Protein AF-A0A1H3L8G3-F1 (afdb_monomer_lite)

Radius of gyration: 38.02 Å; chains: 1; bounding box: 79×58×128 Å

pLDDT: mean 81.46, std 15.23, range [28.89, 95.81]

Secondary structure (DSSP, 8-state):
-B--TT-EEEE-SSEEEEEEEEESS-GGGEEEEEEEEETTSS-SSGGGEEBTTB-B-TTSSEEEEEETTEEEEEEEGGGS-TTEEEEEEEEEESSTT--GGG--EEEEEEESSSEEEEEEEE-TT---SEEEEEEEEEETTEEEEEEEEEEETTHHHHHHHHTT-----------------------------TTHHHHHHHHHHHHHHHHHHHHHHHHHHHHHHHHHHHHHHTS---HHHHHHHHHHHHHTT--HHHHHHHTHHHHHHHHHHHHHHHTTTSS--HHHHHHHHHHHHHH---HHHHHHHHHHHHHHHHHHHHHHT----B--SSS---TT--EEEEEEEEEEEEE-TT-S-EEEEEEEEEEESSEEEEESSS-EEEEGGGEEEEEE-SSEEEEEESSGGG-EEEE--S-HHHHHHHHHHHHHHHHHHHHHTT-S---S---HHHHHHHHHHTTTS-TTT---SSEEEEESS-GGGT----TTTEEEEEHHHHHHHTT--

Organism: NCBI:txid595670

InterPro domains:
  IPR002711 HNH endonuclease [PF01844] (466-508)
  IPR003325 TerD domain [PF02342] (27-163)
  IPR003325 TerD domain [cd06974] (29-164)
  IPR003615 HNH nuclease [SM00507] (453-503)
  IPR003615 HNH nuclease [cd00085] (452-506)
  IPR051324 Stress and Tellurium Resistance Protein [PTHR32097] (28-243)

Structure (mmCIF, N/CA/C/O backbone):
data_AF-A0A1H3L8G3-F1
#
_entry.id   AF-A0A1H3L8G3-F1
#
loop_
_atom_site.group_PDB
_atom_site.id
_atom_site.type_symbol
_atom_site.label_atom_id
_atom_site.label_alt_id
_atom_site.label_comp_id
_atom_site.label_asym_id
_atom_site.label_entity_id
_atom_site.label_seq_id
_atom_site.pdbx_PDB_ins_code
_atom_site.Cartn_x
_atom_site.Cartn_y
_atom_site.Cartn_z
_atom_site.occupancy
_atom_site.B_iso_or_equiv
_atom_site.auth_seq_id
_atom_site.auth_comp_id
_atom_site.auth_asym_id
_atom_site.auth_atom_id
_atom_site.pdbx_PDB_model_num
ATOM 1 N N . MET A 1 1 ? 0.850 -31.166 24.804 1.00 84.94 1 MET A N 1
ATOM 2 C CA . MET A 1 1 ? -0.234 -32.155 24.599 1.00 84.94 1 MET A CA 1
ATOM 3 C C . MET A 1 1 ? -1.468 -31.420 24.104 1.00 84.94 1 MET A C 1
ATOM 5 O O . MET A 1 1 ? -1.714 -30.334 24.605 1.00 84.94 1 MET A O 1
ATOM 9 N N . GLU A 1 2 ? -2.216 -31.958 23.144 1.00 90.06 2 GLU A N 1
ATOM 10 C CA . GLU A 1 2 ? -3.477 -31.347 22.703 1.00 90.06 2 GLU A CA 1
ATOM 11 C C . GLU A 1 2 ? -4.659 -31.941 23.488 1.00 90.06 2 GLU A C 1
ATOM 13 O O . GLU A 1 2 ? -4.736 -33.161 23.630 1.00 90.06 2 GLU A O 1
ATOM 18 N N . LEU A 1 3 ? -5.543 -31.106 24.046 1.00 89.75 3 LEU A N 1
ATOM 19 C CA . LEU A 1 3 ? -6.716 -31.556 24.808 1.00 89.75 3 LEU A CA 1
ATOM 20 C C . LEU A 1 3 ? -8.004 -31.316 24.019 1.00 89.75 3 LEU A C 1
ATOM 22 O O . LEU A 1 3 ? -8.266 -30.196 23.576 1.00 89.75 3 LEU A O 1
ATOM 26 N N . VAL A 1 4 ? -8.830 -32.359 23.934 1.00 90.06 4 VAL A N 1
ATOM 27 C CA . VAL A 1 4 ? -10.205 -32.319 23.409 1.00 90.06 4 VAL A CA 1
ATOM 28 C C . VAL A 1 4 ? -11.210 -32.026 24.522 1.00 90.06 4 VAL A C 1
ATOM 30 O O . VAL A 1 4 ? -10.901 -32.212 25.701 1.00 90.06 4 VAL A O 1
ATOM 33 N N . ALA A 1 5 ? -12.400 -31.529 24.176 1.00 88.88 5 ALA A N 1
ATOM 34 C CA . ALA A 1 5 ? -13.421 -31.175 25.163 1.00 88.88 5 ALA A CA 1
ATOM 35 C C . ALA A 1 5 ? -13.730 -32.367 26.092 1.00 88.88 5 ALA A C 1
ATOM 37 O O . ALA A 1 5 ? -13.918 -33.496 25.644 1.00 88.88 5 ALA A O 1
ATOM 38 N N . GLY A 1 6 ? -13.726 -32.119 27.399 1.00 85.94 6 GLY A N 1
ATOM 39 C CA . GLY A 1 6 ? -13.853 -33.117 28.459 1.00 85.94 6 GLY A CA 1
ATOM 40 C C . GLY A 1 6 ? -12.532 -33.724 28.953 1.00 85.94 6 GLY A C 1
ATOM 41 O O . GLY A 1 6 ? -12.528 -34.309 30.040 1.00 85.94 6 GLY A O 1
ATOM 42 N N . ALA A 1 7 ? -11.421 -33.575 28.222 1.00 88.88 7 ALA A N 1
ATOM 43 C CA . ALA A 1 7 ? -10.123 -34.132 28.603 1.00 88.88 7 ALA A CA 1
ATOM 44 C C . ALA A 1 7 ? -9.483 -33.384 29.784 1.00 88.88 7 ALA A C 1
ATOM 46 O O . ALA A 1 7 ? -9.713 -32.192 30.001 1.00 88.88 7 ALA A O 1
ATOM 47 N N . ASN A 1 8 ? -8.646 -34.101 30.540 1.00 92.44 8 ASN A N 1
ATOM 48 C CA . ASN A 1 8 ? -7.977 -33.595 31.735 1.00 92.44 8 ASN A CA 1
ATOM 49 C C . ASN A 1 8 ? -6.455 -33.726 31.609 1.00 92.44 8 ASN A C 1
ATOM 51 O O . ASN A 1 8 ? -5.966 -34.723 31.084 1.00 92.44 8 ASN A O 1
ATOM 55 N N . THR A 1 9 ? -5.710 -32.780 32.178 1.00 92.94 9 THR A N 1
ATOM 56 C CA . THR A 1 9 ? -4.254 -32.878 32.358 1.00 92.94 9 THR A CA 1
ATOM 57 C C . THR A 1 9 ? -3.860 -32.518 33.785 1.00 92.94 9 THR A C 1
ATOM 59 O O . THR A 1 9 ? -4.546 -31.744 34.454 1.00 92.94 9 THR A O 1
ATOM 62 N N . ILE A 1 10 ? -2.744 -33.068 34.258 1.00 91.38 10 ILE A N 1
ATOM 63 C CA . ILE A 1 10 ? -2.150 -32.690 35.544 1.00 91.38 10 ILE A CA 1
ATOM 64 C C . ILE A 1 10 ? -1.430 -31.350 35.375 1.00 91.38 10 ILE A C 1
ATOM 66 O O . ILE A 1 10 ? -0.776 -31.114 34.357 1.00 91.38 10 ILE A O 1
ATOM 70 N N . ILE A 1 11 ? -1.564 -30.482 36.375 1.00 92.94 11 ILE A N 1
ATOM 71 C CA . ILE A 1 11 ? -0.940 -29.164 36.439 1.00 92.94 11 ILE A CA 1
ATOM 72 C C . ILE A 1 11 ? 0.016 -29.143 37.638 1.00 92.94 11 ILE A C 1
ATOM 74 O O . ILE A 1 11 ? -0.396 -29.497 38.746 1.00 92.94 11 ILE A O 1
ATOM 78 N N . PRO A 1 12 ? 1.292 -28.761 37.449 1.00 87.69 12 PRO A N 1
ATOM 79 C CA . PRO A 1 12 ? 2.219 -28.647 38.561 1.00 87.69 12 PRO A CA 1
ATOM 80 C C . PRO A 1 12 ? 1.791 -27.504 39.484 1.00 87.69 12 PRO A C 1
ATOM 82 O O . PRO A 1 12 ? 1.303 -26.468 39.032 1.00 87.69 12 PRO A O 1
ATOM 85 N N . THR A 1 13 ? 2.003 -27.684 40.786 1.00 84.12 13 THR A N 1
ATOM 86 C CA . THR A 1 13 ? 1.729 -26.663 41.804 1.00 84.12 13 THR A CA 1
ATOM 87 C C . THR A 1 13 ? 2.814 -25.580 41.760 1.00 84.12 13 THR A C 1
ATOM 89 O O . THR A 1 13 ? 3.695 -25.520 42.611 1.00 84.12 13 THR A O 1
ATOM 92 N N . SER A 1 14 ? 2.783 -24.753 40.718 1.00 88.94 14 SER A N 1
ATOM 93 C CA . SER A 1 14 ? 3.681 -23.622 40.477 1.00 88.94 14 SER A CA 1
ATOM 94 C C . SER A 1 14 ? 2.881 -22.420 39.972 1.00 88.94 14 SER A C 1
ATOM 96 O O . SER A 1 14 ? 1.656 -22.480 39.868 1.00 88.94 14 SER A O 1
ATOM 98 N N . LEU A 1 15 ? 3.566 -21.337 39.603 1.00 90.50 15 LEU A N 1
ATOM 99 C CA . LEU A 1 15 ? 2.955 -20.298 38.781 1.00 90.50 15 LEU A CA 1
ATOM 100 C C . LEU A 1 15 ? 2.581 -20.890 37.413 1.00 90.50 15 LEU A C 1
ATOM 102 O O . LEU A 1 15 ? 3.421 -21.502 36.746 1.00 90.50 15 LEU A O 1
ATOM 106 N N . ILE A 1 16 ? 1.323 -20.723 37.016 1.00 93.88 16 ILE A N 1
ATOM 107 C CA . ILE A 1 16 ? 0.776 -21.201 35.745 1.00 93.88 16 ILE A CA 1
ATOM 108 C C . ILE A 1 16 ? 0.172 -20.028 34.991 1.00 93.88 16 ILE A C 1
ATOM 110 O O . ILE A 1 16 ? -0.481 -19.173 35.578 1.00 93.88 16 ILE A O 1
ATOM 114 N N . SER A 1 17 ? 0.382 -19.999 33.679 1.00 93.19 17 SER A N 1
ATOM 115 C CA . SER A 1 17 ? -0.244 -19.047 32.773 1.00 93.19 17 SER A CA 1
ATOM 116 C C . SER A 1 17 ? -1.141 -19.781 31.784 1.00 93.19 17 SER A C 1
ATOM 118 O O . SER A 1 17 ? -0.698 -20.715 31.116 1.00 93.19 17 SER A O 1
ATOM 120 N N . ILE A 1 18 ? -2.398 -19.362 31.682 1.00 94.88 18 ILE A N 1
ATOM 121 C CA . ILE A 1 18 ? -3.288 -19.748 30.587 1.00 94.88 18 ILE A CA 1
ATOM 122 C C . ILE A 1 18 ? -3.364 -18.583 29.604 1.00 94.88 18 ILE A C 1
ATOM 124 O O . ILE A 1 18 ? -3.807 -17.495 29.953 1.00 94.88 18 ILE A O 1
ATOM 128 N N . GLU A 1 19 ? -2.880 -18.819 28.392 1.00 94.44 19 GLU A N 1
ATOM 129 C CA . GLU A 1 19 ? -2.920 -17.897 27.262 1.00 94.44 19 GLU A CA 1
ATOM 130 C C . GLU A 1 19 ? -4.091 -18.272 26.358 1.00 94.44 19 GLU A C 1
ATOM 132 O O . GLU A 1 19 ? -4.217 -19.426 25.947 1.00 94.44 19 GLU A O 1
ATOM 137 N N . ILE A 1 20 ? -4.922 -17.295 26.019 1.00 94.00 20 ILE A N 1
ATOM 138 C CA . ILE A 1 20 ? -6.059 -17.439 25.117 1.00 94.00 20 ILE A CA 1
ATOM 139 C C . ILE A 1 20 ? -5.844 -16.473 23.957 1.00 94.00 20 ILE A C 1
ATOM 141 O O . ILE A 1 20 ? -5.886 -15.261 24.142 1.00 94.00 20 ILE A O 1
ATOM 145 N N . GLN A 1 21 ? -5.589 -17.009 22.768 1.00 92.31 21 GLN A N 1
ATOM 146 C CA . GLN A 1 21 ? -5.402 -16.231 21.542 1.00 92.31 21 GLN A CA 1
ATOM 147 C C . GLN A 1 21 ? -6.716 -16.202 20.762 1.00 92.31 21 GLN A C 1
ATOM 149 O O . GLN A 1 21 ? -7.332 -17.253 20.553 1.00 92.31 21 GLN A O 1
ATOM 154 N N . ILE A 1 22 ? -7.130 -15.012 20.340 1.00 90.81 22 ILE A N 1
ATOM 155 C CA . ILE A 1 22 ? -8.445 -14.754 19.744 1.00 90.81 22 ILE A CA 1
ATOM 156 C C . ILE A 1 22 ? -8.271 -14.548 18.240 1.00 90.81 22 ILE A C 1
ATOM 158 O O . ILE A 1 22 ? -7.363 -13.837 17.813 1.00 90.81 22 ILE A O 1
ATOM 162 N N . PHE A 1 23 ? -9.131 -15.170 17.433 1.00 87.38 23 PHE A N 1
ATOM 163 C CA . PHE A 1 23 ? -9.120 -15.021 15.979 1.00 87.38 23 PHE A CA 1
ATOM 164 C C . PHE A 1 23 ? -10.532 -14.761 15.450 1.00 87.38 23 PHE A C 1
ATOM 166 O O . PHE A 1 23 ? -11.463 -15.500 15.774 1.00 87.38 23 PHE A O 1
ATOM 173 N N . GLY A 1 24 ? -10.661 -13.769 14.566 1.00 82.75 24 GLY A N 1
ATOM 174 C CA . GLY A 1 24 ? -11.897 -13.442 13.842 1.00 82.75 24 GLY A CA 1
ATOM 175 C C . GLY A 1 24 ? -12.710 -12.281 14.418 1.00 82.75 24 GLY A C 1
ATOM 176 O O . GLY A 1 24 ? -13.481 -11.696 13.673 1.00 82.75 24 GLY A O 1
ATOM 177 N N . ILE A 1 25 ? -12.489 -11.919 15.682 1.00 81.38 25 ILE A N 1
ATOM 178 C CA . ILE A 1 25 ? -13.155 -10.808 16.373 1.00 81.38 25 ILE A CA 1
ATOM 179 C C . ILE A 1 25 ? -12.120 -10.010 17.173 1.00 81.38 25 ILE A C 1
ATOM 181 O O . ILE A 1 25 ? -11.078 -10.565 17.550 1.00 81.38 25 ILE A O 1
ATOM 185 N N . ASP A 1 26 ? -12.402 -8.740 17.449 1.00 77.50 26 ASP A N 1
ATOM 186 C CA . ASP A 1 26 ? -11.553 -7.928 18.312 1.00 77.50 26 ASP A CA 1
ATOM 187 C C . ASP A 1 26 ? -11.636 -8.396 19.770 1.00 77.50 26 ASP A C 1
ATOM 189 O O . ASP A 1 26 ? -12.687 -8.777 20.287 1.00 77.50 26 ASP A O 1
ATOM 193 N N . SER A 1 27 ? -10.499 -8.358 20.468 1.00 71.56 27 SER A N 1
ATOM 194 C CA . SER A 1 27 ? -10.408 -8.807 21.865 1.00 71.56 27 SER A CA 1
ATOM 195 C C . SER A 1 27 ? -11.254 -7.976 22.833 1.00 71.56 27 SER A C 1
ATOM 197 O O . SER A 1 27 ? -11.578 -8.466 23.909 1.00 71.56 27 SER A O 1
ATOM 199 N N . SER A 1 28 ? -11.638 -6.754 22.452 1.00 71.12 28 SER A N 1
ATOM 200 C CA . SER A 1 28 ? -12.523 -5.873 23.222 1.00 71.12 28 SER A CA 1
ATOM 201 C C . SER A 1 28 ? -13.993 -6.280 23.187 1.00 71.12 28 SER A C 1
ATOM 203 O O . SER A 1 28 ? -14.774 -5.781 23.991 1.00 71.12 28 SER A O 1
ATOM 205 N N . GLU A 1 29 ? -14.385 -7.143 22.250 1.00 79.38 29 GLU A N 1
ATOM 206 C CA . GLU A 1 29 ? -15.752 -7.666 22.170 1.00 79.38 29 GLU A CA 1
ATOM 207 C C . GLU A 1 29 ? -15.935 -8.917 23.041 1.00 79.38 29 GLU A C 1
ATOM 209 O O . GLU A 1 29 ? -17.062 -9.348 23.274 1.00 79.38 29 GLU A O 1
ATOM 214 N N . LEU A 1 30 ? -14.836 -9.481 23.558 1.00 84.19 30 LEU A N 1
ATOM 215 C CA . LEU A 1 30 ? -14.822 -10.653 24.427 1.00 84.19 30 LEU A CA 1
ATOM 216 C C . LEU A 1 30 ? -14.302 -10.302 25.822 1.00 84.19 30 LEU A C 1
ATOM 218 O O . LEU A 1 30 ? -13.115 -10.048 26.034 1.00 84.19 30 LEU A O 1
ATOM 222 N N . ASP A 1 31 ? -15.183 -10.416 26.801 1.00 86.50 31 ASP A N 1
ATOM 223 C CA . ASP A 1 31 ? -14.841 -10.332 28.208 1.00 86.50 31 ASP A CA 1
ATOM 224 C C . ASP A 1 31 ? -14.406 -11.697 28.736 1.00 86.50 31 ASP A C 1
ATOM 226 O O . ASP A 1 31 ? -15.117 -12.698 28.627 1.00 86.50 31 ASP A O 1
ATOM 230 N N . PHE A 1 32 ? -13.230 -11.741 29.361 1.00 89.88 32 PHE A N 1
ATOM 231 C CA . PHE A 1 32 ? -12.720 -12.942 30.012 1.00 89.88 32 PHE A CA 1
ATOM 232 C C . PHE A 1 32 ? -12.818 -12.805 31.522 1.00 89.88 32 PHE A C 1
ATOM 234 O O . PHE A 1 32 ? -12.385 -11.803 32.098 1.00 89.88 32 PHE A O 1
ATOM 241 N N . SER A 1 33 ? -13.335 -13.846 32.165 1.00 89.56 33 SER A N 1
ATOM 242 C CA . SER A 1 33 ? -13.485 -13.898 33.613 1.00 89.56 33 SER A CA 1
ATOM 243 C C . SER A 1 33 ? -12.907 -15.179 34.203 1.00 89.56 33 SER A C 1
ATOM 245 O O . SER A 1 33 ? -12.898 -16.240 33.572 1.00 89.56 33 SER A O 1
ATOM 247 N N . ALA A 1 34 ? -12.404 -15.072 35.431 1.00 90.88 34 ALA A N 1
ATOM 248 C CA . ALA A 1 34 ? -12.008 -16.213 36.242 1.00 90.88 34 ALA A CA 1
ATOM 249 C C . ALA A 1 34 ? -12.751 -16.186 37.577 1.00 90.88 34 ALA A C 1
ATOM 251 O O . ALA A 1 34 ? -12.755 -15.168 38.265 1.00 90.88 34 ALA A O 1
ATOM 252 N N . TYR A 1 35 ? -13.344 -17.315 37.953 1.00 89.12 35 TYR A N 1
ATOM 253 C CA . TYR A 1 35 ? -14.079 -17.465 39.207 1.00 89.12 35 TYR A CA 1
ATOM 254 C C . TYR A 1 35 ? -13.324 -18.416 40.122 1.00 89.12 35 TYR A C 1
ATOM 256 O O . TYR A 1 35 ? -13.131 -19.579 39.761 1.00 89.12 35 TYR A O 1
ATOM 264 N N . SER A 1 36 ? -12.910 -17.940 41.296 1.00 89.12 36 SER A N 1
ATOM 265 C CA . SER A 1 36 ? -12.311 -18.784 42.334 1.00 89.12 36 SER A CA 1
ATOM 266 C C . SER A 1 36 ? -13.413 -19.361 43.211 1.00 89.12 36 SER A C 1
ATOM 268 O O . SER A 1 36 ? -14.124 -18.637 43.899 1.00 89.12 36 SER A O 1
ATOM 270 N N . LEU A 1 37 ? -13.575 -20.677 43.164 1.00 87.75 37 LEU A N 1
ATOM 271 C CA . LEU A 1 37 ? -14.711 -21.380 43.737 1.00 87.75 37 LEU A CA 1
ATOM 272 C C . LEU A 1 37 ? -14.277 -22.228 44.929 1.00 87.75 37 LEU A C 1
ATOM 274 O O . LEU A 1 37 ? -13.314 -23.005 44.858 1.00 87.75 37 LEU A O 1
ATOM 278 N N . ALA A 1 38 ? -15.040 -22.120 46.010 1.00 86.00 38 ALA A N 1
ATOM 279 C CA . ALA A 1 38 ? -14.903 -22.977 47.173 1.00 86.00 38 ALA A CA 1
ATOM 280 C C . ALA A 1 38 ? -15.513 -24.367 46.934 1.00 86.00 38 ALA A C 1
ATOM 282 O O . ALA A 1 38 ? -15.997 -24.697 45.849 1.00 86.00 38 ALA A O 1
ATOM 283 N N . THR A 1 39 ? -15.501 -25.217 47.961 1.00 80.62 39 THR A N 1
ATOM 284 C CA . THR A 1 39 ? -16.011 -26.601 47.900 1.00 80.62 39 THR A CA 1
ATOM 285 C C . THR A 1 39 ? -17.477 -26.701 47.458 1.00 80.62 39 THR A C 1
ATOM 287 O O . THR A 1 39 ? 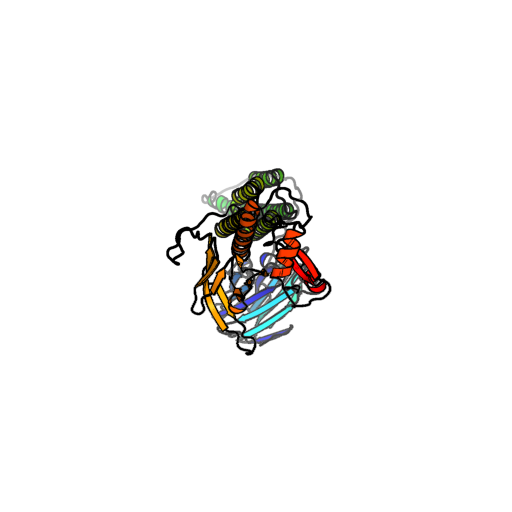-17.874 -27.707 46.878 1.00 80.62 39 THR A O 1
ATOM 290 N N . ASN A 1 40 ? -18.282 -25.660 47.684 1.00 79.88 40 ASN A N 1
ATOM 291 C CA . ASN A 1 40 ? -19.679 -25.572 47.242 1.00 79.88 40 ASN A CA 1
ATOM 292 C C . ASN A 1 40 ? -19.841 -25.146 45.766 1.00 79.88 40 ASN A C 1
ATOM 294 O O . ASN A 1 40 ? -20.965 -24.896 45.339 1.00 79.88 40 ASN A O 1
ATOM 298 N N . ALA A 1 41 ? -18.742 -25.041 45.009 1.00 79.44 41 ALA A N 1
ATOM 299 C CA . ALA A 1 41 ? -18.695 -24.536 43.637 1.00 79.44 41 ALA A CA 1
ATOM 300 C C . ALA A 1 41 ? -19.206 -23.091 43.467 1.00 79.44 41 ALA A C 1
ATOM 302 O O . ALA A 1 41 ? -19.590 -22.705 42.365 1.00 79.44 41 ALA A O 1
ATOM 303 N N . LYS A 1 42 ? -19.177 -22.290 44.540 1.00 83.44 42 LYS A N 1
ATOM 304 C CA . LYS A 1 42 ? -19.506 -20.861 44.524 1.00 83.44 42 LYS A CA 1
ATOM 305 C C . LYS A 1 42 ? -18.317 -20.015 44.965 1.00 83.44 42 LYS A C 1
ATOM 307 O O . LYS A 1 42 ? -17.420 -20.513 45.649 1.00 83.44 42 LYS A O 1
ATOM 312 N N . VAL A 1 43 ? -18.319 -18.745 44.576 1.00 82.44 43 VAL A N 1
ATOM 313 C CA . VAL A 1 43 ? -17.368 -17.751 45.090 1.00 82.44 43 VAL A CA 1
ATOM 314 C C . VAL A 1 43 ? -17.604 -17.503 46.586 1.00 82.44 43 VAL A C 1
ATOM 316 O O . VAL A 1 43 ? -18.742 -17.566 47.056 1.00 82.44 43 VAL A O 1
ATOM 319 N N . CYS A 1 44 ? -16.540 -17.248 47.354 1.00 75.38 44 CYS A N 1
ATOM 320 C CA . CYS A 1 44 ? -16.670 -16.870 48.768 1.00 75.38 44 CYS A CA 1
ATOM 321 C C . CYS A 1 44 ? -17.024 -15.387 48.928 1.00 75.38 44 CYS A C 1
ATOM 323 O O . CYS A 1 44 ? -17.667 -15.006 49.906 1.00 75.38 44 CYS A O 1
ATOM 325 N N . SER A 1 45 ? -16.582 -14.559 47.984 1.00 74.25 45 SER A N 1
ATOM 326 C CA . SER A 1 45 ? -16.792 -13.115 47.950 1.00 74.25 45 SER A CA 1
ATOM 327 C C . SER A 1 45 ? -16.749 -12.595 46.513 1.00 74.25 45 SER A C 1
ATOM 329 O O . SER A 1 45 ? -16.210 -13.260 45.629 1.00 74.25 45 SER A O 1
ATOM 331 N N . ASP A 1 46 ? -17.253 -11.383 46.276 1.00 72.69 46 ASP A N 1
ATOM 332 C CA . ASP A 1 46 ? -17.143 -10.731 44.961 1.00 72.69 46 ASP A CA 1
ATOM 333 C C . ASP A 1 46 ? -15.667 -10.490 44.557 1.00 72.69 46 ASP A C 1
ATOM 335 O O . ASP A 1 46 ? -15.338 -10.449 43.371 1.00 72.69 46 ASP A O 1
ATOM 339 N N . ASP A 1 47 ? -14.750 -10.429 45.535 1.00 74.25 47 ASP A N 1
ATOM 340 C CA . ASP A 1 47 ? -13.296 -10.313 45.329 1.00 74.25 47 ASP A CA 1
ATOM 341 C C . ASP A 1 47 ? -12.672 -11.557 44.653 1.00 74.25 47 ASP A C 1
ATOM 343 O O . ASP A 1 47 ? -11.545 -11.507 44.149 1.00 74.25 47 ASP A O 1
ATOM 347 N N . ASP A 1 48 ? -13.392 -12.684 44.640 1.00 78.50 48 ASP A N 1
ATOM 348 C CA . ASP A 1 48 ? -12.951 -13.956 44.055 1.00 78.50 48 ASP A CA 1
ATOM 349 C C . ASP A 1 48 ? -13.312 -14.095 42.565 1.00 78.50 48 ASP A C 1
ATOM 351 O O . ASP A 1 48 ? -12.957 -15.096 41.926 1.00 78.50 48 ASP A O 1
ATOM 355 N N . MET A 1 49 ? -13.979 -13.081 42.004 1.00 82.88 49 MET A N 1
ATOM 356 C CA . MET A 1 49 ? -14.226 -12.924 40.575 1.00 82.88 49 MET A CA 1
ATOM 357 C C . MET A 1 49 ? -13.196 -11.967 39.961 1.00 82.88 49 MET A C 1
ATOM 359 O O . MET A 1 49 ? -13.095 -10.798 40.328 1.00 82.88 49 MET A O 1
ATOM 363 N N . ILE A 1 50 ? -12.440 -12.457 38.983 1.00 85.81 50 ILE A N 1
ATOM 364 C CA . ILE A 1 50 ? -11.489 -11.667 38.193 1.00 85.81 50 ILE A CA 1
ATOM 365 C C . ILE A 1 50 ? -12.115 -11.377 36.841 1.00 85.81 50 ILE A C 1
ATOM 367 O O . ILE A 1 50 ? -12.591 -12.295 36.178 1.00 85.81 50 ILE A O 1
ATOM 371 N N . PHE A 1 51 ? -12.093 -10.119 36.423 1.00 83.38 51 PHE A N 1
ATOM 372 C CA . PHE A 1 51 ? -12.619 -9.660 35.137 1.00 83.38 51 PHE A CA 1
ATOM 373 C C . PHE A 1 51 ? -11.964 -8.323 34.765 1.00 83.38 51 PHE A C 1
ATOM 375 O O . PHE A 1 51 ? -11.132 -7.814 35.515 1.00 83.38 51 PHE A O 1
ATOM 382 N N . TYR A 1 52 ? -12.326 -7.722 33.631 1.00 74.94 52 TYR A N 1
ATOM 383 C CA . TYR A 1 52 ? -11.709 -6.473 33.155 1.00 74.94 52 TYR A CA 1
ATOM 384 C C . TYR A 1 52 ? -11.767 -5.313 34.176 1.00 74.94 52 TYR A C 1
ATOM 386 O O . TYR A 1 52 ? -10.879 -4.464 34.197 1.00 74.94 52 TYR A O 1
ATOM 394 N N . GLY A 1 53 ? -12.785 -5.277 35.049 1.00 72.19 53 GLY A N 1
ATOM 395 C CA . GLY A 1 53 ? -12.932 -4.275 36.114 1.00 72.19 53 GLY A CA 1
ATOM 396 C C . GLY A 1 53 ? -12.191 -4.605 37.416 1.00 72.19 53 GLY A C 1
ATOM 397 O O . GLY A 1 53 ? -12.037 -3.730 38.266 1.00 72.19 53 GLY A O 1
ATOM 398 N N . GLN A 1 54 ? -11.710 -5.841 37.567 1.00 78.81 54 GLN A N 1
ATOM 399 C CA . GLN A 1 54 ? -10.964 -6.329 38.724 1.00 78.81 54 GLN A CA 1
ATOM 400 C C . GLN A 1 54 ? -9.887 -7.311 38.254 1.00 78.81 54 GLN A C 1
ATOM 402 O O . GLN A 1 54 ? -10.093 -8.523 38.207 1.00 78.81 54 GLN A O 1
ATOM 407 N N . LEU A 1 55 ? -8.727 -6.768 37.875 1.00 83.94 55 LEU A N 1
ATOM 408 C CA . LEU A 1 55 ? -7.653 -7.520 37.212 1.00 83.94 55 LEU A CA 1
ATOM 409 C C . LEU A 1 55 ? -6.884 -8.469 38.141 1.00 83.94 55 LEU A C 1
ATOM 411 O O . LEU A 1 55 ? -6.074 -9.262 37.667 1.00 83.94 55 LEU A O 1
ATOM 415 N N . HIS A 1 56 ? -7.096 -8.393 39.453 1.00 84.56 56 HIS A N 1
ATOM 416 C CA . HIS A 1 56 ? -6.485 -9.293 40.422 1.00 84.56 56 HIS A CA 1
ATOM 417 C C . HIS A 1 56 ? -7.394 -9.492 41.634 1.00 84.56 56 HIS A C 1
ATOM 419 O O . HIS A 1 56 ? -8.168 -8.603 41.984 1.00 84.56 56 HIS A O 1
ATOM 425 N N . ASN A 1 57 ? -7.261 -10.629 42.317 1.00 82.38 57 ASN A N 1
ATOM 426 C CA . ASN A 1 57 ? -7.924 -10.823 43.608 1.00 82.38 57 ASN A CA 1
ATOM 427 C C . ASN A 1 57 ? -7.160 -10.078 44.710 1.00 82.38 57 ASN A C 1
ATOM 429 O O . ASN A 1 57 ? -6.030 -9.614 44.521 1.00 82.38 57 ASN A O 1
ATOM 433 N N . LYS A 1 58 ? -7.759 -10.006 45.900 1.00 75.44 58 LYS A N 1
ATOM 434 C CA . LYS A 1 58 ? -7.165 -9.372 47.088 1.00 75.44 58 LYS A CA 1
ATOM 435 C C . LYS A 1 58 ? -5.766 -9.902 47.429 1.00 75.44 58 LYS A C 1
ATOM 437 O O . LYS A 1 58 ? -4.896 -9.134 47.825 1.00 75.44 58 LYS A O 1
ATOM 442 N N . SER A 1 59 ? -5.543 -11.201 47.239 1.00 75.69 59 SER A N 1
ATOM 443 C CA . SER A 1 59 ? -4.259 -11.865 47.502 1.00 75.69 59 SER A CA 1
ATOM 444 C C . SER A 1 59 ? -3.278 -11.815 46.324 1.00 75.69 59 SER A C 1
ATOM 446 O O . SER A 1 59 ? -2.178 -12.338 46.444 1.00 75.69 59 SER A O 1
ATOM 448 N N . GLN A 1 60 ? -3.659 -11.217 45.187 1.00 83.06 60 GLN A N 1
ATOM 449 C CA . GLN A 1 60 ? -2.884 -11.178 43.938 1.00 83.06 60 GLN A CA 1
ATOM 450 C C . GLN A 1 60 ? -2.417 -12.546 43.403 1.00 83.06 60 GLN A C 1
ATOM 452 O O . GLN A 1 60 ? -1.482 -12.618 42.601 1.00 83.06 60 GLN A O 1
ATOM 457 N N . THR A 1 61 ? -3.071 -13.631 43.812 1.00 85.44 61 THR A N 1
ATOM 458 C CA . THR A 1 61 ? -2.742 -14.993 43.382 1.00 85.44 61 THR A CA 1
ATOM 459 C C . THR A 1 61 ? -3.284 -15.303 41.995 1.00 85.44 61 THR A C 1
ATOM 461 O O . THR A 1 61 ? -2.748 -16.182 41.327 1.00 85.44 61 THR A O 1
ATOM 464 N N . ILE A 1 62 ? -4.312 -14.579 41.542 1.00 88.81 62 ILE A N 1
ATOM 465 C CA . ILE A 1 62 ? -4.825 -14.643 40.173 1.00 88.81 62 ILE A CA 1
ATOM 466 C C . ILE A 1 62 ? -4.744 -13.248 39.567 1.00 88.81 62 ILE A C 1
ATOM 468 O O . ILE A 1 62 ? -5.210 -12.287 40.178 1.00 88.81 62 ILE A O 1
ATOM 472 N N . LYS A 1 63 ? -4.153 -13.144 38.374 1.00 90.12 63 LYS A N 1
ATOM 473 C CA . LYS A 1 63 ? -4.010 -11.891 37.624 1.00 90.12 63 LYS A CA 1
ATOM 474 C C . LYS A 1 63 ? -4.483 -12.066 36.189 1.00 90.12 63 LYS A C 1
ATOM 476 O O . LYS A 1 63 ? -4.069 -13.016 35.528 1.00 90.12 63 LYS A O 1
ATOM 481 N N . LEU A 1 64 ? -5.300 -11.135 35.715 1.00 88.75 64 LEU A N 1
ATOM 482 C CA . LEU A 1 64 ? -5.728 -11.007 34.328 1.00 88.75 64 LEU A CA 1
ATOM 483 C C . LEU A 1 64 ? -4.865 -9.955 33.625 1.00 88.75 64 LEU A C 1
ATOM 485 O O . LEU A 1 64 ? -4.746 -8.823 34.088 1.00 88.75 64 LEU A O 1
ATOM 489 N N . ILE A 1 65 ? -4.272 -10.333 32.495 1.00 88.62 65 ILE A N 1
ATOM 490 C CA . ILE A 1 65 ? -3.483 -9.456 31.631 1.00 88.62 65 ILE A CA 1
ATOM 491 C C . ILE A 1 65 ? -4.074 -9.546 30.224 1.00 88.62 65 ILE A C 1
ATOM 493 O O . ILE A 1 65 ? -4.051 -10.610 29.604 1.00 88.62 65 ILE A O 1
ATOM 497 N N . GLN A 1 66 ? -4.599 -8.435 29.717 1.00 79.69 66 GLN A N 1
ATOM 498 C CA . GLN A 1 66 ? -5.159 -8.346 28.369 1.00 79.69 66 GLN A CA 1
ATOM 499 C C . GLN A 1 66 ? -4.160 -7.658 27.430 1.00 79.69 66 GLN A C 1
ATOM 501 O O . GLN A 1 66 ? -3.623 -6.597 27.746 1.00 79.69 66 GLN A O 1
ATOM 506 N N . ALA A 1 67 ? -3.906 -8.276 26.278 1.00 78.81 67 ALA A N 1
ATOM 507 C CA . ALA A 1 67 ? -3.166 -7.714 25.151 1.00 78.81 67 ALA A CA 1
ATOM 508 C C . ALA A 1 67 ? -4.079 -7.667 23.912 1.00 78.81 67 ALA A C 1
ATOM 510 O O . ALA A 1 67 ? -5.134 -8.295 23.891 1.00 78.81 67 ALA A O 1
ATOM 511 N N . SER A 1 68 ? -3.666 -6.960 22.857 1.00 71.62 68 SER A N 1
ATOM 512 C CA . SER A 1 68 ? -4.515 -6.648 21.689 1.00 71.62 68 SER A CA 1
ATOM 513 C C . SER A 1 68 ? -5.196 -7.850 21.014 1.00 71.62 68 SER A C 1
ATOM 515 O O . SER A 1 68 ? -6.292 -7.703 20.483 1.00 71.62 68 SER A O 1
ATOM 517 N N . SER A 1 69 ? -4.588 -9.040 21.044 1.00 79.25 69 SER A N 1
ATOM 518 C CA . SER A 1 69 ? -5.121 -10.275 20.430 1.00 79.25 69 SER A CA 1
ATOM 519 C C . SER A 1 69 ? -4.959 -11.520 21.313 1.00 79.25 69 SER A C 1
ATOM 521 O O . SER A 1 69 ? -5.132 -12.656 20.860 1.00 79.25 69 SER A O 1
ATOM 523 N N . SER A 1 70 ? -4.559 -11.345 22.574 1.00 86.56 70 SER A N 1
ATOM 524 C CA . SER A 1 70 ? -4.315 -12.457 23.497 1.00 86.56 70 SER A CA 1
ATOM 525 C C . SER A 1 70 ? -4.594 -12.058 24.937 1.00 86.56 70 SER A C 1
ATOM 527 O O . SER A 1 70 ? -4.271 -10.951 25.360 1.00 86.56 70 SER A O 1
ATOM 529 N N . VAL A 1 71 ? -5.161 -12.983 25.701 1.00 90.06 71 VAL A N 1
ATOM 530 C CA . VAL A 1 71 ? -5.488 -12.799 27.115 1.00 90.06 71 VAL A CA 1
ATOM 531 C C . VAL A 1 71 ? -4.744 -13.829 27.944 1.00 90.06 71 VAL A C 1
ATOM 533 O O . VAL A 1 71 ? -4.704 -15.007 27.592 1.00 90.06 71 VAL A O 1
ATOM 536 N N . TYR A 1 72 ? -4.156 -13.387 29.050 1.00 92.00 72 TYR A N 1
ATOM 537 C CA . TYR A 1 72 ? -3.399 -14.230 29.962 1.00 92.00 72 TYR A CA 1
ATOM 538 C C . TYR A 1 72 ? -4.038 -14.198 31.346 1.00 92.00 72 TYR A C 1
ATOM 540 O O . TYR A 1 72 ? -4.213 -13.122 31.916 1.00 92.00 72 TYR A O 1
ATOM 548 N N . PHE A 1 73 ? -4.302 -15.369 31.927 1.00 93.12 73 PHE A N 1
ATOM 549 C CA . PHE A 1 73 ? -4.470 -15.477 33.377 1.00 93.12 73 PHE A CA 1
ATOM 550 C C . PHE A 1 73 ? -3.224 -16.102 33.986 1.00 93.12 73 PHE A C 1
ATOM 552 O O . PHE A 1 73 ? -2.815 -17.192 33.584 1.00 93.12 73 PHE A O 1
ATOM 559 N N . GLN A 1 74 ? -2.618 -15.416 34.951 1.00 92.62 74 GLN A N 1
ATOM 560 C CA . GLN A 1 74 ? -1.538 -15.946 35.778 1.00 92.62 74 GLN A CA 1
ATOM 561 C C . GLN A 1 74 ? -2.110 -16.397 37.118 1.00 92.62 74 GLN A C 1
ATOM 563 O O . GLN A 1 74 ? -2.759 -15.608 37.797 1.00 92.62 74 GLN A O 1
ATOM 568 N N . ILE A 1 75 ? -1.871 -17.653 37.487 1.00 93.06 75 ILE A N 1
ATOM 569 C CA . ILE A 1 75 ? -2.390 -18.287 38.701 1.00 93.06 75 ILE A CA 1
ATOM 570 C C . ILE A 1 75 ? -1.210 -18.820 39.515 1.00 93.06 75 ILE A C 1
ATOM 572 O O . ILE A 1 75 ? -0.472 -19.694 39.053 1.00 93.06 75 ILE A O 1
ATOM 576 N N . ASN A 1 76 ? -1.031 -18.305 40.730 1.00 91.75 76 ASN A N 1
ATOM 577 C CA . ASN A 1 76 ? -0.036 -18.765 41.693 1.00 91.75 76 ASN A CA 1
ATOM 578 C C . ASN A 1 76 ? -0.659 -19.806 42.635 1.00 91.75 76 ASN A C 1
ATOM 580 O O . ASN A 1 76 ? -1.193 -19.467 43.690 1.00 91.75 76 ASN A O 1
ATOM 584 N N . PHE A 1 77 ? -0.612 -21.084 42.243 1.00 88.94 77 PHE A N 1
ATOM 585 C CA . PHE A 1 77 ? -1.190 -22.176 43.036 1.00 88.94 77 PHE A CA 1
ATOM 586 C C . PHE A 1 77 ? -0.591 -22.340 44.449 1.00 88.94 77 PHE A C 1
ATOM 588 O O . PHE A 1 77 ? -1.366 -22.622 45.362 1.00 88.94 77 PHE A O 1
ATOM 595 N N . PRO A 1 78 ? 0.731 -22.178 44.673 1.00 86.31 78 PRO A N 1
ATOM 596 C CA . PRO A 1 78 ? 1.330 -22.227 46.012 1.00 86.31 78 PRO A CA 1
ATOM 597 C C . PRO A 1 78 ? 0.762 -21.239 47.040 1.00 86.31 78 PRO A C 1
ATOM 599 O O . PRO A 1 78 ? 0.668 -21.580 48.214 1.00 86.31 78 PRO A O 1
ATOM 602 N N . GLU A 1 79 ? 0.388 -20.031 46.614 1.00 85.50 79 GLU A N 1
ATOM 603 C CA . GLU A 1 79 ? -0.104 -18.962 47.502 1.00 85.50 79 GLU A CA 1
ATOM 604 C C . GLU A 1 79 ? -1.636 -18.900 47.571 1.00 85.50 79 GLU A C 1
ATOM 606 O O . GLU A 1 79 ? -2.212 -18.052 48.254 1.00 85.50 79 GLU A O 1
ATOM 611 N N . LEU A 1 80 ? -2.315 -19.789 46.848 1.00 85.81 80 LEU A N 1
ATOM 612 C CA . LEU A 1 80 ? -3.763 -19.793 46.733 1.00 85.81 80 LEU A CA 1
ATOM 613 C C . LEU A 1 80 ? -4.414 -20.228 48.057 1.00 85.81 80 LEU A C 1
ATOM 615 O O . LEU A 1 80 ? -3.966 -21.182 48.697 1.00 85.81 80 LEU A O 1
ATOM 619 N N . SER A 1 81 ? -5.489 -19.542 48.465 1.00 82.94 81 SER A N 1
ATOM 620 C CA . SER A 1 81 ? -6.189 -19.852 49.719 1.00 82.94 81 SER A CA 1
ATOM 621 C C . SER A 1 81 ? -6.620 -21.327 49.758 1.00 82.94 81 SER A C 1
ATOM 623 O O . SER A 1 81 ? -7.216 -21.801 48.786 1.00 82.94 81 SER A O 1
ATOM 625 N N . PRO A 1 82 ? -6.408 -22.056 50.874 1.00 82.50 82 PRO A N 1
ATOM 626 C CA . PRO A 1 82 ? -6.815 -23.457 51.002 1.00 82.50 82 PRO A CA 1
ATOM 627 C C . PRO A 1 82 ? -8.318 -23.703 50.823 1.00 82.50 82 PRO A C 1
ATOM 629 O O . PRO A 1 82 ? -8.719 -24.846 50.624 1.00 82.50 82 PRO A O 1
ATOM 632 N N . GLN A 1 83 ? -9.138 -22.653 50.924 1.00 84.06 83 GLN A N 1
ATOM 633 C CA . GLN A 1 83 ? -10.590 -22.714 50.748 1.00 84.06 83 GLN A CA 1
ATOM 634 C C . GLN A 1 83 ? -11.019 -22.809 49.277 1.00 84.06 83 GLN A C 1
ATOM 636 O O . GLN A 1 83 ? -12.161 -23.177 49.012 1.00 84.06 83 GLN A O 1
ATOM 641 N N . ILE A 1 84 ? -10.137 -22.467 48.330 1.00 86.81 84 ILE A N 1
ATOM 642 C CA . ILE A 1 84 ? -10.432 -22.507 46.896 1.00 86.81 84 ILE A CA 1
ATOM 643 C C . ILE A 1 84 ? -10.080 -23.895 46.357 1.00 86.81 84 ILE A C 1
ATOM 645 O O . ILE A 1 84 ? -8.926 -24.332 46.384 1.00 86.81 84 ILE A O 1
ATOM 649 N N . ASN A 1 85 ? -11.080 -24.570 45.799 1.00 88.06 85 ASN A N 1
ATOM 650 C CA . ASN A 1 85 ? -10.946 -25.931 45.282 1.00 88.06 85 ASN A CA 1
ATOM 651 C C . ASN A 1 85 ? -11.017 -25.983 43.756 1.00 88.06 85 ASN A C 1
ATOM 653 O O . ASN A 1 85 ? -10.611 -26.984 43.157 1.00 88.06 85 ASN A O 1
ATOM 657 N N . LYS A 1 86 ? -11.545 -24.931 43.126 1.00 90.94 86 LYS A N 1
ATOM 658 C CA . LYS A 1 86 ? -11.746 -24.865 41.683 1.00 90.94 86 LYS A CA 1
ATOM 659 C C . LYS A 1 86 ? -11.597 -23.429 41.177 1.00 90.94 86 LYS A C 1
ATOM 661 O O . LYS A 1 86 ? -11.952 -22.495 41.879 1.00 90.94 86 LYS A O 1
ATOM 666 N N . ILE A 1 87 ? -11.073 -23.257 39.969 1.00 92.69 87 ILE A N 1
ATOM 667 C CA . ILE A 1 87 ? -10.988 -21.978 39.262 1.00 92.69 87 ILE A CA 1
ATOM 668 C C . ILE A 1 87 ? -11.563 -22.181 37.862 1.00 92.69 87 ILE A C 1
ATOM 670 O O . ILE A 1 87 ? -10.984 -22.926 37.070 1.00 92.69 87 ILE A O 1
ATOM 674 N N . SER A 1 88 ? -12.683 -21.534 37.553 1.00 92.12 88 SER A N 1
ATOM 675 C CA . SER A 1 88 ? -13.337 -21.630 36.241 1.00 92.12 88 SER A CA 1
ATOM 676 C C . SER A 1 88 ? -12.956 -20.444 35.367 1.00 92.12 88 SER A C 1
ATOM 678 O O . SER A 1 88 ? -13.111 -19.304 35.798 1.00 92.12 88 SER A O 1
ATOM 680 N N . ILE A 1 89 ? -12.489 -20.705 34.144 1.00 94.12 89 ILE A N 1
ATOM 681 C CA . ILE A 1 89 ? -12.145 -19.678 33.153 1.00 94.12 89 ILE A CA 1
ATOM 682 C C . ILE A 1 89 ? -13.251 -19.601 32.107 1.00 94.12 89 ILE A C 1
ATOM 684 O O . ILE A 1 89 ? -13.577 -20.601 31.457 1.00 94.12 89 ILE A O 1
ATOM 688 N N . CYS A 1 90 ? -13.803 -18.407 31.935 1.00 91.69 90 CYS A N 1
ATOM 689 C CA . CYS A 1 90 ? -14.936 -18.151 31.062 1.00 91.69 90 CYS A CA 1
ATOM 690 C C . CYS A 1 90 ? -14.634 -17.019 30.076 1.00 91.69 90 CYS A C 1
ATOM 692 O O . CYS A 1 90 ? -13.780 -16.167 30.324 1.00 91.69 90 CYS A O 1
ATOM 694 N N . ALA A 1 91 ? -15.353 -17.025 28.959 1.00 90.50 91 ALA A N 1
ATOM 695 C CA . ALA A 1 91 ? -15.383 -15.960 27.970 1.00 90.50 91 ALA A CA 1
ATOM 696 C C . ALA A 1 91 ? -16.839 -15.588 27.691 1.00 90.50 91 ALA A C 1
ATOM 698 O O . ALA A 1 91 ? -17.680 -16.473 27.563 1.00 90.50 91 ALA A O 1
ATOM 699 N N . THR A 1 92 ? -17.139 -14.302 27.592 1.00 87.50 92 THR A N 1
ATOM 700 C CA . THR A 1 92 ? -18.483 -13.788 27.322 1.00 87.50 92 THR A CA 1
ATOM 701 C C . THR A 1 92 ? -18.398 -12.667 26.306 1.00 87.50 92 THR A C 1
ATOM 703 O O . THR A 1 92 ? -17.453 -11.890 26.345 1.00 87.50 92 THR A O 1
ATOM 706 N N . LEU A 1 93 ? -19.354 -12.583 25.390 1.00 81.00 93 LEU A N 1
ATOM 707 C CA . LEU A 1 93 ? -19.439 -11.449 24.476 1.00 81.00 93 LEU A CA 1
ATOM 708 C C . LEU A 1 93 ? -19.980 -10.220 25.209 1.00 81.00 93 LEU A C 1
ATOM 710 O O . LEU A 1 93 ? -20.922 -10.324 25.993 1.00 81.00 93 LEU A O 1
ATOM 714 N N . ALA A 1 94 ? -19.368 -9.065 24.954 1.00 74.38 94 ALA A N 1
ATOM 715 C CA . ALA A 1 94 ? -19.756 -7.795 25.563 1.00 74.38 94 ALA A CA 1
ATOM 716 C C . ALA A 1 94 ? -21.115 -7.284 25.047 1.00 74.38 94 ALA A C 1
ATOM 718 O O . ALA A 1 94 ? -21.794 -6.527 25.740 1.00 74.38 94 ALA A O 1
ATOM 719 N N . ASP A 1 95 ? -21.501 -7.685 23.832 1.00 74.88 95 ASP A N 1
ATOM 720 C CA . ASP A 1 95 ? -22.814 -7.421 23.247 1.00 74.88 95 ASP A CA 1
ATOM 721 C C . ASP A 1 95 ? -23.702 -8.667 23.362 1.00 74.88 95 ASP A C 1
ATOM 723 O O . ASP A 1 95 ? -23.434 -9.698 22.743 1.00 74.88 95 ASP A O 1
ATOM 727 N N . GLU A 1 96 ? -24.782 -8.559 24.138 1.00 66.88 96 GLU A N 1
ATOM 728 C CA . GLU A 1 96 ? -25.753 -9.639 24.348 1.00 66.88 96 GLU A CA 1
ATOM 729 C C . GLU A 1 96 ? -26.553 -9.992 23.080 1.00 66.88 96 GLU A C 1
ATOM 731 O O . GLU A 1 96 ? -27.203 -11.038 23.038 1.00 66.88 96 GLU A O 1
ATOM 736 N N . GLN A 1 97 ? -26.505 -9.154 22.035 1.00 70.19 97 GLN A N 1
ATOM 737 C CA . GLN A 1 97 ? -27.117 -9.439 20.732 1.00 70.19 97 GLN A CA 1
ATOM 738 C C . GLN A 1 97 ? -26.222 -10.291 19.821 1.00 70.19 97 GLN A C 1
ATOM 740 O O . GLN A 1 97 ? -26.699 -10.832 18.819 1.00 70.19 97 GLN A O 1
ATOM 745 N N . GLN A 1 98 ? -24.937 -10.431 20.157 1.00 76.56 98 GLN A N 1
ATOM 746 C CA . GLN A 1 98 ? -23.997 -11.281 19.437 1.00 76.56 98 GLN A CA 1
ATOM 747 C C . GLN A 1 98 ? -23.857 -12.655 20.100 1.00 76.56 98 GLN A C 1
ATOM 749 O O . GLN A 1 98 ? -24.170 -12.860 21.269 1.00 76.56 98 GLN A O 1
ATOM 754 N N . ASN A 1 99 ? -23.362 -13.628 19.339 1.00 84.12 99 ASN A N 1
ATOM 755 C CA . ASN A 1 99 ? -23.079 -14.974 19.829 1.00 84.12 99 ASN A CA 1
ATOM 756 C C . ASN A 1 99 ? -21.722 -15.458 19.314 1.00 84.12 99 ASN A C 1
ATOM 758 O O . ASN A 1 99 ? -21.129 -14.862 18.416 1.00 84.12 99 ASN A O 1
ATOM 762 N N . PHE A 1 100 ? -21.226 -16.563 19.871 1.00 85.56 100 PHE A N 1
ATOM 763 C CA . PHE A 1 100 ? -19.891 -17.071 19.562 1.00 85.56 100 PHE A CA 1
ATOM 764 C C . PHE A 1 100 ? -19.685 -17.499 18.095 1.00 85.56 100 PHE A C 1
ATOM 766 O O . PHE A 1 100 ? -18.546 -17.798 17.737 1.00 85.56 100 PHE A O 1
ATOM 773 N N . SER A 1 101 ? -20.710 -17.484 17.228 1.00 84.62 101 SER A N 1
ATOM 774 C CA . SER A 1 101 ? -20.539 -17.703 15.781 1.00 84.62 101 SER A CA 1
ATOM 775 C C . SER A 1 101 ? -19.709 -16.630 15.076 1.00 84.62 101 SER A C 1
ATOM 777 O O . SER A 1 101 ? -19.100 -16.938 14.051 1.00 84.62 101 SER A O 1
ATOM 779 N N . SER A 1 102 ? -19.620 -15.416 15.635 1.00 82.19 102 SER A N 1
ATOM 780 C CA . SER A 1 102 ? -18.747 -14.348 15.125 1.00 82.19 102 SER A CA 1
ATOM 781 C C . SER A 1 102 ? -17.257 -14.627 15.366 1.00 82.19 102 SER A C 1
ATOM 783 O O . SER A 1 102 ? -16.394 -14.067 14.691 1.00 82.19 102 SER A O 1
ATOM 785 N N . VAL A 1 103 ? -16.928 -15.535 16.291 1.00 85.12 103 VAL A N 1
ATOM 786 C CA . VAL A 1 103 ? -15.549 -15.914 16.612 1.00 85.12 103 VAL A CA 1
ATOM 787 C C . VAL A 1 103 ? -15.101 -17.053 15.692 1.00 85.12 103 VAL A C 1
ATOM 789 O O . VAL A 1 103 ? -15.699 -18.127 15.679 1.00 85.12 103 VAL A O 1
ATOM 792 N N . ASN A 1 104 ? -13.988 -16.899 14.968 1.00 86.75 104 ASN A N 1
ATOM 793 C CA . ASN A 1 104 ? -13.472 -17.997 14.139 1.00 86.75 104 ASN A CA 1
ATOM 794 C C . ASN A 1 104 ? -13.009 -19.162 15.023 1.00 86.75 104 ASN A C 1
ATOM 796 O O . ASN A 1 104 ? -13.537 -20.279 14.955 1.00 86.75 104 ASN A O 1
ATOM 800 N N . TYR A 1 105 ? -12.009 -18.908 15.869 1.00 89.75 105 TYR A N 1
ATOM 801 C CA . TYR A 1 105 ? -11.577 -19.852 16.894 1.00 89.75 105 TYR A CA 1
ATOM 802 C C . TYR A 1 105 ? -10.776 -19.173 18.011 1.00 89.75 105 TYR A C 1
ATOM 804 O O . TYR A 1 105 ? -10.112 -18.161 17.799 1.00 89.75 105 TYR A O 1
ATOM 812 N N . LEU A 1 106 ? -10.788 -19.788 19.193 1.00 90.81 106 LEU A N 1
ATOM 813 C CA . LEU A 1 106 ? -9.906 -19.477 20.313 1.00 90.81 106 LEU A CA 1
ATOM 814 C C . LEU A 1 106 ? -8.841 -20.567 20.431 1.00 90.81 106 LEU A C 1
ATOM 816 O O . LEU A 1 106 ? -9.158 -21.759 20.378 1.00 90.81 106 LEU A O 1
ATOM 820 N N . ASN A 1 107 ? -7.584 -20.165 20.602 1.00 93.31 107 ASN A N 1
ATOM 821 C CA . ASN A 1 107 ? -6.475 -21.078 20.863 1.00 93.31 107 ASN A CA 1
ATOM 822 C C . ASN A 1 107 ? -6.007 -20.917 22.310 1.00 93.31 107 ASN A C 1
ATOM 824 O O . ASN A 1 107 ? -5.531 -19.851 22.692 1.00 93.31 107 ASN A O 1
ATOM 828 N N . ILE A 1 108 ? -6.138 -21.974 23.102 1.00 95.25 108 ILE A N 1
ATOM 829 C CA . ILE A 1 108 ? -5.841 -21.986 24.529 1.00 95.25 108 ILE A CA 1
ATOM 830 C C . ILE A 1 108 ? -4.527 -22.719 24.743 1.00 95.25 108 ILE A C 1
ATOM 832 O O . ILE A 1 108 ? -4.366 -23.852 24.295 1.00 95.25 108 ILE A O 1
ATOM 836 N N . LYS A 1 109 ? -3.587 -22.097 25.448 1.00 94.81 109 LYS A N 1
ATOM 837 C CA . LYS A 1 109 ? -2.293 -22.686 25.797 1.00 94.81 109 LYS A CA 1
ATOM 838 C C . LYS A 1 109 ? -2.057 -22.547 27.290 1.00 94.81 109 LYS A C 1
ATOM 840 O O . LYS A 1 109 ? -2.055 -21.444 27.819 1.00 94.81 109 LYS A O 1
ATOM 845 N N . ILE A 1 110 ? -1.801 -23.661 27.960 1.00 94.81 110 ILE A N 1
ATOM 846 C CA . ILE A 1 110 ? -1.434 -23.682 29.376 1.00 94.81 110 ILE A CA 1
ATOM 847 C C . ILE A 1 110 ? 0.072 -23.842 29.468 1.00 94.81 110 ILE A C 1
ATOM 849 O O . ILE A 1 110 ? 0.642 -24.779 28.901 1.00 94.81 110 ILE A O 1
ATOM 853 N N . LYS A 1 111 ? 0.712 -22.920 30.176 1.00 92.94 111 LYS A N 1
ATOM 854 C CA . LYS A 1 111 ? 2.160 -22.794 30.260 1.00 92.94 111 LYS A CA 1
ATOM 855 C C . LYS A 1 111 ? 2.616 -22.658 31.708 1.00 92.94 111 LYS A C 1
ATOM 857 O O . LYS A 1 111 ? 1.964 -22.019 32.527 1.00 92.94 111 LYS A O 1
ATOM 862 N N . ASN A 1 112 ? 3.776 -23.227 31.990 1.00 87.50 112 ASN A N 1
ATOM 863 C CA . ASN A 1 112 ? 4.678 -22.757 33.038 1.00 87.50 112 ASN A CA 1
ATOM 864 C C . ASN A 1 112 ? 5.921 -22.180 32.332 1.00 87.50 112 ASN A C 1
ATOM 866 O O . ASN A 1 112 ? 5.772 -21.309 31.478 1.00 87.50 112 ASN A O 1
ATOM 870 N N . SER A 1 113 ? 7.120 -22.707 32.594 1.00 83.31 113 SER A N 1
ATOM 871 C CA . SER A 1 113 ? 8.308 -22.513 31.751 1.00 83.31 113 SER A CA 1
ATOM 872 C C . SER A 1 113 ? 8.165 -23.127 30.347 1.00 83.31 113 SER A C 1
ATOM 874 O O . SER A 1 113 ? 8.765 -22.635 29.399 1.00 83.31 113 SER A O 1
ATOM 876 N N . ASN A 1 114 ? 7.358 -24.186 30.207 1.00 86.88 114 ASN A N 1
ATOM 877 C CA . ASN A 1 114 ? 7.075 -24.901 28.962 1.00 86.88 114 ASN A CA 1
ATOM 878 C C . ASN A 1 114 ? 5.561 -24.972 28.704 1.00 86.88 114 ASN A C 1
ATOM 880 O O . ASN A 1 114 ? 4.741 -24.772 29.602 1.00 86.88 114 ASN A O 1
ATOM 884 N N . VAL A 1 115 ? 5.170 -25.296 27.468 1.00 92.12 115 VAL A N 1
ATOM 885 C CA . VAL A 1 115 ? 3.762 -25.549 27.121 1.00 92.12 115 VAL A CA 1
ATOM 886 C C . VAL A 1 115 ? 3.345 -26.927 27.638 1.00 92.12 115 VAL A C 1
ATOM 888 O O . VAL A 1 115 ? 3.863 -27.945 27.184 1.00 92.12 115 VAL A O 1
ATOM 891 N N . ILE A 1 116 ? 2.385 -26.962 28.561 1.00 92.81 116 ILE A N 1
ATOM 892 C CA . ILE A 1 116 ? 1.835 -28.191 29.149 1.00 92.81 116 ILE A CA 1
ATOM 893 C C . ILE A 1 116 ? 0.752 -28.756 28.222 1.00 92.81 116 ILE A C 1
ATOM 895 O O . ILE A 1 116 ? 0.823 -29.904 27.768 1.00 92.81 116 ILE A O 1
ATOM 899 N N . ALA A 1 117 ? -0.231 -27.920 27.885 1.00 92.56 117 ALA A N 1
ATOM 900 C CA . ALA A 1 117 ? -1.381 -28.310 27.084 1.00 92.56 117 ALA A CA 1
ATOM 901 C C . ALA A 1 117 ? -1.819 -27.212 26.112 1.00 92.56 117 ALA A C 1
ATOM 903 O O . ALA A 1 117 ? -1.632 -26.025 26.381 1.00 92.56 117 ALA A O 1
ATOM 904 N N . THR A 1 118 ? -2.411 -27.622 24.994 1.00 94.38 118 THR A N 1
ATOM 905 C CA . THR A 1 118 ? -3.000 -26.748 23.977 1.00 94.38 118 THR A CA 1
ATOM 906 C C . THR A 1 118 ? -4.398 -27.234 23.608 1.00 94.38 118 THR A C 1
ATOM 908 O O . THR A 1 118 ? -4.626 -28.439 23.541 1.00 94.38 118 THR A O 1
ATOM 911 N N . SER A 1 119 ? -5.327 -26.324 23.342 1.00 93.25 119 SER A N 1
ATOM 912 C CA . SER A 1 119 ? -6.702 -26.649 22.948 1.00 93.25 119 SER A CA 1
ATOM 913 C C . SER A 1 119 ? -7.243 -25.620 21.973 1.00 93.25 119 SER A C 1
ATOM 915 O O . SER A 1 119 ? -6.849 -24.456 22.009 1.00 93.25 119 SER A O 1
ATOM 917 N N . LYS A 1 120 ? -8.193 -26.034 21.136 1.00 93.06 120 LYS A N 1
ATOM 918 C CA . LYS A 1 120 ? -8.860 -25.157 20.175 1.00 93.06 120 LYS A CA 1
ATOM 919 C C . LYS A 1 120 ? -10.370 -25.199 20.377 1.00 93.06 120 LYS A C 1
ATOM 921 O O . LYS A 1 120 ? -10.955 -26.272 20.485 1.00 93.06 120 LYS A O 1
ATOM 926 N N . ILE A 1 121 ? -10.991 -24.027 20.391 1.00 90.62 121 ILE A N 1
ATOM 927 C CA . ILE A 1 121 ? -12.444 -23.843 20.429 1.00 90.62 121 ILE A CA 1
ATOM 928 C C . ILE A 1 121 ? -12.842 -23.144 19.132 1.00 90.62 121 ILE A C 1
ATOM 930 O O . ILE A 1 121 ? -12.379 -22.040 18.888 1.00 90.62 121 ILE A O 1
ATOM 934 N N . THR A 1 122 ? -13.690 -23.743 18.302 1.00 89.88 122 THR A N 1
ATOM 935 C CA . THR A 1 122 ? -14.247 -23.090 17.101 1.00 89.88 122 THR A CA 1
ATOM 936 C C . THR A 1 122 ? -15.569 -22.407 17.429 1.00 89.88 122 THR A C 1
ATOM 938 O O . THR A 1 122 ? -16.397 -23.006 18.112 1.00 89.88 122 THR A O 1
ATOM 941 N N . GLY A 1 123 ? -15.784 -21.175 16.968 1.00 81.62 123 GLY A N 1
ATOM 942 C CA . GLY A 1 123 ? -17.048 -20.471 17.216 1.00 81.62 123 GLY A CA 1
ATOM 943 C C . GLY A 1 123 ? -18.157 -20.800 16.213 1.00 81.62 123 GLY A C 1
ATOM 944 O O . GLY A 1 123 ? -19.330 -20.664 16.538 1.00 81.62 123 GLY A O 1
ATOM 945 N N . GLN A 1 124 ? -17.822 -21.328 15.029 1.00 74.94 124 GLN A N 1
ATOM 946 C CA . GLN A 1 124 ? -18.806 -21.727 14.010 1.00 74.94 124 GLN A CA 1
ATOM 947 C C . GLN A 1 124 ? -19.926 -22.617 14.588 1.00 74.94 124 GLN A C 1
ATOM 949 O O . GLN A 1 124 ? -19.650 -23.592 15.288 1.00 74.94 124 GLN A O 1
ATOM 954 N N . ASN A 1 125 ? -21.180 -22.291 14.249 1.00 74.81 125 ASN A N 1
ATOM 955 C CA . ASN A 1 125 ? -22.417 -22.949 14.706 1.00 74.81 125 ASN A CA 1
ATOM 956 C C . ASN A 1 125 ? -22.722 -22.846 16.211 1.00 74.81 125 ASN A C 1
ATOM 958 O O . ASN A 1 125 ? -23.508 -23.642 16.725 1.00 74.81 125 ASN A O 1
ATOM 962 N N . ARG A 1 126 ? -22.137 -21.873 16.916 1.00 83.38 126 ARG A N 1
ATOM 963 C CA . ARG A 1 126 ? -22.497 -21.562 18.304 1.00 83.38 126 ARG A CA 1
ATOM 964 C C . ARG A 1 126 ? -23.498 -20.423 18.393 1.00 83.38 126 ARG A C 1
ATOM 966 O O . ARG A 1 126 ? -23.264 -19.350 17.849 1.00 83.38 126 ARG A O 1
ATOM 973 N N . SER A 1 127 ? -24.599 -20.662 19.096 1.00 83.44 127 SER A N 1
ATOM 974 C CA . SER A 1 127 ? -25.633 -19.659 19.380 1.00 83.44 127 SER A CA 1
ATOM 975 C C . SER A 1 127 ? -25.493 -19.048 20.774 1.00 83.44 127 SER A C 1
ATOM 977 O O . SER A 1 127 ? -26.290 -18.197 21.153 1.00 83.44 127 SER A O 1
ATOM 979 N N . GLU A 1 128 ? -24.522 -19.511 21.556 1.00 84.00 128 GLU A N 1
ATOM 980 C CA . GLU A 1 128 ? -24.327 -19.096 22.938 1.00 84.00 128 GLU A CA 1
ATOM 981 C C . GLU A 1 128 ? -23.609 -17.739 23.031 1.00 84.00 128 GLU A C 1
ATOM 983 O O . GLU A 1 128 ? -22.787 -17.407 22.176 1.00 84.00 128 GLU A O 1
ATOM 988 N N . VAL A 1 129 ? -23.909 -16.962 24.080 1.00 83.94 129 VAL A N 1
ATOM 989 C CA . VAL A 1 129 ? -23.345 -15.615 24.341 1.00 83.94 129 VAL A CA 1
ATOM 990 C C . VAL A 1 129 ? -22.156 -15.682 25.310 1.00 83.94 129 VAL A C 1
ATOM 992 O O . VAL A 1 129 ? -21.269 -14.831 25.295 1.00 83.94 129 VAL A O 1
ATOM 995 N N . ALA A 1 130 ? -22.102 -16.730 26.135 1.00 85.81 130 ALA A N 1
ATOM 996 C CA . ALA A 1 130 ? -21.016 -17.026 27.061 1.00 85.81 130 ALA A CA 1
ATOM 997 C C . ALA A 1 130 ? -20.497 -18.461 26.872 1.00 85.81 130 ALA A C 1
ATOM 999 O O . ALA A 1 130 ? -21.192 -19.341 26.362 1.00 85.81 130 ALA A O 1
ATOM 1000 N N . LEU A 1 131 ? -19.257 -18.706 27.287 1.00 89.94 131 LEU A N 1
ATOM 1001 C CA . LEU A 1 131 ? -18.555 -19.972 27.122 1.00 89.94 131 LEU A CA 1
ATOM 1002 C C . LEU A 1 131 ? -17.646 -20.251 28.324 1.00 89.94 131 LEU A C 1
ATOM 1004 O O . LEU A 1 131 ? -16.773 -19.454 28.664 1.00 89.94 131 LEU A O 1
ATOM 1008 N N . ILE A 1 132 ? -17.779 -21.435 28.915 1.00 91.31 132 ILE A N 1
ATOM 1009 C CA . ILE A 1 132 ? -16.822 -21.966 29.887 1.00 91.31 132 ILE A CA 1
ATOM 1010 C C . ILE A 1 132 ? -15.707 -22.669 29.111 1.00 91.31 132 ILE A C 1
ATOM 1012 O O . ILE A 1 132 ? -15.909 -23.727 28.507 1.00 91.31 132 ILE A O 1
ATOM 1016 N N . ILE A 1 133 ? -14.509 -22.086 29.132 1.00 93.50 133 ILE A N 1
ATOM 1017 C CA . ILE A 1 133 ? -13.338 -22.605 28.416 1.00 93.50 133 ILE A CA 1
ATOM 1018 C C . ILE A 1 133 ? -12.833 -23.870 29.108 1.00 93.50 133 ILE A C 1
ATOM 1020 O O . ILE A 1 133 ? -12.653 -24.918 28.481 1.00 93.50 133 ILE A O 1
ATOM 1024 N N . GLY A 1 134 ? -12.622 -23.782 30.416 1.00 93.25 134 GLY A N 1
ATOM 1025 C CA . GLY A 1 134 ? -12.104 -24.879 31.214 1.00 93.25 134 GLY A CA 1
ATOM 1026 C C . GLY A 1 134 ? -12.000 -24.517 32.684 1.00 93.25 134 GLY A C 1
ATOM 1027 O O . GLY A 1 134 ? -12.185 -23.366 33.076 1.00 93.25 134 GLY A O 1
ATOM 1028 N N . GLU A 1 135 ? -11.693 -25.520 33.493 1.00 94.12 135 GLU A N 1
ATOM 1029 C CA . GLU A 1 135 ? -11.598 -25.386 34.943 1.00 94.12 135 GLU A CA 1
ATOM 1030 C C . GLU A 1 135 ? -10.294 -25.996 35.459 1.00 94.12 135 GLU A C 1
ATOM 1032 O O . GLU A 1 135 ? -9.899 -27.098 35.070 1.00 94.12 135 GLU A O 1
ATOM 1037 N N . PHE A 1 136 ? -9.627 -25.290 36.367 1.00 94.06 136 PHE A N 1
ATOM 1038 C CA . PHE A 1 136 ? -8.616 -25.874 37.236 1.00 94.06 136 PHE A CA 1
ATOM 1039 C C . PHE A 1 136 ? -9.316 -26.393 38.481 1.00 94.06 136 PHE A C 1
ATOM 1041 O O . PHE A 1 136 ? -10.093 -25.669 39.088 1.00 94.06 136 PHE A O 1
ATOM 1048 N N . TYR A 1 137 ? -9.057 -27.624 38.892 1.00 93.12 137 TYR A N 1
ATOM 1049 C CA . TYR A 1 137 ? -9.652 -28.182 40.100 1.00 93.12 137 TYR A CA 1
ATOM 1050 C C . TYR A 1 137 ? -8.637 -29.009 40.869 1.00 93.12 137 TYR A C 1
ATOM 1052 O O . TYR A 1 137 ? -7.720 -29.614 40.302 1.00 93.12 137 TYR A O 1
ATOM 1060 N N . ARG A 1 138 ? -8.812 -29.035 42.185 1.00 89.19 138 ARG A N 1
ATOM 1061 C CA . ARG A 1 138 ? -7.991 -29.839 43.073 1.00 89.19 138 ARG A CA 1
ATOM 1062 C C . ARG A 1 138 ? -8.515 -31.270 43.078 1.00 89.19 138 ARG A C 1
ATOM 1064 O O . ARG A 1 138 ? -9.676 -31.523 43.390 1.00 89.19 138 ARG A O 1
ATOM 1071 N N . TYR A 1 139 ? -7.652 -32.213 42.725 1.00 85.44 139 TYR A N 1
ATOM 1072 C CA . TYR A 1 139 ? -7.933 -33.639 42.807 1.00 85.44 139 TYR A CA 1
ATOM 1073 C C . TYR A 1 139 ? -6.877 -34.279 43.697 1.00 85.44 139 TYR A C 1
ATOM 1075 O O . TYR A 1 139 ? -5.697 -34.313 43.344 1.00 85.44 139 TYR A O 1
ATOM 1083 N N . GLN A 1 140 ? -7.304 -34.770 44.861 1.00 82.81 140 GLN A N 1
ATOM 1084 C CA . GLN A 1 140 ? -6.404 -35.205 45.932 1.00 82.81 140 GLN A CA 1
ATOM 1085 C C . GLN A 1 140 ? -5.474 -34.050 46.363 1.00 82.81 140 GLN A C 1
ATOM 1087 O O . GLN A 1 140 ? -5.955 -33.022 46.835 1.00 82.81 140 GLN A O 1
ATOM 1092 N N . GLN A 1 141 ? -4.157 -34.194 46.189 1.00 80.56 141 GLN A N 1
ATOM 1093 C CA . GLN A 1 141 ? -3.145 -33.191 46.551 1.00 80.56 141 GLN A CA 1
ATOM 1094 C C . GLN A 1 141 ? -2.570 -32.439 45.336 1.00 80.56 141 GLN A C 1
ATOM 1096 O O . GLN A 1 141 ? -1.606 -31.689 45.479 1.00 80.56 141 GLN A O 1
ATOM 1101 N N . SER A 1 142 ? -3.136 -32.620 44.139 1.00 85.81 142 SER A N 1
ATOM 1102 C CA . SER A 1 142 ? -2.620 -32.016 42.903 1.00 85.81 142 SER A CA 1
ATOM 1103 C C . SER A 1 142 ? -3.692 -31.226 42.159 1.00 85.81 142 SER A C 1
ATOM 1105 O O . SER A 1 142 ? -4.886 -31.519 42.250 1.00 85.81 142 SER A O 1
ATOM 1107 N N . TRP A 1 143 ? -3.256 -30.231 41.391 1.00 93.06 143 TRP A N 1
ATOM 1108 C CA . TRP A 1 143 ? -4.126 -29.490 40.488 1.00 93.06 143 TRP A CA 1
ATOM 1109 C C . TRP A 1 143 ? -4.259 -30.220 39.155 1.00 93.06 143 TRP A C 1
ATOM 1111 O O . TRP A 1 143 ? -3.300 -30.785 38.623 1.00 93.06 143 TRP A O 1
ATOM 1121 N N . LYS A 1 144 ? -5.469 -30.214 38.605 1.00 93.25 144 LYS A N 1
ATOM 1122 C CA . LYS A 1 144 ? -5.763 -30.691 37.256 1.00 93.25 144 LYS A CA 1
ATOM 1123 C C . LYS A 1 144 ? -6.477 -29.597 36.486 1.00 93.25 144 LYS A C 1
ATOM 1125 O O . LYS A 1 144 ? -7.237 -28.833 37.069 1.00 93.25 144 LYS A O 1
ATOM 1130 N N . PHE A 1 145 ? -6.244 -29.544 35.183 1.00 95.12 145 PHE A N 1
ATOM 1131 C CA . PHE A 1 145 ? -7.028 -28.725 34.269 1.00 95.12 145 PHE A CA 1
ATOM 1132 C C . PHE A 1 145 ? -7.944 -29.622 33.450 1.00 95.12 145 PHE A C 1
ATOM 1134 O O . PHE A 1 145 ? -7.476 -30.611 32.880 1.00 95.12 145 PHE A O 1
ATOM 1141 N N . ARG A 1 146 ? -9.223 -29.259 33.370 1.00 93.25 146 ARG A N 1
ATOM 1142 C CA . ARG A 1 146 ? -10.204 -29.859 32.471 1.00 93.25 146 ARG A CA 1
ATOM 1143 C C . ARG A 1 146 ? -10.576 -28.859 31.394 1.00 93.25 146 ARG A C 1
ATOM 1145 O O . ARG A 1 146 ? -11.057 -27.769 31.698 1.00 93.25 146 ARG A O 1
ATOM 1152 N N . PHE A 1 147 ? -10.410 -29.254 30.141 1.00 93.94 147 PHE A N 1
ATOM 1153 C CA . PHE A 1 147 ? -10.930 -28.481 29.022 1.00 93.94 147 PHE A CA 1
ATOM 1154 C C . PHE A 1 147 ? -12.424 -28.786 28.868 1.00 93.94 147 PHE A C 1
ATOM 1156 O O . PHE A 1 147 ? -12.791 -29.954 28.774 1.00 93.94 147 PHE A O 1
ATOM 1163 N N . ILE A 1 148 ? -13.293 -27.773 28.895 1.00 90.62 148 ILE A N 1
ATOM 1164 C CA . ILE A 1 148 ? -14.755 -27.962 28.907 1.00 90.62 148 ILE A CA 1
ATOM 1165 C C . ILE A 1 148 ? -15.357 -27.554 27.562 1.00 90.62 148 ILE A C 1
ATOM 1167 O O . ILE A 1 148 ? -16.009 -28.372 26.920 1.00 90.62 148 ILE A O 1
ATOM 1171 N N . SER A 1 149 ? -15.114 -26.314 27.121 1.00 90.31 149 SER A N 1
ATOM 1172 C CA . SER A 1 149 ? -15.707 -25.738 25.907 1.00 90.31 149 SER A CA 1
ATOM 1173 C C . SER A 1 149 ? -17.252 -25.808 25.873 1.00 90.31 149 SER A C 1
ATOM 1175 O O . SER A 1 149 ? -17.838 -26.154 24.843 1.00 90.31 149 SER A O 1
ATOM 1177 N N . GLN A 1 150 ? -17.916 -25.469 26.981 1.00 86.88 150 GLN A N 1
ATOM 1178 C CA . GLN A 1 150 ? -19.379 -25.521 27.123 1.00 86.88 150 GLN A CA 1
ATOM 1179 C C . GLN A 1 150 ? -19.993 -24.129 26.983 1.00 86.88 150 GLN A C 1
ATOM 1181 O O . GLN A 1 150 ? -19.562 -23.200 27.661 1.00 86.88 150 GLN A O 1
ATOM 1186 N N . GLY A 1 151 ? -20.996 -23.994 26.117 1.00 85.56 151 GLY A N 1
ATOM 1187 C CA . GLY A 1 151 ? -21.718 -22.742 25.906 1.00 85.56 151 GLY A CA 1
ATOM 1188 C C . GLY A 1 151 ? -22.780 -22.463 26.966 1.00 85.56 151 GLY A C 1
ATOM 1189 O O . GLY A 1 151 ? -23.272 -23.368 27.645 1.00 85.56 151 GLY A O 1
ATOM 1190 N N . PHE A 1 152 ? -23.118 -21.186 27.104 1.00 79.69 152 PHE A N 1
ATOM 1191 C CA . PHE A 1 152 ? -24.077 -20.668 28.062 1.00 79.69 152 PHE A CA 1
ATOM 1192 C C . PHE A 1 152 ? -24.867 -19.502 27.441 1.00 79.69 152 PHE A C 1
ATOM 1194 O O . PHE A 1 152 ? -24.296 -18.500 27.011 1.00 79.69 152 PHE A O 1
ATOM 1201 N N . ASN A 1 153 ? -26.195 -19.633 27.374 1.00 77.81 153 ASN A N 1
ATOM 1202 C CA . ASN A 1 153 ? -27.055 -18.673 26.665 1.00 77.81 153 ASN A CA 1
ATOM 1203 C C . ASN A 1 153 ? -27.401 -17.419 27.484 1.00 77.81 153 ASN A C 1
ATOM 1205 O O . ASN A 1 153 ? -27.731 -16.400 26.899 1.00 77.81 153 ASN A O 1
ATOM 1209 N N . GLY A 1 154 ? -27.324 -17.471 28.817 1.00 68.06 154 GLY A N 1
ATOM 1210 C CA . GLY A 1 154 ? -27.748 -16.368 29.697 1.00 68.06 154 GLY A CA 1
ATOM 1211 C C . GLY A 1 154 ? -26.732 -15.227 29.876 1.00 68.06 154 GLY A C 1
ATOM 1212 O O . GLY A 1 154 ? -26.859 -14.447 30.816 1.00 68.06 154 GLY A O 1
ATOM 1213 N N . GLY A 1 155 ? -25.697 -15.157 29.031 1.00 75.62 155 GLY A N 1
ATOM 1214 C CA . GLY A 1 155 ? -24.671 -14.110 29.090 1.00 75.62 155 GLY A CA 1
ATOM 1215 C C . GLY A 1 155 ? -23.879 -14.077 30.405 1.00 75.62 155 GLY A C 1
ATOM 1216 O O . GLY A 1 155 ? -23.808 -15.066 31.141 1.00 75.62 155 GLY A O 1
ATOM 1217 N N . LEU A 1 156 ? -23.263 -12.926 30.698 1.00 75.44 156 LEU A N 1
ATOM 1218 C CA . LEU A 1 156 ? -22.368 -12.761 31.851 1.00 75.44 156 LEU A CA 1
ATOM 1219 C C . LEU A 1 156 ? -23.137 -12.806 33.171 1.00 75.44 156 LEU A C 1
ATOM 1221 O O . LEU A 1 156 ? -22.660 -13.398 34.137 1.00 75.44 156 LEU A O 1
ATOM 1225 N N . LYS A 1 157 ? -24.328 -12.195 33.208 1.00 72.00 157 LYS A N 1
ATOM 1226 C CA . LYS A 1 157 ? -25.141 -12.087 34.422 1.00 72.00 157 LYS A CA 1
ATOM 1227 C C . LYS A 1 157 ? -25.541 -13.462 34.946 1.00 72.00 157 LYS A C 1
ATOM 1229 O O . LYS A 1 157 ? -25.186 -13.817 36.067 1.00 72.00 157 LYS A O 1
ATOM 1234 N N . SER A 1 158 ? -26.192 -14.274 34.115 1.00 77.00 158 SER A N 1
ATOM 1235 C CA . SER A 1 158 ? -26.609 -15.615 34.527 1.00 77.00 158 SER A CA 1
ATOM 1236 C C . SER A 1 158 ? -25.417 -16.553 34.765 1.00 77.00 158 SER A C 1
ATOM 1238 O O . SER A 1 158 ? -25.522 -17.474 35.573 1.00 77.00 158 SER A O 1
ATOM 1240 N N . LEU A 1 159 ? -24.267 -16.319 34.117 1.00 79.31 159 LEU A N 1
ATOM 1241 C CA . LEU A 1 159 ? -23.032 -17.055 34.403 1.00 79.31 159 LEU A CA 1
ATOM 1242 C C . LEU A 1 159 ? -22.433 -16.676 35.770 1.00 79.31 159 LEU A C 1
ATOM 1244 O O . LEU A 1 159 ? -21.975 -17.546 36.508 1.00 79.31 159 LEU A O 1
ATOM 1248 N N . ALA A 1 160 ? -22.453 -15.396 36.138 1.00 79.19 160 ALA A N 1
ATOM 1249 C CA . ALA A 1 160 ? -21.981 -14.927 37.437 1.00 79.19 160 ALA A CA 1
ATOM 1250 C C . ALA A 1 160 ? -22.889 -15.421 38.580 1.00 79.19 160 ALA A C 1
ATOM 1252 O O . ALA A 1 160 ? -22.393 -15.932 39.586 1.00 79.19 160 ALA A O 1
ATOM 1253 N N . GLU A 1 161 ? -24.211 -15.373 38.390 1.00 79.62 161 GLU A N 1
ATOM 1254 C CA . GLU A 1 161 ? -25.198 -15.940 39.320 1.00 79.62 161 GLU A CA 1
ATOM 1255 C C . GLU A 1 161 ? -25.037 -17.461 39.471 1.00 79.62 161 GLU A C 1
ATOM 1257 O O . GLU A 1 161 ? -25.128 -17.987 40.584 1.00 79.62 161 GLU A O 1
ATOM 1262 N N . HIS A 1 162 ? -24.721 -18.174 38.379 1.00 80.88 162 HIS A N 1
ATOM 1263 C CA . HIS A 1 162 ? -24.421 -19.610 38.411 1.00 80.88 162 HIS A CA 1
ATOM 1264 C C . HIS A 1 162 ? -23.266 -19.936 39.372 1.00 80.88 162 HIS A C 1
ATOM 1266 O O . HIS A 1 162 ? -23.329 -20.929 40.099 1.00 80.88 162 HIS A O 1
ATOM 1272 N N . PHE A 1 163 ? -22.251 -19.070 39.436 1.00 78.12 163 PHE A N 1
ATOM 1273 C CA . PHE A 1 163 ? -21.124 -19.186 40.366 1.00 78.12 163 PHE A CA 1
ATOM 1274 C C . PHE A 1 163 ? -21.351 -18.492 41.721 1.00 78.12 163 PHE A C 1
ATOM 1276 O O . PHE A 1 163 ? -20.453 -18.487 42.565 1.00 78.12 163 PHE A O 1
ATOM 1283 N N . GLY A 1 164 ? -22.556 -17.978 41.983 1.00 63.50 164 GLY A N 1
ATOM 1284 C CA . GLY A 1 164 ? -22.959 -17.437 43.282 1.00 63.50 164 GLY A CA 1
ATOM 1285 C C . GLY A 1 164 ? -22.605 -15.971 43.532 1.00 63.50 164 GLY A C 1
ATOM 1286 O O . GLY A 1 164 ? -22.606 -15.565 44.690 1.00 63.50 164 GLY A O 1
ATOM 1287 N N . VAL A 1 165 ? -22.312 -15.192 42.486 1.00 69.44 165 VAL A N 1
ATOM 1288 C CA . VAL A 1 165 ? -22.131 -13.734 42.581 1.00 69.44 165 VAL A CA 1
ATOM 1289 C C . VAL A 1 165 ? -23.507 -13.062 42.628 1.00 69.44 165 VAL A C 1
ATOM 1291 O O . VAL A 1 165 ? -24.342 -13.310 41.758 1.00 69.44 165 VAL A O 1
ATOM 1294 N N . ASN A 1 166 ? -23.747 -12.199 43.618 1.00 55.81 166 ASN A N 1
ATOM 1295 C CA . ASN A 1 166 ? -24.984 -11.420 43.702 1.00 55.81 166 ASN A CA 1
ATOM 1296 C C . ASN A 1 166 ? -24.848 -10.140 42.871 1.00 55.81 166 ASN A C 1
ATOM 1298 O O . ASN A 1 166 ? -24.289 -9.145 43.330 1.00 55.81 166 ASN A O 1
ATOM 1302 N N . ILE A 1 167 ? -25.391 -10.143 41.656 1.00 53.62 167 ILE A N 1
ATOM 1303 C CA . ILE A 1 167 ? -25.528 -8.922 40.860 1.00 53.62 167 ILE A CA 1
ATOM 1304 C C . ILE A 1 167 ? -26.830 -8.248 41.295 1.00 53.62 167 ILE A C 1
ATOM 1306 O O . ILE A 1 167 ? -27.911 -8.778 41.065 1.00 53.62 167 ILE A O 1
ATOM 1310 N N . ALA A 1 168 ? -26.736 -7.101 41.971 1.00 41.31 168 ALA A N 1
ATOM 1311 C CA . ALA A 1 168 ? -27.919 -6.333 42.351 1.00 41.31 168 ALA A CA 1
ATOM 1312 C C . ALA A 1 168 ? -28.680 -5.884 41.091 1.00 41.31 168 ALA A C 1
ATOM 1314 O O . ALA A 1 168 ? -28.119 -5.189 40.242 1.00 41.31 168 ALA A O 1
ATOM 1315 N N . ASP A 1 169 ? -29.947 -6.282 40.979 1.00 38.66 169 ASP A N 1
ATOM 1316 C CA . ASP A 1 169 ? -30.838 -5.865 39.900 1.00 38.66 169 ASP A CA 1
ATOM 1317 C C . ASP A 1 169 ? -31.093 -4.348 39.941 1.00 38.66 169 ASP A C 1
ATOM 1319 O O . ASP A 1 169 ? -31.487 -3.796 40.971 1.00 38.66 169 ASP A O 1
ATOM 1323 N N . GLU A 1 170 ? -30.938 -3.671 38.798 1.00 34.00 170 GLU A N 1
ATOM 1324 C CA . GLU A 1 170 ? -31.618 -2.398 38.541 1.00 34.00 170 GLU A CA 1
ATOM 1325 C C . GLU A 1 170 ? -33.129 -2.676 38.490 1.00 34.00 170 GLU A C 1
ATOM 1327 O O . GLU A 1 170 ? -33.666 -3.106 37.471 1.00 34.00 170 GLU A O 1
ATOM 1332 N N . GLN A 1 171 ? -33.834 -2.457 39.603 1.00 28.89 171 GLN A N 1
ATOM 1333 C CA . GLN A 1 171 ? -35.294 -2.397 39.579 1.00 28.89 171 GLN A CA 1
ATOM 1334 C C . GLN A 1 171 ? -35.749 -1.120 38.844 1.00 28.89 171 GLN A C 1
ATOM 1336 O O . GLN A 1 171 ? -35.230 -0.038 39.138 1.00 28.89 171 GLN A O 1
ATOM 1341 N N . PRO A 1 172 ? -36.740 -1.199 37.934 1.00 35.03 172 PRO A N 1
ATOM 1342 C CA . PRO A 1 172 ? -37.390 -0.018 37.379 1.00 35.03 172 PRO A CA 1
ATOM 1343 C C . PRO A 1 172 ? -38.033 0.788 38.513 1.00 35.03 172 PRO A C 1
ATOM 1345 O O . PRO A 1 172 ? -38.809 0.249 39.305 1.00 35.03 172 PRO A O 1
ATOM 1348 N N . LEU A 1 173 ? -37.696 2.076 38.591 1.00 34.03 173 LEU A N 1
ATOM 1349 C CA . LEU A 1 173 ? -38.245 3.033 39.552 1.00 34.03 173 LEU A CA 1
ATOM 1350 C C . LEU A 1 173 ? -39.780 3.031 39.487 1.00 34.03 173 LEU A C 1
ATOM 1352 O O . LEU A 1 173 ? -40.368 3.574 38.557 1.00 34.03 173 LEU A O 1
ATOM 1356 N N . SER A 1 174 ? -40.423 2.430 40.488 1.00 33.06 174 SER A N 1
ATOM 1357 C CA . SER A 1 174 ? -41.836 2.661 40.784 1.00 33.06 174 SER A CA 1
ATOM 1358 C C . SER A 1 174 ? -41.912 3.773 41.824 1.00 33.06 174 SER A C 1
ATOM 1360 O O . SER A 1 174 ? -41.383 3.633 42.928 1.00 33.06 174 SER A O 1
ATOM 1362 N N . GLU A 1 175 ? -42.523 4.892 41.448 1.00 46.09 175 GLU A N 1
ATOM 1363 C CA . GLU A 1 175 ? -42.809 6.017 42.336 1.00 46.09 175 GLU A CA 1
ATOM 1364 C C . GLU A 1 175 ? -43.651 5.549 43.530 1.00 46.09 175 GLU A C 1
ATOM 1366 O O . GLU A 1 175 ? -44.757 5.036 43.359 1.00 46.09 175 GLU A O 1
ATOM 1371 N N . VAL A 1 176 ? -43.148 5.751 44.753 1.00 33.97 176 VAL A N 1
ATOM 1372 C CA . VAL A 1 176 ? -43.964 5.660 45.968 1.00 33.97 176 VAL A CA 1
ATOM 1373 C C . VAL A 1 176 ? -43.750 6.914 46.809 1.00 33.97 176 VAL A C 1
ATOM 1375 O O . VAL A 1 176 ? -42.661 7.204 47.301 1.00 33.97 176 VAL A O 1
ATOM 1378 N N . SER A 1 177 ? -44.845 7.655 46.932 1.00 34.47 177 SER A N 1
ATOM 1379 C CA . SER A 1 177 ? -45.106 8.802 47.802 1.00 34.47 177 SER A CA 1
ATOM 1380 C C . SER A 1 177 ? -44.767 8.555 49.285 1.00 34.47 177 SER A C 1
ATOM 1382 O O . SER A 1 177 ? -44.876 7.422 49.754 1.00 34.47 177 SER A O 1
ATOM 1384 N N . PRO A 1 178 ? -44.424 9.601 50.063 1.00 43.88 178 PRO A N 1
ATOM 1385 C CA . PRO A 1 178 ? -44.001 9.451 51.456 1.00 43.88 178 PRO A CA 1
ATOM 1386 C C . PRO A 1 178 ? -45.195 9.307 52.419 1.00 43.88 178 PRO A C 1
ATOM 1388 O O . PRO A 1 178 ? -46.169 10.051 52.289 1.00 43.88 178 PRO A O 1
ATOM 1391 N N . PRO A 1 179 ? -45.112 8.436 53.444 1.00 41.06 179 PRO A N 1
ATOM 1392 C CA . PRO A 1 179 ? -45.961 8.551 54.628 1.00 41.06 179 PRO A CA 1
ATOM 1393 C C . PRO A 1 179 ? -45.097 8.577 55.925 1.00 41.06 179 PRO A C 1
ATOM 1395 O O . PRO A 1 179 ? -43.869 8.557 55.848 1.00 41.06 179 PRO A O 1
ATOM 1398 N N . PRO A 1 180 ? -45.679 8.743 57.127 1.00 38.09 180 PRO A N 1
ATOM 1399 C CA . PRO A 1 180 ? -45.673 9.990 57.889 1.00 38.09 180 PRO A CA 1
ATOM 1400 C C . PRO A 1 180 ? -44.786 9.915 59.149 1.00 38.09 180 PRO A C 1
ATOM 1402 O O . PRO A 1 180 ? -44.391 8.843 59.600 1.00 38.09 180 PRO A O 1
ATOM 1405 N N . ILE A 1 181 ? -44.532 11.070 59.769 1.00 43.12 181 ILE A N 1
ATOM 1406 C CA . ILE A 1 181 ? -43.963 11.179 61.124 1.00 43.12 181 ILE A CA 1
ATOM 1407 C C . ILE A 1 181 ? -45.031 10.791 62.163 1.00 43.12 181 ILE A C 1
ATOM 1409 O O . ILE A 1 181 ? -46.156 11.290 62.081 1.00 43.12 181 ILE A O 1
ATOM 1413 N N . PRO A 1 182 ? -44.673 9.992 63.188 1.00 41.50 182 PRO A N 1
ATOM 1414 C CA . PRO A 1 182 ? -45.148 10.277 64.546 1.00 41.50 182 PRO A CA 1
ATOM 1415 C C . PRO A 1 182 ? -44.037 10.466 65.594 1.00 41.50 182 PRO A C 1
ATOM 1417 O O . PRO A 1 182 ? -42.920 9.969 65.490 1.00 41.50 182 PRO A O 1
ATOM 1420 N N . SER A 1 183 ? -44.437 11.224 66.613 1.00 32.75 183 SER A N 1
ATOM 1421 C CA . SER A 1 183 ? -43.694 11.903 67.676 1.00 32.75 183 SER A CA 1
ATOM 1422 C C . SER A 1 183 ? -43.216 11.051 68.868 1.00 32.75 183 SER A C 1
ATOM 1424 O O . SER A 1 183 ? -43.925 10.165 69.325 1.00 32.75 183 SER A O 1
ATOM 1426 N N . GLN A 1 184 ? -42.113 11.550 69.452 1.00 33.28 184 GLN A N 1
ATOM 1427 C CA . GLN A 1 184 ? -41.802 11.790 70.883 1.00 33.28 184 GLN A CA 1
ATOM 1428 C C . GLN A 1 184 ? -41.250 10.705 71.844 1.00 33.28 184 GLN A C 1
ATOM 1430 O O . GLN A 1 184 ? -41.954 9.793 72.247 1.00 33.28 184 GLN A O 1
ATOM 1435 N N . ALA A 1 185 ? -40.038 11.048 72.340 1.00 31.59 185 ALA A N 1
ATOM 1436 C CA . ALA A 1 185 ? -39.524 11.085 73.733 1.00 31.59 185 ALA A CA 1
ATOM 1437 C C . ALA A 1 185 ? -39.287 9.735 74.465 1.00 31.59 185 ALA A C 1
ATOM 1439 O O . ALA A 1 185 ? -40.079 8.821 74.333 1.00 31.59 185 ALA A O 1
ATOM 1440 N N . THR A 1 186 ? -38.220 9.486 75.242 1.00 29.48 186 THR A N 1
ATOM 1441 C CA . THR A 1 186 ? -37.390 10.323 76.139 1.00 29.48 186 THR A CA 1
ATOM 1442 C C . THR A 1 186 ? -35.979 9.734 76.385 1.00 29.48 186 THR A C 1
ATOM 1444 O O . THR A 1 186 ? -35.792 8.524 76.344 1.00 29.48 186 THR A O 1
ATOM 1447 N N . SER A 1 187 ? -35.056 10.637 76.754 1.00 29.55 187 SER A N 1
ATOM 1448 C CA . SER A 1 187 ? -33.937 10.518 77.721 1.00 29.55 187 SER A CA 1
ATOM 1449 C C . SER A 1 187 ? -32.784 9.511 77.526 1.00 29.55 187 SER A C 1
ATOM 1451 O O . SER A 1 187 ? -32.902 8.323 77.804 1.00 29.55 187 SER A O 1
ATOM 1453 N N . ASP A 1 188 ? -31.628 10.126 77.256 1.00 30.72 188 ASP A N 1
ATOM 1454 C CA . ASP A 1 188 ? -30.385 10.078 78.045 1.00 30.72 188 ASP A CA 1
ATOM 1455 C C . ASP A 1 188 ? -29.137 9.313 77.560 1.00 30.72 188 ASP A C 1
ATOM 1457 O O . ASP A 1 188 ? -29.034 8.092 77.549 1.00 30.72 188 ASP A O 1
ATOM 1461 N N . THR A 1 189 ? -28.107 10.156 77.387 1.00 32.75 189 THR A N 1
ATOM 1462 C CA . THR A 1 189 ? -26.651 9.974 77.487 1.00 32.75 189 THR A CA 1
ATOM 1463 C C . THR A 1 189 ? -25.851 9.352 76.336 1.00 32.75 189 THR A C 1
ATOM 1465 O O . THR A 1 189 ? -26.126 8.263 75.853 1.00 32.75 189 THR A O 1
ATOM 1468 N N . THR A 1 190 ? -24.738 10.050 76.048 1.00 30.81 190 THR A N 1
ATOM 1469 C CA . THR A 1 190 ? -23.481 9.679 75.350 1.00 30.81 190 THR A CA 1
ATOM 1470 C C . THR A 1 190 ? -23.251 10.212 73.917 1.00 30.81 190 THR A C 1
ATOM 1472 O O . THR A 1 190 ? -24.194 10.536 73.199 1.00 30.81 190 THR A O 1
ATOM 1475 N N . PRO A 1 191 ? -21.978 10.499 73.558 1.00 36.84 191 PRO A N 1
ATOM 1476 C CA . PRO A 1 191 ? -21.604 11.692 72.803 1.00 36.84 191 PRO A CA 1
ATOM 1477 C C . PRO A 1 191 ? -21.555 11.497 71.280 1.00 36.84 191 PRO A C 1
ATOM 1479 O O . PRO A 1 191 ? -21.032 10.518 70.767 1.00 36.84 191 PRO A O 1
ATOM 1482 N N . ASN A 1 192 ? -22.050 12.515 70.576 1.00 44.81 192 ASN A N 1
ATOM 1483 C CA . ASN A 1 192 ? -21.598 13.049 69.285 1.00 44.81 192 ASN A CA 1
ATOM 1484 C C . ASN A 1 192 ? -20.988 12.068 68.243 1.00 44.81 192 ASN A C 1
ATOM 1486 O O . ASN A 1 192 ? -19.785 12.078 67.995 1.00 44.81 192 ASN A O 1
ATOM 1490 N N . ILE A 1 193 ? -21.842 11.297 67.551 1.00 42.41 193 ILE A N 1
ATOM 1491 C CA . ILE A 1 193 ? -21.497 10.460 66.367 1.00 42.41 193 ILE A CA 1
ATOM 1492 C C . ILE A 1 193 ? -21.999 11.111 65.043 1.00 42.41 193 ILE A C 1
ATOM 1494 O O . ILE A 1 193 ? -21.958 10.533 63.960 1.00 42.41 193 ILE A O 1
ATOM 1498 N N . SER A 1 194 ? -22.479 12.360 65.080 1.00 47.41 194 SER A N 1
ATOM 1499 C CA . SER A 1 194 ? -23.294 12.944 63.991 1.00 47.41 194 SER A CA 1
ATOM 1500 C C . SER A 1 194 ? -22.523 13.365 62.722 1.00 47.41 194 SER A C 1
ATOM 1502 O O . SER A 1 194 ? -23.138 13.543 61.667 1.00 47.41 194 SER A O 1
ATOM 1504 N N . ASN A 1 195 ? -21.190 13.484 62.780 1.00 47.12 195 ASN A N 1
ATOM 1505 C CA . ASN A 1 195 ? -20.388 13.922 61.625 1.00 47.12 195 ASN A CA 1
ATOM 1506 C C . ASN A 1 195 ? -19.687 12.769 60.887 1.00 47.12 195 ASN A C 1
ATOM 1508 O O . ASN A 1 195 ? -19.576 12.815 59.668 1.00 47.12 195 ASN A O 1
ATOM 1512 N N . THR A 1 196 ? -19.311 11.688 61.571 1.00 46.31 196 THR A N 1
ATOM 1513 C CA . THR A 1 196 ? -18.637 10.530 60.953 1.00 46.31 196 THR A CA 1
ATOM 1514 C C . THR A 1 196 ? -19.594 9.620 60.182 1.00 46.31 196 THR A C 1
ATOM 1516 O O . THR A 1 196 ? -19.232 9.107 59.128 1.00 46.31 196 THR A O 1
ATOM 1519 N N . LEU A 1 197 ? -20.839 9.450 60.642 1.00 43.88 197 LEU A N 1
ATOM 1520 C CA . LEU A 1 197 ? -21.829 8.623 59.935 1.00 43.88 197 LEU A CA 1
ATOM 1521 C C . LEU A 1 197 ? -22.330 9.266 58.634 1.00 43.88 197 LEU A C 1
ATOM 1523 O O . LEU A 1 197 ? -22.621 8.546 57.681 1.00 43.88 197 LEU A O 1
ATOM 1527 N N . ARG A 1 198 ? -22.383 10.605 58.550 1.00 43.59 198 ARG A N 1
ATOM 1528 C CA . ARG A 1 198 ? -22.733 11.297 57.298 1.00 43.59 198 ARG A CA 1
ATOM 1529 C C . ARG A 1 198 ? -21.675 11.062 56.219 1.00 43.59 198 ARG A C 1
ATOM 1531 O O . ARG A 1 198 ? -22.043 10.697 55.109 1.00 43.59 198 ARG A O 1
ATOM 1538 N N . ASP A 1 199 ? -20.388 11.163 56.545 1.00 46.81 199 ASP A N 1
ATOM 1539 C CA . ASP A 1 199 ? -19.302 10.929 55.577 1.00 46.81 199 ASP A CA 1
ATOM 1540 C C . ASP A 1 199 ? -19.173 9.454 55.140 1.00 46.81 199 ASP A C 1
ATOM 1542 O O . ASP A 1 199 ? -18.827 9.169 53.988 1.00 46.81 199 ASP A O 1
ATOM 1546 N N . ILE A 1 200 ? -19.532 8.503 56.011 1.00 48.84 200 ILE A N 1
ATOM 1547 C CA . ILE A 1 200 ? -19.558 7.061 55.695 1.00 48.84 200 ILE A CA 1
ATOM 1548 C C . ILE A 1 200 ? -20.766 6.684 54.812 1.00 48.84 200 ILE A C 1
ATOM 1550 O O . ILE A 1 200 ? -20.652 5.796 53.975 1.00 48.84 200 ILE A O 1
ATOM 1554 N N . LEU A 1 201 ? -21.907 7.373 54.938 1.00 43.97 201 LEU A N 1
ATOM 1555 C CA . LEU A 1 201 ? -23.097 7.151 54.097 1.00 43.97 201 LEU A CA 1
ATOM 1556 C C . LEU A 1 201 ? -23.068 7.937 52.771 1.00 43.97 201 LEU A C 1
ATOM 1558 O O . LEU A 1 201 ? -23.633 7.485 51.776 1.00 43.97 201 LEU A O 1
ATOM 1562 N N . LEU A 1 202 ? -22.380 9.083 52.718 1.00 44.53 202 LEU A N 1
ATOM 1563 C CA . LEU A 1 202 ? -22.219 9.898 51.502 1.00 44.53 202 LEU A CA 1
ATOM 1564 C C . LEU A 1 202 ? -21.162 9.341 50.533 1.00 44.53 202 LEU A C 1
ATOM 1566 O O . LEU A 1 202 ? -21.208 9.640 49.339 1.00 44.53 202 LEU A O 1
ATOM 1570 N N . SER A 1 203 ? -20.205 8.542 51.011 1.00 56.22 203 SER A N 1
ATOM 1571 C CA . SER A 1 203 ? -19.114 8.003 50.185 1.00 56.22 203 SER A CA 1
ATOM 1572 C C . SER A 1 203 ? -19.550 6.911 49.189 1.00 56.22 203 SER A C 1
ATOM 1574 O O . SER A 1 203 ? -19.147 7.016 48.028 1.00 56.22 203 SER A O 1
ATOM 1576 N N . PRO A 1 204 ? -20.411 5.929 49.537 1.00 56.12 204 PRO A N 1
ATOM 1577 C CA . PRO A 1 204 ? -20.939 4.953 48.581 1.00 56.12 204 PRO A CA 1
ATOM 1578 C C . PRO A 1 204 ? -21.832 5.587 47.509 1.00 56.12 204 PRO A C 1
ATOM 1580 O O . PRO A 1 204 ? -21.712 5.240 46.337 1.00 56.12 204 PRO A O 1
ATOM 1583 N N . LEU A 1 205 ? -22.680 6.554 47.880 1.00 54.69 205 LEU A N 1
ATOM 1584 C CA . LEU A 1 205 ? -23.577 7.252 46.948 1.00 54.69 205 LEU A CA 1
ATOM 1585 C C . LEU A 1 205 ? -22.796 8.071 45.910 1.00 54.69 205 LEU A C 1
ATOM 1587 O O . LEU A 1 205 ? -23.032 7.923 44.713 1.00 54.69 205 LEU A O 1
ATOM 1591 N N . LYS A 1 206 ? -21.777 8.827 46.344 1.00 55.81 206 LYS A N 1
ATOM 1592 C CA . LYS A 1 206 ? -20.861 9.543 45.436 1.00 55.81 206 LYS A CA 1
ATOM 1593 C C . LYS A 1 206 ? -20.081 8.593 44.518 1.00 55.81 206 LYS A C 1
ATOM 1595 O O . LYS A 1 206 ? -19.801 8.932 43.371 1.00 55.81 206 LYS A O 1
ATOM 1600 N N . LEU A 1 207 ? -19.723 7.400 45.001 1.00 57.75 207 LEU A N 1
ATOM 1601 C CA . LEU A 1 207 ? -19.072 6.352 44.203 1.00 57.75 207 LEU A CA 1
ATOM 1602 C C . LEU A 1 207 ? -20.011 5.761 43.143 1.00 57.75 207 LEU A C 1
ATOM 1604 O O . LEU A 1 207 ? -19.575 5.525 42.017 1.00 57.75 207 LEU A O 1
ATOM 1608 N N . ILE A 1 208 ? -21.286 5.552 43.476 1.00 68.56 208 ILE A N 1
ATOM 1609 C CA . ILE A 1 208 ? -22.313 5.071 42.543 1.00 68.56 208 ILE A CA 1
ATOM 1610 C C . ILE A 1 208 ? -22.6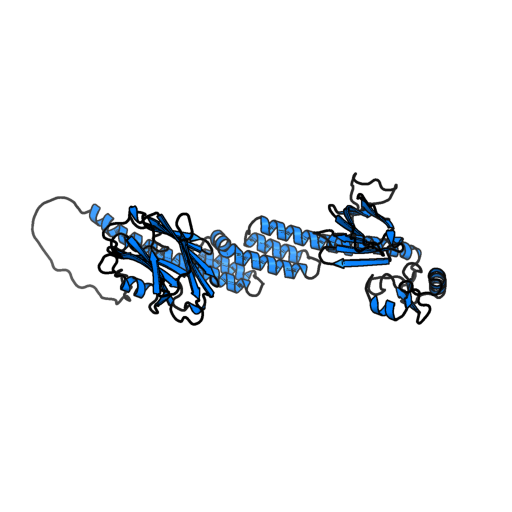08 6.128 41.475 1.00 68.56 208 ILE A C 1
ATOM 1612 O O . ILE A 1 208 ? -22.616 5.801 40.291 1.00 68.56 208 ILE A O 1
ATOM 1616 N N . GLU A 1 209 ? -22.775 7.395 41.858 1.00 70.06 209 GLU A N 1
ATOM 1617 C CA . GLU A 1 209 ? -22.947 8.509 40.914 1.00 70.06 209 GLU A CA 1
ATOM 1618 C C . GLU A 1 209 ? -21.736 8.655 39.986 1.00 70.06 209 GLU A C 1
ATOM 1620 O O . GLU A 1 209 ? -21.891 8.776 38.771 1.00 70.06 209 GLU A O 1
ATOM 1625 N N . LYS A 1 210 ? -20.516 8.542 40.528 1.00 68.94 210 LYS A N 1
ATOM 1626 C CA . LYS A 1 210 ? -19.282 8.548 39.732 1.00 68.94 210 LYS A CA 1
ATOM 1627 C C . LYS A 1 210 ? -19.226 7.378 38.745 1.00 68.94 210 LYS A C 1
ATOM 1629 O O . LYS A 1 210 ? -18.830 7.580 37.600 1.00 68.94 210 LYS A O 1
ATOM 1634 N N . ARG A 1 211 ? -19.641 6.174 39.157 1.00 74.38 211 ARG A N 1
ATOM 1635 C CA . ARG A 1 211 ? -19.721 4.990 38.280 1.00 74.38 211 ARG A CA 1
ATOM 1636 C C . ARG A 1 211 ? -20.777 5.157 37.186 1.00 74.38 211 ARG A C 1
ATOM 1638 O O . ARG A 1 211 ? -20.494 4.826 36.039 1.00 74.38 211 ARG A O 1
ATOM 1645 N N . LYS A 1 212 ? -21.953 5.707 37.509 1.00 78.31 212 LYS A N 1
ATOM 1646 C CA . LYS A 1 212 ? -22.999 6.022 36.521 1.00 78.31 212 LYS A CA 1
ATOM 1647 C C . LYS A 1 212 ? -22.492 7.023 35.486 1.00 78.31 212 LYS A C 1
ATOM 1649 O O . LYS A 1 212 ? -22.554 6.728 34.297 1.00 78.31 212 LYS A O 1
ATOM 1654 N N . LYS A 1 213 ? -21.871 8.120 35.936 1.00 79.00 213 LYS A N 1
ATOM 1655 C CA . LYS A 1 213 ? -21.271 9.127 35.049 1.00 79.00 213 LYS A CA 1
ATOM 1656 C C . LYS A 1 213 ? -20.154 8.541 34.174 1.00 79.00 213 LYS A C 1
ATOM 1658 O O . LYS A 1 213 ? -20.052 8.886 33.005 1.00 79.00 213 LYS A O 1
ATOM 1663 N N . GLN A 1 214 ? -19.337 7.624 34.700 1.00 78.62 214 GLN A N 1
ATOM 1664 C CA . GLN A 1 214 ? -18.311 6.928 33.910 1.00 78.62 214 GLN A CA 1
ATOM 1665 C C . GLN A 1 214 ? -18.903 5.993 32.849 1.00 78.62 214 GLN A C 1
ATOM 1667 O O . GLN A 1 214 ? -18.411 5.985 31.724 1.00 78.62 214 GLN A O 1
ATOM 1672 N N . LYS A 1 215 ? -19.947 5.226 33.185 1.00 85.88 215 LYS A N 1
ATOM 1673 C CA . LYS A 1 215 ? -20.629 4.327 32.241 1.00 85.88 215 LYS A CA 1
ATOM 1674 C C . LYS A 1 215 ? -21.325 5.116 31.129 1.00 85.88 215 LYS A C 1
ATOM 1676 O O . LYS A 1 215 ? -21.233 4.740 29.965 1.00 85.88 215 LYS A O 1
ATOM 1681 N N . GLU A 1 216 ? -21.960 6.231 31.483 1.00 85.62 216 GLU A N 1
ATOM 1682 C CA . GLU A 1 216 ? -22.567 7.166 30.532 1.00 85.62 216 GLU A CA 1
ATOM 1683 C C . GLU A 1 216 ? -21.516 7.780 29.601 1.00 85.62 216 GLU A C 1
ATOM 1685 O O . GLU A 1 216 ? -21.675 7.733 28.384 1.00 85.62 216 GLU A O 1
ATOM 1690 N N . LEU A 1 217 ? -20.389 8.249 30.150 1.00 86.31 217 LEU A N 1
ATOM 1691 C CA . LEU A 1 217 ? -19.269 8.753 29.355 1.00 86.31 217 LEU A CA 1
ATOM 1692 C C . LEU A 1 217 ? -18.759 7.686 28.377 1.00 86.31 217 LEU A C 1
ATOM 1694 O O . LEU A 1 217 ? -18.569 7.972 27.202 1.00 86.31 217 LEU A O 1
ATOM 1698 N N . GLN A 1 218 ? -18.592 6.441 28.831 1.00 87.12 218 GLN A N 1
ATOM 1699 C CA . GLN A 1 218 ? -18.174 5.323 27.979 1.00 87.12 218 GLN A CA 1
ATOM 1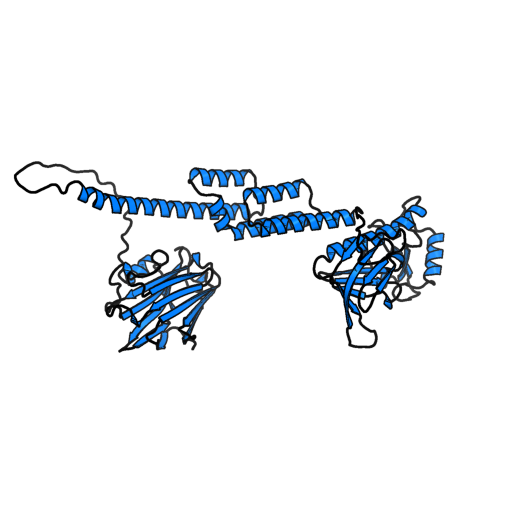700 C C . GLN A 1 218 ? -19.165 5.043 26.842 1.00 87.12 218 GLN A C 1
ATOM 1702 O O . GLN A 1 218 ? -18.746 4.783 25.714 1.00 87.12 218 GLN A O 1
ATOM 1707 N N . LEU A 1 219 ? -20.469 5.112 27.119 1.00 91.00 219 LEU A N 1
ATOM 1708 C CA . LEU A 1 219 ? -21.505 4.950 26.101 1.00 91.00 219 LEU A CA 1
ATOM 1709 C C . LEU A 1 219 ? -21.413 6.063 25.049 1.00 91.00 219 LEU A C 1
ATOM 1711 O O . LEU A 1 219 ? -21.414 5.772 23.855 1.00 91.00 219 LEU A O 1
ATOM 1715 N N . LYS A 1 220 ? -21.225 7.316 25.479 1.00 91.06 220 LYS A N 1
ATOM 1716 C CA . LYS A 1 220 ? -21.033 8.460 24.575 1.00 91.06 220 LYS A CA 1
ATOM 1717 C C . LYS A 1 220 ? -19.761 8.359 23.738 1.00 91.06 220 LYS A C 1
ATOM 1719 O O . LYS A 1 220 ? -19.782 8.701 22.559 1.00 91.06 220 LYS A O 1
ATOM 1724 N N . GLN A 1 221 ? -18.679 7.812 24.292 1.00 91.12 221 GLN A N 1
ATOM 1725 C CA . GLN A 1 221 ? -17.466 7.518 23.522 1.00 91.12 221 GLN A CA 1
ATOM 1726 C C . GLN A 1 221 ? -17.720 6.460 22.434 1.00 91.12 221 GLN A C 1
ATOM 1728 O O . GLN A 1 221 ? -17.267 6.634 21.303 1.00 91.12 221 GLN A O 1
ATOM 1733 N N . LYS A 1 222 ? -18.485 5.400 22.731 1.00 90.38 222 LYS A N 1
ATOM 1734 C CA . LYS A 1 222 ? -18.883 4.394 21.727 1.00 90.38 222 LYS A CA 1
ATOM 1735 C C . LYS A 1 222 ? -19.810 4.976 20.654 1.00 90.38 222 LYS A C 1
ATOM 1737 O O . LYS A 1 222 ? -19.622 4.697 19.472 1.00 90.38 222 LYS A O 1
ATOM 1742 N N . GLU A 1 223 ? -20.774 5.814 21.038 1.00 93.25 223 GLU A N 1
ATOM 1743 C CA . GLU A 1 223 ? -21.647 6.527 20.091 1.00 93.25 223 GLU A CA 1
ATOM 1744 C C . GLU A 1 223 ? -20.836 7.422 19.142 1.00 93.25 223 GLU A C 1
ATOM 1746 O O . GLU A 1 223 ? -21.078 7.412 17.934 1.00 93.25 223 GLU A O 1
ATOM 1751 N N . PHE A 1 224 ? -19.833 8.138 19.665 1.00 94.88 224 PHE A N 1
ATOM 1752 C CA . PHE A 1 224 ? -18.910 8.923 18.846 1.00 94.88 224 PHE A CA 1
ATOM 1753 C C . PHE A 1 224 ? -18.153 8.050 17.843 1.00 94.88 224 PHE A C 1
ATOM 1755 O O . PHE A 1 224 ? -18.098 8.384 16.663 1.00 94.88 224 PHE A O 1
ATOM 1762 N N . GLN A 1 225 ? -17.592 6.922 18.290 1.00 92.00 225 GLN A N 1
ATOM 1763 C CA . GLN A 1 225 ? -16.860 5.998 17.417 1.00 92.00 225 GLN A CA 1
ATOM 1764 C C . GLN A 1 225 ? -17.753 5.434 16.304 1.00 92.00 225 GLN A C 1
ATOM 1766 O O . GLN A 1 225 ? -17.322 5.358 15.155 1.00 92.00 225 GLN A O 1
ATOM 1771 N N . SER A 1 226 ? -19.008 5.104 16.620 1.00 92.00 226 SER A N 1
ATOM 1772 C CA . SER A 1 226 ? -19.993 4.645 15.635 1.00 92.00 226 SER A CA 1
ATOM 1773 C C . SER A 1 226 ? -20.313 5.729 14.598 1.00 92.00 226 SER A C 1
ATOM 1775 O O . SER A 1 226 ? -20.217 5.479 13.395 1.00 92.00 226 SER A O 1
ATOM 1777 N N . LYS A 1 227 ? -20.585 6.966 15.043 1.00 92.44 227 LYS A N 1
ATOM 1778 C CA . LYS A 1 227 ? -20.787 8.123 14.151 1.00 92.44 227 LYS A CA 1
ATOM 1779 C C . LYS A 1 227 ? -19.571 8.380 13.265 1.00 92.44 227 LYS A C 1
ATOM 1781 O O . LYS A 1 227 ? -19.720 8.558 12.061 1.00 92.44 227 LYS A O 1
ATOM 1786 N N . LEU A 1 228 ? -18.372 8.360 13.846 1.00 93.69 228 LEU A N 1
ATOM 1787 C CA . LEU A 1 228 ? -17.126 8.522 13.107 1.00 93.69 228 LEU A CA 1
ATOM 1788 C C . LEU A 1 228 ? -16.991 7.432 12.038 1.00 93.69 228 LEU A C 1
ATOM 1790 O O . LEU A 1 228 ? -16.764 7.745 10.877 1.00 93.69 228 LEU A O 1
ATOM 1794 N N . SER A 1 229 ? -17.196 6.163 12.394 1.00 90.88 229 SER A N 1
ATOM 1795 C CA . SER A 1 229 ? -17.161 5.057 11.431 1.00 90.88 229 SER A CA 1
ATOM 1796 C C . SER A 1 229 ? -18.185 5.218 10.311 1.00 90.88 229 SER A C 1
ATOM 1798 O O . SER A 1 229 ? -17.872 4.915 9.162 1.00 90.88 229 SER A O 1
ATOM 1800 N N . GLN A 1 230 ? -19.386 5.706 10.620 1.00 90.44 230 GLN A N 1
ATOM 1801 C CA . GLN A 1 230 ? -20.412 5.974 9.620 1.00 90.44 230 GLN A CA 1
ATOM 1802 C C . GLN A 1 230 ? -19.968 7.073 8.644 1.00 90.44 230 GLN A C 1
ATOM 1804 O O . GLN A 1 230 ? -20.020 6.852 7.436 1.00 90.44 230 GLN A O 1
ATOM 1809 N N . TYR A 1 231 ? -19.477 8.211 9.139 1.00 90.19 231 TYR A N 1
ATOM 1810 C CA . TYR A 1 231 ? -19.018 9.319 8.289 1.00 90.19 231 TYR A CA 1
ATOM 1811 C C . TYR A 1 231 ? -17.759 8.993 7.483 1.00 90.19 231 TYR A C 1
ATOM 1813 O O . TYR A 1 231 ? -17.506 9.602 6.454 1.00 90.19 231 TYR A O 1
ATOM 1821 N N . LEU A 1 232 ? -16.941 8.041 7.932 1.00 89.38 232 LEU A N 1
ATOM 1822 C CA . LEU A 1 232 ? -15.765 7.611 7.172 1.00 89.38 232 LEU A CA 1
ATOM 1823 C C . LEU A 1 232 ? -16.087 6.507 6.150 1.00 89.38 232 LEU A C 1
ATOM 1825 O O . LEU A 1 232 ? -15.255 6.221 5.289 1.00 89.38 232 LEU A O 1
ATOM 1829 N N . SER A 1 233 ? -17.276 5.895 6.219 1.00 80.69 233 SER A N 1
ATOM 1830 C CA . SER A 1 233 ? -17.649 4.740 5.387 1.00 80.69 233 SER A CA 1
ATOM 1831 C C . SER A 1 233 ? -17.901 5.078 3.916 1.00 80.69 233 SER A C 1
ATOM 1833 O O . SER A 1 233 ? -17.623 4.255 3.044 1.00 80.69 233 SER A O 1
ATOM 1835 N N . ASP A 1 234 ? -18.381 6.286 3.621 1.00 76.50 234 ASP A N 1
ATOM 1836 C CA . ASP A 1 234 ? -18.616 6.763 2.254 1.00 76.50 234 ASP A CA 1
ATOM 1837 C C . ASP A 1 234 ? -17.339 7.318 1.589 1.00 76.50 234 ASP A C 1
ATOM 1839 O O . ASP A 1 234 ? -17.341 7.705 0.416 1.00 76.50 234 ASP A O 1
ATOM 1843 N N . GLY A 1 235 ? -16.230 7.332 2.339 1.00 69.44 235 GLY A N 1
ATOM 1844 C CA . GLY A 1 235 ? -14.936 7.802 1.880 1.00 69.44 235 GLY A CA 1
ATOM 1845 C C . GLY A 1 235 ? -14.827 9.322 1.750 1.00 69.44 235 GLY A C 1
ATOM 1846 O O . GLY A 1 235 ? -13.857 9.789 1.146 1.00 69.44 235 GLY A O 1
ATOM 1847 N N . LYS A 1 236 ? -15.768 10.106 2.299 1.00 81.56 236 LYS A N 1
ATOM 1848 C CA . LYS A 1 236 ? -15.746 11.573 2.245 1.00 81.56 236 LYS A CA 1
ATOM 1849 C C . LYS A 1 236 ? -16.217 12.204 3.550 1.00 81.56 236 LYS A C 1
ATOM 1851 O O . LYS A 1 236 ? -17.400 12.316 3.807 1.00 81.56 236 LYS A O 1
ATOM 1856 N N . LEU A 1 237 ? -15.281 12.801 4.284 1.00 89.44 237 LEU A N 1
ATOM 1857 C CA . LEU A 1 237 ? -15.619 13.595 5.461 1.00 89.44 237 LEU A CA 1
ATOM 1858 C C . LEU A 1 237 ? -15.878 15.063 5.092 1.00 89.44 237 LEU A C 1
ATOM 1860 O O . LEU A 1 237 ? -14.945 15.828 4.816 1.00 89.44 237 LEU A O 1
ATOM 1864 N N . THR A 1 238 ? -17.144 15.467 5.103 1.00 89.00 238 THR A N 1
ATOM 1865 C CA . THR A 1 238 ? -17.573 16.832 4.774 1.00 89.00 238 THR A CA 1
ATOM 1866 C C . THR A 1 238 ? -17.339 17.823 5.922 1.00 89.00 238 THR A C 1
ATOM 1868 O O . THR A 1 238 ? -17.174 17.456 7.085 1.00 89.00 238 THR A O 1
ATOM 1871 N N . ASN A 1 239 ? -17.363 19.128 5.613 1.00 88.50 239 ASN A N 1
ATOM 1872 C CA . ASN A 1 239 ? -17.316 20.189 6.632 1.00 88.50 239 ASN A CA 1
ATOM 1873 C C . ASN A 1 239 ? -18.456 20.069 7.654 1.00 88.50 239 ASN A C 1
ATOM 1875 O O . ASN A 1 239 ? -18.237 20.302 8.839 1.00 88.50 239 ASN A O 1
ATOM 1879 N N . GLN A 1 240 ? -19.655 19.709 7.191 1.00 90.94 240 GLN A N 1
ATOM 1880 C CA . GLN A 1 240 ? -20.835 19.598 8.039 1.00 90.94 240 GLN A CA 1
ATOM 1881 C C . GLN A 1 240 ? -20.699 18.433 9.026 1.00 90.94 240 GLN A C 1
ATOM 1883 O O . GLN A 1 240 ? -21.009 18.591 10.201 1.00 90.94 240 GLN A O 1
ATOM 1888 N N . GLU A 1 241 ? -20.174 17.291 8.587 1.00 92.62 241 GLU A N 1
ATOM 1889 C CA . GLU A 1 241 ? -19.946 16.134 9.463 1.00 92.62 241 GLU A CA 1
ATOM 1890 C C . GLU A 1 241 ? -18.831 16.397 10.476 1.00 92.62 241 GLU A C 1
ATOM 1892 O O . GLU A 1 241 ? -18.964 16.032 11.642 1.00 92.62 241 GLU A O 1
ATOM 1897 N N . ARG A 1 242 ? -17.763 17.108 10.078 1.00 93.88 242 ARG A N 1
ATOM 1898 C CA . ARG A 1 242 ? -16.738 17.580 11.027 1.00 93.88 242 ARG A CA 1
ATOM 1899 C C . ARG A 1 242 ? -17.334 18.473 12.107 1.00 93.88 242 ARG A C 1
ATOM 1901 O O . ARG A 1 242 ? -17.017 18.301 13.280 1.00 93.88 242 ARG A O 1
ATOM 1908 N N . GLN A 1 243 ? -18.205 19.401 11.716 1.00 93.69 243 GLN A N 1
ATOM 1909 C CA . GLN A 1 243 ? -18.891 20.270 12.664 1.00 93.69 243 GLN A CA 1
ATOM 1910 C C . GLN A 1 243 ? -19.801 19.463 13.600 1.00 93.69 243 GLN A C 1
ATOM 1912 O O . GLN A 1 243 ? -19.761 19.683 14.803 1.00 93.69 243 GLN A O 1
ATOM 1917 N N . GLN A 1 244 ? -20.544 18.480 13.084 1.00 93.81 244 GLN A N 1
ATOM 1918 C CA . GLN A 1 244 ? -21.385 17.596 13.901 1.00 93.81 244 GLN A CA 1
ATOM 1919 C C . GLN A 1 244 ? -20.572 16.764 14.903 1.00 93.81 244 GLN A C 1
ATOM 1921 O O . GLN A 1 244 ? -21.010 16.571 16.035 1.00 93.81 244 GLN A O 1
ATOM 1926 N N . LEU A 1 245 ? -19.392 16.271 14.514 1.00 94.12 245 LEU A N 1
ATOM 1927 C CA . LEU A 1 245 ? -18.485 15.563 15.424 1.00 94.12 245 LEU A CA 1
ATOM 1928 C C . LEU A 1 245 ? -17.931 16.494 16.511 1.00 94.12 245 LEU A C 1
ATOM 1930 O O . LEU A 1 245 ? -17.871 16.107 17.679 1.00 94.12 245 LEU A O 1
ATOM 1934 N N . ASP A 1 246 ? -17.547 17.715 16.135 1.00 94.50 246 ASP A N 1
ATOM 1935 C CA . ASP A 1 246 ? -17.047 18.724 17.069 1.00 94.50 246 ASP A CA 1
ATOM 1936 C C . ASP A 1 246 ? -18.138 19.159 18.064 1.00 94.50 246 ASP A C 1
ATOM 1938 O O . ASP A 1 246 ? -17.886 19.190 19.269 1.00 94.50 246 ASP A O 1
ATOM 1942 N N . GLU A 1 247 ? -19.357 19.419 17.585 1.00 95.31 247 GLU A N 1
ATOM 1943 C CA . GLU A 1 247 ? -20.531 19.733 18.408 1.00 95.31 247 GLU A CA 1
ATOM 1944 C C . GLU A 1 247 ? -20.863 18.587 19.370 1.00 95.31 247 GLU A C 1
ATOM 1946 O O . GLU A 1 247 ? -21.053 18.837 20.557 1.00 95.31 247 GLU A O 1
ATOM 1951 N N . PHE A 1 248 ? -20.821 17.331 18.908 1.00 94.38 248 PHE A N 1
ATOM 1952 C CA . PHE A 1 248 ? -21.039 16.158 19.762 1.00 94.38 248 PHE A CA 1
ATOM 1953 C C . PHE A 1 248 ? -19.999 16.056 20.889 1.00 94.38 248 PHE A C 1
ATOM 1955 O O . PHE A 1 248 ? -20.329 15.687 22.017 1.00 94.38 248 PHE A O 1
ATOM 1962 N N . CYS A 1 249 ? -18.734 16.392 20.609 1.00 93.94 249 CYS A N 1
ATOM 1963 C CA . CYS A 1 249 ? -17.694 16.396 21.639 1.00 93.94 249 CYS A CA 1
ATOM 1964 C C . CYS A 1 249 ? -17.921 17.504 22.671 1.00 93.94 249 CYS A C 1
ATOM 1966 O O . CYS A 1 249 ? -17.714 17.273 23.860 1.00 93.94 249 CYS A O 1
ATOM 1968 N N . ILE A 1 250 ? -18.352 18.689 22.227 1.00 94.38 250 ILE A N 1
ATOM 1969 C CA . ILE A 1 250 ? -18.651 19.828 23.104 1.00 94.38 250 ILE A CA 1
ATOM 1970 C C . ILE A 1 250 ? -19.873 19.527 23.981 1.00 94.38 250 ILE A C 1
ATOM 1972 O O . ILE A 1 250 ? -19.811 19.736 25.189 1.00 94.38 250 ILE A O 1
ATOM 1976 N N . GLU A 1 251 ? -20.953 19.005 23.394 1.00 94.12 251 GLU A N 1
ATOM 1977 C CA . GLU A 1 251 ? -22.206 18.682 24.092 1.00 94.12 251 GLU A CA 1
ATOM 1978 C C . GLU A 1 251 ? -22.004 17.648 25.208 1.00 94.12 251 GLU A C 1
ATOM 1980 O O . GLU A 1 251 ? -22.615 17.744 26.272 1.00 94.12 251 GLU A O 1
ATOM 1985 N N . HIS A 1 252 ? -21.121 16.673 24.985 1.00 90.88 252 HIS A N 1
ATOM 1986 C CA . HIS A 1 252 ? -20.879 15.569 25.915 1.00 90.88 252 HIS A CA 1
ATOM 1987 C C . HIS A 1 252 ? -19.560 15.680 26.702 1.00 90.88 252 HIS A C 1
ATOM 1989 O O . HIS A 1 252 ? -19.153 14.705 27.335 1.00 90.88 252 HIS A O 1
ATOM 1995 N N . GLU A 1 253 ? -18.898 16.845 26.683 1.00 90.31 253 GLU A N 1
ATOM 1996 C CA . GLU A 1 253 ? -17.626 17.110 27.384 1.00 90.31 253 GLU A CA 1
ATOM 1997 C C . GLU A 1 253 ? -16.525 16.062 27.089 1.00 90.31 253 GLU A C 1
ATOM 1999 O O . GLU A 1 253 ? -15.763 15.652 27.969 1.00 90.31 253 GLU A O 1
ATOM 2004 N N . LEU A 1 254 ? -16.442 15.595 25.841 1.00 92.19 254 LEU A N 1
ATOM 2005 C CA . LEU A 1 254 ? -15.498 14.560 25.415 1.00 92.19 254 LEU A CA 1
ATOM 2006 C C . LEU A 1 254 ? -14.174 15.159 24.920 1.00 92.19 254 LEU A C 1
ATOM 2008 O O . LEU A 1 254 ? -14.148 16.137 24.173 1.00 92.19 254 LEU A O 1
ATOM 2012 N N . ASP A 1 255 ? -13.055 14.510 25.258 1.00 92.06 255 ASP A N 1
ATOM 2013 C CA . ASP A 1 255 ? -11.751 14.841 24.675 1.00 92.06 255 ASP A CA 1
ATOM 2014 C C . ASP A 1 255 ? -11.652 14.286 23.244 1.00 92.06 255 ASP A C 1
ATOM 2016 O O . ASP A 1 255 ? -11.386 13.100 23.013 1.00 92.06 255 ASP A O 1
ATOM 2020 N N . LYS A 1 256 ? -11.840 15.183 22.272 1.00 92.62 256 LYS A N 1
ATOM 2021 C CA . LYS A 1 256 ? -11.752 14.889 20.837 1.00 92.62 256 LYS A CA 1
ATOM 2022 C C . LYS A 1 256 ? -10.426 14.230 20.441 1.00 92.62 256 LYS A C 1
ATOM 2024 O O . LYS A 1 256 ? -10.419 13.275 19.666 1.00 92.62 256 LYS A O 1
ATOM 2029 N N . GLN A 1 257 ? -9.302 14.707 20.978 1.00 92.12 257 GLN A N 1
ATOM 2030 C CA . GLN A 1 257 ? -7.980 14.191 20.609 1.00 92.12 257 GLN A CA 1
ATOM 2031 C C . GLN A 1 257 ? -7.753 12.789 21.172 1.00 92.12 257 GLN A C 1
ATOM 2033 O O . GLN A 1 257 ? -7.169 11.928 20.508 1.00 92.12 257 GLN A O 1
ATOM 2038 N N . GLN A 1 258 ? -8.250 12.523 22.380 1.00 91.69 258 GLN A N 1
ATOM 2039 C CA . GLN A 1 258 ? -8.223 11.179 22.948 1.00 91.69 258 GLN A CA 1
ATOM 2040 C C . GLN A 1 258 ? -9.056 10.194 22.112 1.00 91.69 258 GLN A C 1
ATOM 2042 O O . GLN A 1 258 ? -8.603 9.076 21.859 1.00 91.69 258 GLN A O 1
ATOM 2047 N N . LEU A 1 259 ? -10.234 10.611 21.639 1.00 92.31 259 LEU A N 1
ATOM 2048 C CA . LEU A 1 259 ? -11.113 9.778 20.813 1.00 92.31 259 LEU A CA 1
ATOM 2049 C C . LEU A 1 259 ? -10.527 9.467 19.434 1.00 92.31 259 LEU A C 1
ATOM 2051 O O . LEU A 1 259 ? -10.612 8.326 18.970 1.00 92.31 259 LEU A O 1
ATOM 2055 N N . PHE A 1 260 ? -9.875 10.443 18.801 1.00 94.44 260 PHE A N 1
ATOM 2056 C CA . PHE A 1 260 ? -9.144 10.207 17.556 1.00 94.44 260 PHE A CA 1
ATOM 2057 C C . PHE A 1 260 ? -7.983 9.235 17.750 1.00 94.44 260 PHE A C 1
ATOM 2059 O O . PHE A 1 260 ? -7.823 8.318 16.949 1.00 94.44 260 PHE A O 1
ATOM 2066 N N . LYS A 1 261 ? -7.231 9.336 18.853 1.00 90.56 261 LYS A N 1
ATOM 2067 C CA . LYS A 1 261 ? -6.171 8.361 19.165 1.00 90.56 261 LYS A CA 1
ATOM 2068 C C . LYS A 1 261 ? -6.710 6.943 19.346 1.00 90.56 261 LYS A C 1
ATOM 2070 O O . LYS A 1 261 ? -6.122 5.997 18.819 1.00 90.56 261 LYS A O 1
ATOM 2075 N N . GLN A 1 262 ? -7.834 6.792 20.048 1.00 90.38 262 GLN A N 1
ATOM 2076 C CA . GLN A 1 262 ? -8.514 5.499 20.197 1.00 90.38 262 GLN A CA 1
ATOM 2077 C C . GLN A 1 262 ? -9.001 4.940 18.851 1.00 90.38 262 GLN A C 1
ATOM 2079 O O . GLN A 1 262 ? -9.000 3.729 18.661 1.00 90.38 262 GLN A O 1
ATOM 2084 N N . SER A 1 263 ? -9.343 5.817 17.905 1.00 91.56 263 SER A N 1
ATOM 2085 C CA . SER A 1 263 ? -9.835 5.469 16.563 1.00 91.56 263 SER A CA 1
ATOM 2086 C C . SER A 1 263 ? -8.751 5.563 15.478 1.00 91.56 263 SER A C 1
ATOM 2088 O O . SER A 1 263 ? -9.061 5.669 14.290 1.00 91.56 263 SER A O 1
ATOM 2090 N N . SER A 1 264 ? -7.472 5.538 15.864 1.00 90.75 264 SER A N 1
ATOM 2091 C CA . SER A 1 264 ? -6.337 5.807 14.968 1.00 90.75 264 SER A CA 1
ATOM 2092 C C . SER A 1 264 ? -6.285 4.875 13.759 1.00 90.75 264 SER A C 1
ATOM 2094 O O . SER A 1 264 ? -6.028 5.333 12.651 1.00 90.75 264 SER A O 1
ATOM 2096 N N . LEU A 1 265 ? -6.588 3.585 13.933 1.00 88.19 265 LEU A N 1
ATOM 2097 C CA . LEU A 1 265 ? -6.614 2.621 12.829 1.00 88.19 265 LEU A CA 1
ATOM 2098 C C . LEU A 1 265 ? -7.638 3.008 11.751 1.00 88.19 265 LEU A C 1
ATOM 2100 O O . LEU A 1 265 ? -7.315 3.023 10.564 1.00 88.19 265 LEU A O 1
ATOM 2104 N N . LEU A 1 266 ? -8.856 3.350 12.171 1.00 88.94 266 LEU A N 1
ATOM 2105 C CA . LEU A 1 266 ? -9.944 3.758 11.284 1.00 88.94 266 LEU A CA 1
ATOM 2106 C C . LEU A 1 266 ? -9.581 5.044 10.524 1.00 88.94 266 LEU A C 1
ATOM 2108 O O . LEU A 1 266 ? -9.723 5.109 9.304 1.00 88.94 266 LEU A O 1
ATOM 2112 N N . ILE A 1 267 ? -9.054 6.039 11.241 1.00 91.88 267 ILE A N 1
ATOM 2113 C CA . ILE A 1 267 ? -8.645 7.330 10.675 1.00 91.88 267 ILE A CA 1
ATOM 2114 C C . ILE A 1 267 ? -7.491 7.153 9.685 1.00 91.88 267 ILE A C 1
ATOM 2116 O O . ILE A 1 267 ? -7.540 7.691 8.580 1.00 91.88 267 ILE A O 1
ATOM 2120 N N . ASN A 1 268 ? -6.472 6.367 10.038 1.00 90.62 268 ASN A N 1
ATOM 2121 C CA . ASN A 1 268 ? -5.328 6.114 9.165 1.00 90.62 268 ASN A CA 1
ATOM 2122 C C . ASN A 1 268 ? -5.772 5.423 7.869 1.00 90.62 268 ASN A C 1
ATOM 2124 O O . ASN A 1 268 ? -5.379 5.846 6.783 1.00 90.62 268 ASN A O 1
ATOM 2128 N N . ASN A 1 269 ? -6.648 4.417 7.962 1.00 88.38 269 ASN A N 1
ATOM 2129 C CA . ASN A 1 269 ? -7.205 3.747 6.786 1.00 88.38 269 ASN A CA 1
ATOM 2130 C C . ASN A 1 269 ? -7.967 4.722 5.879 1.00 88.38 269 ASN A C 1
ATOM 2132 O O . ASN A 1 269 ? -7.774 4.709 4.663 1.00 88.38 269 ASN A O 1
ATOM 2136 N N . PHE A 1 270 ? -8.781 5.604 6.461 1.00 90.88 270 PHE A N 1
ATOM 2137 C CA . PHE A 1 270 ? -9.492 6.640 5.717 1.00 90.88 270 PHE A CA 1
ATOM 2138 C C . PHE A 1 270 ? -8.541 7.634 5.029 1.00 90.88 270 PHE A C 1
ATOM 2140 O O . PHE A 1 270 ? -8.735 7.969 3.857 1.00 90.88 270 PHE A O 1
ATOM 2147 N N . LEU A 1 271 ? -7.485 8.083 5.714 1.00 90.00 271 LEU A N 1
ATOM 2148 C CA . LEU A 1 271 ? -6.482 8.983 5.136 1.00 90.00 271 LEU A CA 1
ATOM 2149 C C . LEU A 1 271 ? -5.729 8.321 3.974 1.00 90.00 271 LEU A C 1
ATOM 2151 O O . LEU A 1 271 ? -5.535 8.952 2.935 1.00 90.00 271 LEU A O 1
ATOM 2155 N N . HIS A 1 272 ? -5.359 7.044 4.103 1.00 87.56 272 HIS A N 1
ATOM 2156 C CA . HIS A 1 272 ? -4.730 6.290 3.016 1.00 87.56 272 HIS A CA 1
ATOM 2157 C C . HIS A 1 272 ? -5.678 6.062 1.835 1.00 87.56 272 HIS A C 1
ATOM 2159 O O . HIS A 1 272 ? -5.255 6.200 0.687 1.00 87.56 272 HIS A O 1
ATOM 2165 N N . PHE A 1 273 ? -6.954 5.761 2.090 1.00 87.75 273 PHE A N 1
ATOM 2166 C CA . PHE A 1 273 ? -7.974 5.659 1.044 1.00 87.75 273 PHE A CA 1
ATOM 2167 C C . PHE A 1 273 ? -8.144 6.989 0.296 1.00 87.75 273 PHE A C 1
ATOM 2169 O O . PHE A 1 273 ? -8.125 7.028 -0.935 1.00 87.75 273 PHE A O 1
ATOM 2176 N N . THR A 1 274 ? -8.233 8.094 1.037 1.00 87.62 274 THR A N 1
ATOM 2177 C CA . THR A 1 274 ? -8.331 9.446 0.474 1.00 87.62 274 THR A CA 1
ATOM 2178 C C . THR A 1 274 ? -7.109 9.777 -0.379 1.00 87.62 274 THR A C 1
ATOM 2180 O O . THR A 1 274 ? -7.252 10.224 -1.517 1.00 87.62 274 THR A O 1
ATOM 2183 N N . LEU A 1 275 ? -5.905 9.495 0.129 1.00 88.06 275 LEU A N 1
ATOM 2184 C CA . LEU A 1 275 ? -4.663 9.669 -0.619 1.00 88.06 275 LEU A CA 1
ATOM 2185 C C . LEU A 1 275 ? -4.664 8.845 -1.911 1.00 88.06 275 LEU A C 1
ATOM 2187 O O . LEU A 1 275 ? -4.288 9.373 -2.952 1.00 88.06 275 LEU A O 1
ATOM 2191 N N . ALA A 1 276 ? -5.092 7.580 -1.857 1.00 83.69 276 ALA A N 1
ATOM 2192 C CA . ALA A 1 276 ? -5.139 6.696 -3.019 1.00 83.69 276 ALA A CA 1
ATOM 2193 C C . ALA A 1 276 ? -6.045 7.243 -4.135 1.00 83.69 276 ALA A C 1
ATOM 2195 O O . ALA A 1 276 ? -5.670 7.172 -5.305 1.00 83.69 276 ALA A O 1
ATOM 2196 N N . ASN A 1 277 ? -7.190 7.833 -3.778 1.00 83.25 277 ASN A N 1
ATOM 2197 C CA . ASN A 1 277 ? -8.077 8.490 -4.740 1.00 83.25 277 ASN A CA 1
ATOM 2198 C C . ASN A 1 277 ? -7.442 9.750 -5.338 1.00 83.25 277 ASN A C 1
ATOM 2200 O O . ASN A 1 277 ? -7.445 9.907 -6.553 1.00 83.25 277 ASN A O 1
ATOM 2204 N N . ILE A 1 278 ? -6.845 10.607 -4.503 1.00 82.62 278 ILE A N 1
ATOM 2205 C CA . ILE A 1 278 ? -6.185 11.846 -4.947 1.00 82.62 278 ILE A CA 1
ATOM 2206 C C . ILE A 1 278 ? -5.044 11.552 -5.934 1.00 82.62 278 ILE A C 1
ATOM 2208 O O . ILE A 1 278 ? -4.860 12.255 -6.921 1.00 82.62 278 ILE A O 1
ATOM 2212 N N . ILE A 1 279 ? -4.254 10.502 -5.698 1.00 82.94 279 ILE A N 1
ATOM 2213 C CA . ILE A 1 279 ? -3.113 10.184 -6.571 1.00 82.94 279 ILE A CA 1
ATOM 2214 C C . ILE A 1 279 ? -3.494 9.380 -7.822 1.00 82.94 279 ILE A C 1
ATOM 2216 O O . ILE A 1 279 ? -2.618 9.135 -8.659 1.00 82.94 279 ILE A O 1
ATOM 2220 N N . ALA A 1 280 ? -4.755 8.954 -7.967 1.00 75.25 280 ALA A N 1
ATOM 2221 C CA . ALA A 1 280 ? -5.203 8.106 -9.074 1.00 75.25 280 ALA A CA 1
ATOM 2222 C C . ALA A 1 280 ? -4.970 8.765 -10.445 1.00 75.25 280 ALA A C 1
ATOM 2224 O O . ALA A 1 280 ? -4.505 8.104 -11.379 1.00 75.25 280 ALA A O 1
ATOM 2225 N N . ASP A 1 281 ? -5.161 10.084 -10.527 1.00 74.12 281 ASP A N 1
ATOM 2226 C CA . ASP A 1 281 ? -4.962 10.886 -11.741 1.00 74.12 281 ASP A CA 1
ATOM 2227 C C . ASP A 1 281 ? -3.480 11.175 -12.053 1.00 74.12 281 ASP A C 1
ATOM 2229 O O . ASP A 1 281 ? -3.145 11.857 -13.025 1.00 74.12 281 ASP A O 1
ATOM 2233 N N . ARG A 1 282 ? -2.555 10.618 -11.254 1.00 75.19 282 ARG A N 1
ATOM 2234 C CA . ARG A 1 282 ? -1.091 10.759 -11.389 1.00 75.19 282 ARG A CA 1
ATOM 2235 C C . ARG A 1 282 ? -0.594 12.209 -11.339 1.00 75.19 282 ARG A C 1
ATOM 2237 O O . ARG A 1 282 ? 0.518 12.500 -11.782 1.00 75.19 282 ARG A O 1
ATOM 2244 N N . PHE A 1 283 ? -1.394 13.105 -10.780 1.00 81.38 283 PHE A N 1
ATOM 2245 C CA . PHE A 1 283 ? -1.080 14.494 -10.480 1.00 81.38 283 PHE A CA 1
ATOM 2246 C C . PHE A 1 283 ? -1.985 14.933 -9.333 1.00 81.38 283 PHE A C 1
ATOM 2248 O O . PHE A 1 283 ? -3.150 14.564 -9.328 1.00 81.38 283 PHE A O 1
ATOM 2255 N N . VAL A 1 284 ? -1.450 15.713 -8.396 1.00 82.56 284 VAL A N 1
ATOM 2256 C CA . VAL A 1 284 ? -2.207 16.237 -7.259 1.00 82.56 284 VAL A CA 1
ATOM 2257 C C . VAL A 1 284 ? -2.268 17.753 -7.368 1.00 82.56 284 VAL A C 1
ATOM 2259 O O . VAL A 1 284 ? -1.241 18.440 -7.290 1.00 82.56 284 VAL A O 1
ATOM 2262 N N . GLY A 1 285 ? -3.477 18.271 -7.568 1.00 84.88 285 GLY A N 1
ATOM 2263 C CA . GLY A 1 285 ? -3.764 19.697 -7.607 1.00 84.88 285 GLY A CA 1
ATOM 2264 C C . GLY A 1 285 ? -3.624 20.368 -6.240 1.00 84.88 285 GLY A C 1
ATOM 2265 O O . GLY A 1 285 ? -3.549 19.717 -5.198 1.00 84.88 285 GLY A O 1
ATOM 2266 N N . LYS A 1 286 ? -3.611 21.706 -6.236 1.00 86.62 286 LYS A N 1
ATOM 2267 C CA . LYS A 1 286 ? -3.535 22.486 -4.993 1.00 86.62 286 LYS A CA 1
ATOM 2268 C C . LYS A 1 286 ? -4.745 22.223 -4.091 1.00 86.62 286 LYS A C 1
ATOM 2270 O O . LYS A 1 286 ? -4.557 21.985 -2.908 1.00 86.62 286 LYS A O 1
ATOM 2275 N N . ASP A 1 287 ? -5.944 22.179 -4.664 1.00 83.75 287 ASP A N 1
ATOM 2276 C CA . ASP A 1 287 ? -7.185 21.972 -3.910 1.00 83.75 287 ASP A CA 1
ATOM 2277 C C . ASP A 1 287 ? -7.220 20.597 -3.222 1.00 83.75 287 ASP A C 1
ATOM 2279 O O . ASP A 1 287 ? -7.626 20.480 -2.070 1.00 83.75 287 ASP A O 1
ATOM 2283 N N . GLU A 1 288 ? -6.730 19.554 -3.897 1.00 87.94 288 GLU A N 1
ATOM 2284 C CA . GLU A 1 288 ? -6.639 18.196 -3.346 1.00 87.94 288 GLU A CA 1
ATOM 2285 C C . GLU A 1 288 ? -5.585 18.101 -2.239 1.00 87.94 288 GLU A C 1
ATOM 2287 O O . GLU A 1 288 ? -5.802 17.459 -1.209 1.00 87.94 288 GLU A O 1
ATOM 2292 N N . GLN A 1 289 ? -4.446 18.771 -2.434 1.00 89.88 289 GLN A N 1
ATOM 2293 C CA . GLN A 1 289 ? -3.399 18.863 -1.425 1.00 89.88 289 GLN A CA 1
ATOM 2294 C C . GLN A 1 289 ? -3.881 19.641 -0.190 1.00 89.88 289 GLN A C 1
ATOM 2296 O O . GLN A 1 289 ? -3.625 19.221 0.938 1.00 89.88 289 GLN A O 1
ATOM 2301 N N . ASP A 1 290 ? -4.602 20.743 -0.382 1.00 89.69 290 ASP A N 1
ATOM 2302 C CA . ASP A 1 290 ? -5.190 21.530 0.702 1.00 89.69 290 ASP A CA 1
ATOM 2303 C C . ASP A 1 290 ? -6.279 20.722 1.433 1.00 89.69 290 ASP A C 1
ATOM 2305 O O . ASP A 1 290 ? -6.342 20.742 2.663 1.00 89.69 290 ASP A O 1
ATOM 2309 N N . PHE A 1 291 ? -7.068 19.923 0.707 1.00 90.25 291 PHE A N 1
ATOM 2310 C CA . PHE A 1 291 ? -8.075 19.032 1.285 1.00 90.25 291 PHE A CA 1
ATOM 2311 C C . PHE A 1 291 ? -7.470 17.968 2.215 1.00 90.25 291 PHE A C 1
ATOM 2313 O O . PHE A 1 291 ? -7.898 17.844 3.364 1.00 90.25 291 PHE A O 1
ATOM 2320 N N . ILE A 1 292 ? -6.454 17.222 1.768 1.00 90.69 292 ILE A N 1
ATOM 2321 C CA . ILE A 1 292 ? -5.827 16.187 2.610 1.00 90.69 292 ILE A CA 1
ATOM 2322 C C . ILE A 1 292 ? -5.005 16.781 3.762 1.00 90.69 292 ILE A C 1
ATOM 2324 O O . ILE A 1 292 ? -4.954 16.186 4.840 1.00 90.69 292 ILE A O 1
ATOM 2328 N N . ASN A 1 293 ? -4.419 17.971 3.588 1.00 92.56 293 ASN A N 1
ATOM 2329 C CA . ASN A 1 293 ? -3.782 18.697 4.690 1.00 92.56 293 ASN A CA 1
ATOM 2330 C C . ASN A 1 293 ? -4.816 19.125 5.738 1.00 92.56 293 ASN A C 1
ATOM 2332 O O . ASN A 1 293 ? -4.589 18.904 6.921 1.00 92.56 293 ASN A O 1
ATOM 2336 N N . CYS A 1 294 ? -5.979 19.630 5.315 1.00 93.31 294 CYS A N 1
ATOM 2337 C CA . CYS A 1 294 ? -7.079 19.968 6.219 1.00 93.31 294 CYS A CA 1
ATOM 2338 C C . CYS A 1 294 ? -7.547 18.749 7.034 1.00 93.31 294 CYS A C 1
ATOM 2340 O O . CYS A 1 294 ? -7.795 18.867 8.233 1.00 93.31 294 CYS A O 1
ATOM 2342 N N . LEU A 1 295 ? -7.612 17.562 6.419 1.00 93.50 295 LEU A N 1
ATOM 2343 C CA . LEU A 1 295 ? -7.912 16.320 7.137 1.00 93.50 295 LEU A CA 1
ATOM 2344 C C . LEU A 1 295 ? -6.808 15.940 8.134 1.00 93.50 295 LEU A C 1
ATOM 2346 O O . LEU A 1 295 ? -7.119 15.558 9.261 1.00 93.50 295 LEU A O 1
ATOM 2350 N N . CYS A 1 296 ? -5.533 16.072 7.756 1.00 94.56 296 CYS A N 1
ATOM 2351 C CA . CYS A 1 296 ? -4.412 15.850 8.675 1.00 94.56 296 CYS A CA 1
ATOM 2352 C C . CYS A 1 296 ? -4.446 16.817 9.868 1.00 94.56 296 CYS A C 1
ATOM 2354 O O . CYS A 1 296 ? -4.225 16.391 10.998 1.00 94.56 296 CYS A O 1
ATOM 2356 N N . ASP A 1 297 ? -4.748 18.094 9.632 1.00 94.12 297 ASP A N 1
ATOM 2357 C CA . ASP A 1 297 ? -4.835 19.116 10.679 1.00 94.12 297 ASP A CA 1
ATOM 2358 C C . ASP A 1 297 ? -6.017 18.859 11.624 1.00 94.12 297 ASP A C 1
ATOM 2360 O O . ASP A 1 297 ? -5.909 19.076 12.833 1.00 94.12 297 ASP A O 1
ATOM 2364 N N . TYR A 1 298 ? -7.130 18.356 11.081 1.00 94.38 298 TYR A N 1
ATOM 2365 C CA . TYR A 1 298 ? -8.315 17.989 11.852 1.00 94.38 298 TYR A CA 1
ATOM 2366 C C . TYR A 1 298 ? -8.065 16.771 12.751 1.00 94.38 298 TYR A C 1
ATOM 2368 O O . TYR A 1 298 ? -8.352 16.820 13.948 1.00 94.38 298 TYR A O 1
ATOM 2376 N N . PHE A 1 299 ? -7.509 15.693 12.192 1.00 94.50 299 PHE A N 1
ATOM 2377 C CA . PHE A 1 299 ? -7.322 14.428 12.906 1.00 94.50 299 PHE A CA 1
ATOM 2378 C C . PHE A 1 299 ? -6.047 14.346 13.746 1.00 94.50 299 PHE A C 1
ATOM 2380 O O . PHE A 1 299 ? -5.996 13.540 14.670 1.00 94.50 299 PHE A O 1
ATOM 2387 N N . GLN A 1 300 ? -5.024 15.140 13.421 1.00 94.50 300 GLN A N 1
ATOM 2388 C CA . GLN A 1 300 ? -3.699 15.106 14.052 1.00 94.50 300 GLN A CA 1
ATOM 2389 C C . GLN A 1 300 ? -3.119 13.680 14.185 1.00 94.50 300 GLN A C 1
ATOM 2391 O O . GLN A 1 300 ? -2.756 13.264 15.290 1.00 94.50 300 GLN A O 1
ATOM 2396 N N . PRO A 1 301 ? -3.031 12.905 13.082 1.00 92.94 301 PRO A N 1
ATOM 2397 C CA . PRO A 1 301 ? -2.493 11.550 13.123 1.00 92.94 301 PRO A CA 1
ATOM 2398 C C . PRO A 1 301 ? -0.994 11.554 13.461 1.00 92.94 301 PRO A C 1
ATOM 2400 O O . PRO A 1 301 ? -0.330 12.596 13.482 1.00 92.94 301 PRO A O 1
ATOM 2403 N N . ASP A 1 302 ? -0.436 10.365 13.686 1.00 92.44 302 ASP A N 1
ATOM 2404 C CA . ASP A 1 302 ? 0.986 10.211 13.983 1.00 92.44 302 ASP A CA 1
ATOM 2405 C C . ASP A 1 302 ? 1.878 10.840 12.900 1.00 92.44 302 ASP A C 1
ATOM 2407 O O . ASP A 1 302 ? 1.594 10.791 11.698 1.00 92.44 302 ASP A O 1
ATOM 2411 N N . GLN A 1 303 ? 3.021 11.390 13.323 1.00 92.56 303 GLN A N 1
ATOM 2412 C CA . GLN A 1 303 ? 3.969 12.062 12.424 1.00 92.56 303 GLN A CA 1
ATOM 2413 C C . GLN A 1 303 ? 4.469 11.160 11.285 1.00 92.56 303 GLN A C 1
ATOM 2415 O O . GLN A 1 303 ? 4.765 11.659 10.199 1.00 92.56 303 GLN A O 1
ATOM 2420 N N . SER A 1 304 ? 4.528 9.842 11.499 1.00 93.38 304 SER A N 1
ATOM 2421 C CA . SER A 1 304 ? 4.846 8.864 10.453 1.00 93.38 304 SER A CA 1
ATOM 2422 C C . SER A 1 304 ? 3.855 8.935 9.288 1.00 93.38 304 SER A C 1
ATOM 2424 O O . SER A 1 304 ? 4.286 9.076 8.145 1.00 93.38 304 SER A O 1
ATOM 2426 N N . ILE A 1 305 ? 2.551 8.944 9.571 1.00 91.50 305 ILE A N 1
ATOM 2427 C CA . ILE A 1 305 ? 1.480 9.007 8.567 1.00 91.50 305 ILE A CA 1
ATOM 2428 C C . ILE A 1 305 ? 1.522 10.338 7.816 1.00 91.50 305 ILE A C 1
ATOM 2430 O O . ILE A 1 305 ? 1.498 10.366 6.586 1.00 91.50 305 ILE A O 1
ATOM 2434 N N . ILE A 1 306 ? 1.675 11.450 8.543 1.00 92.06 306 ILE A N 1
ATOM 2435 C CA . ILE A 1 306 ? 1.793 12.785 7.934 1.00 92.06 306 ILE A CA 1
ATOM 2436 C C . ILE A 1 306 ? 2.991 12.832 6.978 1.00 92.06 306 ILE A C 1
ATOM 2438 O O . ILE A 1 306 ? 2.887 13.357 5.865 1.00 92.06 306 ILE A O 1
ATOM 2442 N N . SER A 1 307 ? 4.135 12.287 7.403 1.00 91.50 307 SER A N 1
ATOM 2443 C CA . SER A 1 307 ? 5.338 12.234 6.573 1.00 91.50 307 SER A CA 1
ATOM 2444 C C . SER A 1 307 ? 5.127 11.383 5.318 1.00 91.50 307 SER A C 1
ATOM 2446 O O . SER A 1 307 ? 5.469 11.827 4.224 1.00 91.50 307 SER A O 1
ATOM 2448 N N . GLU A 1 308 ? 4.479 10.223 5.445 1.00 91.81 308 GLU A N 1
ATOM 2449 C CA . GLU A 1 308 ? 4.199 9.315 4.334 1.00 91.81 308 GLU A CA 1
ATOM 2450 C C . GLU A 1 308 ? 3.282 9.954 3.283 1.00 91.81 308 GLU A C 1
ATOM 2452 O O . GLU A 1 308 ? 3.585 9.915 2.084 1.00 91.81 308 GLU A O 1
ATOM 2457 N N . ILE A 1 309 ? 2.200 10.606 3.722 1.00 90.25 309 ILE A N 1
ATOM 2458 C CA . ILE A 1 309 ? 1.267 11.330 2.849 1.00 90.25 309 ILE A CA 1
ATOM 2459 C C . ILE A 1 309 ? 2.009 12.429 2.080 1.00 90.25 309 ILE A C 1
ATOM 2461 O O . ILE A 1 309 ? 1.949 12.481 0.847 1.00 90.25 309 ILE A O 1
ATOM 2465 N N . LYS A 1 310 ? 2.770 13.278 2.785 1.00 92.31 310 LYS A N 1
ATOM 2466 C CA . LYS A 1 310 ? 3.523 14.386 2.172 1.00 92.31 310 LYS A CA 1
ATOM 2467 C C . LYS A 1 310 ? 4.557 13.886 1.168 1.00 92.31 310 LYS A C 1
ATOM 2469 O O . LYS A 1 310 ? 4.620 14.405 0.052 1.00 92.31 310 LYS A O 1
ATOM 2474 N N . THR A 1 311 ? 5.338 12.867 1.528 1.00 90.06 311 THR A N 1
ATOM 2475 C CA . THR A 1 311 ? 6.328 12.265 0.627 1.00 90.06 311 THR A CA 1
ATOM 2476 C C . THR A 1 311 ? 5.660 11.672 -0.612 1.00 90.06 311 THR A C 1
ATOM 2478 O O . THR A 1 311 ? 6.161 11.857 -1.721 1.00 90.06 311 THR A O 1
ATOM 2481 N N . THR A 1 312 ? 4.503 11.024 -0.461 1.00 89.88 312 THR A N 1
ATOM 2482 C CA . THR A 1 312 ? 3.765 10.437 -1.586 1.00 89.88 312 THR A CA 1
ATOM 2483 C C . THR A 1 312 ? 3.244 11.502 -2.550 1.00 89.88 312 THR A C 1
ATOM 2485 O O . THR A 1 312 ? 3.487 11.395 -3.753 1.00 89.88 312 THR A O 1
ATOM 2488 N N . ILE A 1 313 ? 2.604 12.560 -2.042 1.00 89.44 313 ILE A N 1
ATOM 2489 C CA . ILE A 1 313 ? 2.108 13.680 -2.863 1.00 89.44 313 ILE A CA 1
ATOM 2490 C C . ILE A 1 313 ? 3.265 14.358 -3.597 1.00 89.44 313 ILE A C 1
ATOM 2492 O O . ILE A 1 313 ? 3.205 14.570 -4.810 1.00 89.44 313 ILE A O 1
ATOM 2496 N N . GLN A 1 314 ? 4.353 14.656 -2.881 1.00 90.44 314 GLN A N 1
ATOM 2497 C CA . GLN A 1 314 ? 5.533 15.277 -3.474 1.00 90.44 314 GLN A CA 1
ATOM 2498 C C . GLN A 1 314 ? 6.125 14.399 -4.582 1.00 90.44 314 GLN A C 1
ATOM 2500 O O . GLN A 1 314 ? 6.478 14.910 -5.646 1.00 90.44 314 GLN A O 1
ATOM 2505 N N . ARG A 1 315 ? 6.187 13.078 -4.375 1.00 88.56 315 ARG A N 1
ATOM 2506 C CA . ARG A 1 315 ? 6.664 12.118 -5.377 1.00 88.56 315 ARG A CA 1
ATOM 2507 C C . ARG A 1 315 ? 5.795 12.135 -6.635 1.00 88.56 315 ARG A C 1
ATOM 2509 O O . ARG A 1 315 ? 6.335 12.291 -7.729 1.00 88.56 315 ARG A O 1
ATOM 2516 N N . VAL A 1 316 ? 4.474 12.020 -6.493 1.00 88.56 316 VAL A N 1
ATOM 2517 C CA . VAL A 1 316 ? 3.526 12.034 -7.624 1.00 88.56 316 VAL A CA 1
ATOM 2518 C C . VAL A 1 316 ? 3.636 13.342 -8.408 1.00 88.56 316 VAL A C 1
ATOM 2520 O O . VAL A 1 316 ? 3.787 13.324 -9.630 1.00 88.56 316 VAL A O 1
ATOM 2523 N N . ASN A 1 317 ? 3.676 14.478 -7.712 1.00 89.00 317 ASN A N 1
ATOM 2524 C CA . ASN A 1 317 ? 3.803 15.787 -8.348 1.00 89.00 317 ASN A CA 1
ATOM 2525 C C . ASN A 1 317 ? 5.150 15.988 -9.046 1.00 89.00 317 ASN A C 1
ATOM 2527 O O . ASN A 1 317 ? 5.192 16.560 -10.136 1.00 89.00 317 ASN A O 1
ATOM 2531 N N . ASN A 1 318 ? 6.246 15.492 -8.472 1.00 89.81 318 ASN A N 1
ATOM 2532 C CA . ASN A 1 318 ? 7.552 15.530 -9.125 1.00 89.81 318 ASN A CA 1
ATOM 2533 C C . ASN A 1 318 ? 7.550 14.702 -10.417 1.00 89.81 318 ASN A C 1
ATOM 2535 O O . ASN A 1 318 ? 7.983 15.199 -11.455 1.00 89.81 318 ASN A O 1
ATOM 2539 N N . ILE A 1 319 ? 7.004 13.481 -10.386 1.00 88.31 319 ILE A N 1
ATOM 2540 C CA . ILE A 1 319 ? 6.865 12.630 -11.579 1.00 88.31 319 ILE A CA 1
ATOM 2541 C C . ILE A 1 319 ? 6.021 13.334 -12.649 1.00 88.31 319 ILE A C 1
ATOM 2543 O O . ILE A 1 319 ? 6.409 13.372 -13.817 1.00 88.31 319 ILE A O 1
ATOM 2547 N N . ALA A 1 320 ? 4.898 13.944 -12.262 1.00 86.06 320 ALA A N 1
ATOM 2548 C CA . ALA A 1 320 ? 4.037 14.681 -13.181 1.00 86.06 320 ALA A CA 1
ATOM 2549 C C . ALA A 1 320 ? 4.755 15.879 -13.830 1.00 86.06 320 ALA A C 1
ATOM 2551 O O . ALA A 1 320 ? 4.630 16.089 -15.038 1.00 86.06 320 ALA A O 1
ATOM 2552 N N . LYS A 1 321 ? 5.539 16.645 -13.057 1.00 88.38 321 LYS A N 1
ATOM 2553 C CA . LYS A 1 321 ? 6.376 17.745 -13.572 1.00 88.38 321 LYS A CA 1
ATOM 2554 C C . LYS A 1 321 ? 7.401 17.245 -14.585 1.00 88.38 321 LYS A C 1
ATOM 2556 O O . LYS A 1 321 ? 7.482 17.789 -15.688 1.00 88.38 321 LYS A O 1
ATOM 2561 N N . ILE A 1 322 ? 8.091 16.151 -14.260 1.00 89.62 322 ILE A N 1
ATOM 2562 C CA . ILE A 1 322 ? 9.075 15.523 -15.147 1.00 89.62 322 ILE A CA 1
ATOM 2563 C C . ILE A 1 322 ? 8.423 15.103 -16.465 1.00 89.62 322 ILE A C 1
ATOM 2565 O O . ILE A 1 322 ? 8.922 15.457 -17.533 1.00 89.62 322 ILE A O 1
ATOM 2569 N N . LYS A 1 323 ? 7.267 14.428 -16.409 1.00 84.00 323 LYS A N 1
ATOM 2570 C CA . LYS A 1 323 ? 6.524 14.000 -17.607 1.00 84.00 323 LYS A CA 1
ATOM 2571 C C . LYS A 1 323 ? 5.986 15.174 -18.438 1.00 84.00 323 LYS A C 1
ATOM 2573 O O . LYS A 1 323 ? 5.856 15.037 -19.653 1.00 84.00 323 LYS A O 1
ATOM 2578 N N . LYS A 1 324 ? 5.715 16.333 -17.820 1.00 82.62 324 LYS A N 1
ATOM 2579 C CA . LYS A 1 324 ? 5.384 17.601 -18.510 1.00 82.62 324 LYS A CA 1
ATOM 2580 C C . LYS A 1 324 ? 6.620 18.324 -19.070 1.00 82.62 324 LYS A C 1
ATOM 2582 O O . LYS A 1 324 ? 6.481 19.276 -19.834 1.00 82.62 324 LYS A O 1
ATOM 2587 N N . GLY A 1 325 ? 7.820 17.857 -18.734 1.00 81.31 325 GLY A N 1
ATOM 2588 C CA . GLY A 1 325 ? 9.096 18.349 -19.241 1.00 81.31 325 GLY A CA 1
ATOM 2589 C C . GLY A 1 325 ? 9.821 19.356 -18.361 1.00 81.31 325 GLY A C 1
ATOM 2590 O O . GLY A 1 325 ? 10.897 19.814 -18.758 1.00 81.31 325 GLY A O 1
ATOM 2591 N N . ASP A 1 326 ? 9.293 19.632 -17.171 1.00 86.62 326 ASP A N 1
ATOM 2592 C CA . ASP A 1 326 ? 9.982 20.359 -16.107 1.00 86.62 326 ASP A CA 1
ATOM 2593 C C . ASP A 1 326 ? 10.920 19.389 -15.370 1.00 86.62 326 ASP A C 1
ATOM 2595 O O . ASP A 1 326 ? 10.540 18.703 -14.422 1.00 86.62 326 ASP A O 1
ATOM 2599 N N . VAL A 1 327 ? 12.146 19.266 -15.886 1.00 88.12 327 VAL A N 1
ATOM 2600 C CA . VAL A 1 327 ? 13.218 18.467 -15.271 1.00 88.12 327 VAL A CA 1
ATOM 2601 C C . VAL A 1 327 ? 14.423 19.364 -15.117 1.00 88.12 327 VAL A C 1
ATOM 2603 O O . VAL A 1 327 ? 14.944 19.866 -16.121 1.00 88.12 327 VAL A O 1
ATOM 2606 N N . ASN A 1 328 ? 14.872 19.503 -13.878 1.00 89.00 328 ASN A N 1
ATOM 2607 C CA . ASN A 1 328 ? 16.005 20.332 -13.513 1.00 89.00 328 ASN A CA 1
ATOM 2608 C C . ASN A 1 328 ? 17.276 19.482 -13.418 1.00 89.00 328 ASN A C 1
ATOM 2610 O O . ASN A 1 328 ? 17.215 18.348 -12.938 1.00 89.00 328 ASN A O 1
ATOM 2614 N N . PRO A 1 329 ? 18.422 19.991 -13.894 1.00 91.00 329 PRO A N 1
ATOM 2615 C CA . PRO A 1 329 ? 19.682 19.287 -13.749 1.00 91.00 329 PRO A CA 1
ATOM 2616 C C . PRO A 1 329 ? 20.120 19.246 -12.279 1.00 91.00 329 PRO A C 1
ATOM 2618 O O . PRO A 1 329 ? 19.900 20.192 -11.522 1.00 91.00 329 PRO A O 1
ATOM 2621 N N . ILE A 1 330 ? 20.777 18.158 -11.896 1.00 92.56 330 ILE A N 1
ATOM 2622 C CA . ILE A 1 330 ? 21.372 17.953 -10.578 1.00 92.56 330 ILE A CA 1
ATOM 2623 C C . ILE A 1 330 ? 22.894 18.085 -10.655 1.00 92.56 330 ILE A C 1
ATOM 2625 O O . ILE A 1 330 ? 23.513 17.787 -11.678 1.00 92.56 330 ILE A O 1
ATOM 2629 N N . GLN A 1 331 ? 23.511 18.493 -9.547 1.00 88.31 331 GLN A N 1
ATOM 2630 C CA . GLN A 1 331 ? 24.964 18.489 -9.395 1.00 88.31 331 GLN A CA 1
ATOM 2631 C C . GLN A 1 331 ? 25.396 17.271 -8.578 1.00 88.31 331 GLN A C 1
ATOM 2633 O O . GLN A 1 331 ? 24.840 16.991 -7.517 1.00 88.31 331 GLN A O 1
ATOM 2638 N N . THR A 1 332 ? 26.388 16.533 -9.072 1.00 87.75 332 THR A N 1
ATOM 2639 C CA . THR A 1 332 ? 26.968 15.388 -8.366 1.00 87.75 332 THR A CA 1
ATOM 2640 C C . THR A 1 332 ? 28.430 15.212 -8.748 1.00 87.75 332 THR A C 1
ATOM 2642 O O . THR A 1 332 ? 28.794 15.339 -9.914 1.00 87.75 332 THR A O 1
ATOM 2645 N N . ASN A 1 333 ? 29.261 14.868 -7.764 1.00 86.81 333 ASN A N 1
ATOM 2646 C CA . ASN A 1 333 ? 30.690 14.601 -7.960 1.00 86.81 333 ASN A CA 1
ATOM 2647 C C . ASN A 1 333 ? 30.966 13.107 -8.217 1.00 86.81 333 ASN A C 1
ATOM 2649 O O . ASN A 1 333 ? 32.115 12.674 -8.227 1.00 86.81 333 ASN A O 1
ATOM 2653 N N . GLN A 1 334 ? 29.917 12.290 -8.370 1.00 89.19 334 GLN A N 1
ATOM 2654 C CA . GLN A 1 334 ? 30.030 10.830 -8.473 1.00 89.19 334 GLN A CA 1
ATOM 2655 C C . GLN A 1 334 ? 30.451 10.340 -9.861 1.00 89.19 334 GLN A C 1
ATOM 2657 O O . GLN A 1 334 ? 30.948 9.215 -9.993 1.00 89.19 334 GLN A O 1
ATOM 2662 N N . ILE A 1 335 ? 30.257 11.169 -10.885 1.00 87.44 335 ILE A N 1
ATOM 2663 C CA . ILE A 1 335 ? 30.645 10.895 -12.266 1.00 87.44 335 ILE A CA 1
ATOM 2664 C C . ILE A 1 335 ? 31.244 12.148 -12.896 1.00 87.44 335 ILE A C 1
ATOM 2666 O O . ILE A 1 335 ? 30.842 13.266 -12.585 1.00 87.44 335 ILE A O 1
ATOM 2670 N N . VAL A 1 336 ? 32.191 11.943 -13.807 1.00 85.75 336 VAL A N 1
ATOM 2671 C CA . VAL A 1 336 ? 32.726 13.004 -14.661 1.00 85.75 336 VAL A CA 1
ATOM 2672 C C . VAL A 1 336 ? 32.024 12.904 -16.009 1.00 85.75 336 VAL A C 1
ATOM 2674 O O . VAL A 1 336 ? 32.085 11.871 -16.679 1.00 85.75 336 VAL A O 1
ATOM 2677 N N . VAL A 1 337 ? 31.330 13.972 -16.383 1.00 86.19 337 VAL A N 1
ATOM 2678 C CA . VAL A 1 337 ? 30.617 14.103 -17.658 1.00 86.19 337 VAL A CA 1
ATOM 2679 C C . VAL A 1 337 ? 31.364 15.062 -18.582 1.00 86.19 337 VAL A C 1
ATOM 2681 O O . VAL A 1 337 ? 32.255 15.790 -18.141 1.00 86.19 337 VAL A O 1
ATOM 2684 N N . LYS A 1 338 ? 31.057 15.028 -19.883 1.00 82.06 338 LYS A N 1
ATOM 2685 C CA . LYS A 1 338 ? 31.682 15.951 -20.843 1.00 82.06 338 LYS A CA 1
ATOM 2686 C C . LYS A 1 338 ? 31.263 17.396 -20.542 1.00 82.06 338 LYS A C 1
ATOM 2688 O O . LYS A 1 338 ? 30.203 17.629 -19.962 1.00 82.06 338 LYS A O 1
ATOM 2693 N N . ASN A 1 339 ? 32.058 18.370 -20.987 1.00 69.38 339 ASN A N 1
ATOM 2694 C CA . ASN A 1 339 ? 31.658 19.779 -20.932 1.00 69.38 339 ASN A CA 1
ATOM 2695 C C . ASN A 1 339 ? 30.284 19.954 -21.605 1.00 69.38 339 ASN A C 1
ATOM 2697 O O . ASN A 1 339 ? 30.090 19.475 -22.720 1.00 69.38 339 ASN A O 1
ATOM 2701 N N . SER A 1 340 ? 29.353 20.613 -20.906 1.00 82.19 340 SER A N 1
ATOM 2702 C CA . SER A 1 340 ? 27.950 20.847 -21.307 1.00 82.19 340 SER A CA 1
ATOM 2703 C C . SER A 1 340 ? 26.976 19.661 -21.198 1.00 82.19 340 SER A C 1
ATOM 2705 O O . SER A 1 340 ? 25.780 19.863 -21.407 1.00 82.19 340 SER A O 1
ATOM 2707 N N . GLU A 1 341 ? 27.421 18.463 -20.808 1.00 88.56 341 GLU A N 1
ATOM 2708 C CA . GLU A 1 341 ? 26.520 17.338 -20.525 1.00 88.56 341 GLU A CA 1
ATOM 2709 C C . GLU A 1 341 ? 25.866 17.528 -19.142 1.00 88.56 341 GLU A C 1
ATOM 2711 O O . GLU A 1 341 ? 26.534 17.530 -18.110 1.00 88.56 341 GLU A O 1
ATOM 2716 N N . LEU A 1 342 ? 24.542 17.697 -19.112 1.00 90.50 342 LEU A N 1
ATOM 2717 C CA . LEU A 1 342 ? 23.773 17.872 -17.875 1.00 90.50 342 LEU A CA 1
ATOM 2718 C C . LEU A 1 342 ? 23.319 16.530 -17.296 1.00 90.50 342 LEU A C 1
ATOM 2720 O O . LEU A 1 342 ? 22.878 15.656 -18.041 1.00 90.50 342 LEU A O 1
ATOM 2724 N N . ILE A 1 343 ? 23.366 16.390 -15.972 1.00 93.38 343 ILE A N 1
ATOM 2725 C CA . ILE A 1 343 ? 22.880 15.212 -15.240 1.00 93.38 343 ILE A CA 1
ATOM 2726 C C . ILE A 1 343 ? 21.476 15.522 -14.722 1.00 93.38 343 ILE A C 1
ATOM 2728 O O . ILE A 1 343 ? 21.280 16.565 -14.111 1.00 93.38 343 ILE A O 1
ATOM 2732 N N . TYR A 1 344 ? 20.507 14.637 -14.945 1.00 93.25 344 TYR A N 1
ATOM 2733 C CA . TYR A 1 344 ? 19.125 14.813 -14.480 1.00 93.25 344 TYR A CA 1
ATOM 2734 C C . TYR A 1 344 ? 18.748 13.859 -13.349 1.00 93.25 344 TYR A C 1
ATOM 2736 O O . TYR A 1 344 ? 17.926 14.207 -12.512 1.00 93.25 344 TYR A O 1
ATOM 2744 N N . LEU A 1 345 ? 19.357 12.673 -13.303 1.00 94.81 345 LEU A N 1
ATOM 2745 C CA . LEU A 1 345 ? 19.072 11.669 -12.283 1.00 94.81 345 LEU A CA 1
ATOM 2746 C C . LEU A 1 345 ? 20.355 10.999 -11.804 1.00 94.81 345 LEU A C 1
ATOM 2748 O O . LEU A 1 345 ? 21.221 10.663 -12.613 1.00 94.81 345 LEU A O 1
ATOM 2752 N N . HIS A 1 346 ? 20.421 10.742 -10.499 1.00 94.88 346 HIS A N 1
ATOM 2753 C CA . HIS A 1 346 ? 21.358 9.818 -9.866 1.00 94.88 346 HIS A CA 1
ATOM 2754 C C . HIS A 1 346 ? 20.557 8.860 -8.986 1.00 94.88 346 HIS A C 1
ATOM 2756 O O . HIS A 1 346 ? 20.168 9.207 -7.873 1.00 94.88 346 HIS A O 1
ATOM 2762 N N . GLN A 1 347 ? 20.313 7.659 -9.499 1.00 94.25 347 GLN A N 1
ATOM 2763 C CA . GLN A 1 347 ? 19.687 6.574 -8.761 1.00 94.25 347 GLN A CA 1
ATOM 2764 C C . GLN A 1 347 ? 20.770 5.663 -8.186 1.00 94.25 347 GLN A C 1
ATOM 2766 O O . GLN A 1 347 ? 21.603 5.124 -8.918 1.00 94.25 347 GLN A O 1
ATOM 2771 N N . LYS A 1 348 ? 20.747 5.489 -6.867 1.00 92.81 348 LYS A N 1
ATOM 2772 C CA . LYS A 1 348 ? 21.675 4.613 -6.150 1.00 92.81 348 LYS A CA 1
ATOM 2773 C C . LYS A 1 348 ? 21.130 3.195 -6.057 1.00 92.81 348 LYS A C 1
ATOM 2775 O O . LYS A 1 348 ? 19.920 2.989 -6.120 1.00 92.81 348 LYS A O 1
ATOM 2780 N N . ASP A 1 349 ? 22.038 2.258 -5.822 1.00 92.19 349 ASP A N 1
ATOM 2781 C CA . ASP A 1 349 ? 21.727 0.871 -5.466 1.00 92.19 349 ASP A CA 1
ATOM 2782 C C . ASP A 1 349 ? 20.861 0.114 -6.485 1.00 92.19 349 ASP A C 1
ATOM 2784 O O . ASP A 1 349 ? 19.958 -0.650 -6.148 1.00 92.19 349 ASP A O 1
ATOM 2788 N N . VAL A 1 350 ? 21.159 0.324 -7.762 1.00 93.50 350 VAL A N 1
ATOM 2789 C CA . VAL A 1 350 ? 20.528 -0.382 -8.871 1.00 93.50 350 VAL A CA 1
ATOM 2790 C C . VAL A 1 350 ? 21.261 -1.704 -9.099 1.00 93.50 350 VAL A C 1
ATOM 2792 O O . VAL A 1 350 ? 22.485 -1.784 -9.008 1.00 93.50 350 VAL A O 1
ATOM 2795 N N . LEU A 1 351 ? 20.517 -2.767 -9.389 1.00 93.38 351 LEU A N 1
ATOM 2796 C CA . LEU A 1 351 ? 21.055 -4.083 -9.714 1.00 93.38 351 LEU A CA 1
ATOM 2797 C C . LEU A 1 351 ? 20.841 -4.367 -11.201 1.00 93.38 351 LEU A C 1
ATOM 2799 O O . LEU A 1 351 ? 19.715 -4.524 -11.662 1.00 93.38 351 LEU A O 1
ATOM 2803 N N . LEU A 1 352 ? 21.930 -4.459 -11.954 1.00 91.38 352 LEU A N 1
ATOM 2804 C CA . LEU A 1 352 ? 21.923 -4.859 -13.354 1.00 91.38 352 LEU A CA 1
ATOM 2805 C C . LEU A 1 352 ? 21.988 -6.380 -13.459 1.00 91.38 352 LEU A C 1
ATOM 2807 O O . LEU A 1 352 ? 22.922 -6.999 -12.943 1.00 91.38 352 LEU A O 1
ATOM 2811 N N . THR A 1 353 ? 21.059 -6.953 -14.216 1.00 87.12 353 THR A N 1
ATOM 2812 C CA . THR A 1 353 ? 21.092 -8.361 -14.603 1.00 87.12 353 THR A CA 1
ATOM 2813 C C . THR A 1 353 ? 21.480 -8.498 -16.074 1.00 87.12 353 THR A C 1
ATOM 2815 O O . THR A 1 353 ? 20.919 -7.837 -16.948 1.00 87.12 353 THR A O 1
ATOM 2818 N N . VAL A 1 354 ? 22.466 -9.356 -16.355 1.00 79.00 354 VAL A N 1
ATOM 2819 C CA . VAL A 1 354 ? 22.911 -9.667 -17.720 1.00 79.00 354 VAL A CA 1
ATOM 2820 C C . VAL A 1 354 ? 22.788 -11.167 -17.955 1.00 79.00 354 VAL A C 1
ATOM 2822 O O . VAL A 1 354 ? 23.501 -11.960 -17.341 1.00 79.00 354 VAL A O 1
ATOM 2825 N N . GLN A 1 355 ? 21.912 -11.551 -18.882 1.00 69.44 355 GLN A N 1
ATOM 2826 C CA . GLN A 1 355 ? 21.791 -12.930 -19.346 1.00 69.44 355 GLN A CA 1
ATOM 2827 C C . GLN A 1 355 ? 22.681 -13.136 -20.577 1.00 69.44 355 GLN A C 1
ATOM 2829 O O . GLN A 1 355 ? 22.555 -12.433 -21.583 1.00 69.44 355 GLN A O 1
ATOM 2834 N N . ARG A 1 356 ? 23.620 -14.086 -20.514 1.00 62.78 356 ARG A N 1
ATOM 2835 C CA . ARG A 1 356 ? 24.451 -14.439 -21.676 1.00 62.78 356 ARG A CA 1
ATOM 2836 C C . ARG A 1 356 ? 23.671 -15.406 -22.566 1.00 62.78 356 ARG A C 1
ATOM 2838 O O . ARG A 1 356 ? 23.193 -16.422 -22.077 1.00 62.78 356 ARG A O 1
ATOM 2845 N N . LYS A 1 357 ? 23.615 -15.137 -23.879 1.00 54.81 357 LYS A N 1
ATOM 2846 C CA . LYS A 1 357 ? 22.846 -15.923 -24.872 1.00 54.81 357 LYS A CA 1
ATOM 2847 C C . LYS A 1 357 ? 23.142 -17.440 -24.885 1.00 54.81 357 LYS A C 1
ATOM 2849 O O . LYS A 1 357 ? 22.312 -18.187 -25.377 1.00 54.81 357 LYS A O 1
ATOM 2854 N N . ASN A 1 358 ? 24.264 -17.890 -24.306 1.00 52.56 358 ASN A N 1
ATOM 2855 C CA . ASN A 1 358 ? 24.705 -19.294 -24.307 1.00 52.56 358 ASN A CA 1
ATOM 2856 C C . ASN A 1 358 ? 24.951 -19.894 -22.905 1.00 52.56 358 ASN A C 1
ATOM 2858 O O . ASN A 1 358 ? 25.569 -20.951 -22.804 1.00 52.56 358 ASN A O 1
ATOM 2862 N N . ALA A 1 359 ? 24.532 -19.242 -21.815 1.00 54.47 359 ALA A N 1
ATOM 2863 C CA . ALA A 1 359 ? 24.735 -19.777 -20.467 1.00 54.47 359 ALA A CA 1
ATOM 2864 C C . ALA A 1 359 ? 23.485 -19.595 -19.600 1.00 54.47 359 ALA A C 1
ATOM 2866 O O . ALA A 1 359 ? 22.957 -18.493 -19.502 1.00 54.47 359 ALA A O 1
ATOM 2867 N N . ASN A 1 360 ? 23.097 -20.644 -18.867 1.00 59.91 360 ASN A N 1
ATOM 2868 C CA . ASN A 1 360 ? 22.095 -20.571 -17.790 1.00 59.91 360 ASN A CA 1
ATOM 2869 C C . ASN A 1 360 ? 22.552 -19.714 -16.587 1.00 59.91 360 ASN A C 1
ATOM 2871 O O . ASN A 1 360 ? 21.860 -19.657 -15.574 1.00 59.91 360 ASN A O 1
ATOM 2875 N N . ASN A 1 361 ? 23.709 -19.048 -16.678 1.00 69.69 361 ASN A N 1
ATOM 2876 C CA . ASN A 1 361 ? 24.222 -18.179 -15.630 1.00 69.69 361 ASN A CA 1
ATOM 2877 C C . ASN A 1 361 ? 23.752 -16.740 -15.832 1.00 69.69 361 ASN A C 1
ATOM 2879 O O . ASN A 1 361 ? 24.090 -16.074 -16.813 1.00 69.69 361 ASN A O 1
ATOM 2883 N N . ILE A 1 362 ? 22.999 -16.273 -14.842 1.00 79.62 362 ILE A N 1
ATOM 2884 C CA . ILE A 1 362 ? 22.550 -14.897 -14.694 1.00 79.62 362 ILE A CA 1
ATOM 2885 C C . ILE A 1 362 ? 23.606 -14.152 -13.875 1.00 79.62 362 ILE A C 1
ATOM 2887 O O . ILE A 1 362 ? 23.782 -14.426 -12.688 1.00 79.62 362 ILE A O 1
ATOM 2891 N N . GLU A 1 363 ? 24.313 -13.211 -14.499 1.00 85.62 363 GLU A N 1
ATOM 2892 C CA . GLU A 1 363 ? 25.270 -12.357 -13.791 1.00 85.62 363 GLU A CA 1
ATOM 2893 C C . GLU A 1 363 ? 24.562 -11.115 -13.251 1.00 85.62 363 GLU A C 1
ATOM 2895 O O . GLU A 1 363 ? 23.766 -10.487 -13.957 1.00 85.62 363 GLU A O 1
ATOM 2900 N N . ARG A 1 364 ? 24.869 -10.750 -12.004 1.00 90.06 364 ARG A N 1
ATOM 2901 C CA . ARG A 1 364 ? 24.265 -9.616 -11.302 1.00 90.06 364 ARG A CA 1
ATOM 2902 C C . ARG A 1 364 ? 25.348 -8.656 -10.835 1.00 90.06 364 ARG A C 1
ATOM 2904 O O . ARG A 1 364 ? 26.280 -9.071 -10.155 1.00 90.06 364 ARG A O 1
ATOM 2911 N N . TYR A 1 365 ? 25.196 -7.382 -11.170 1.00 93.12 365 TYR A N 1
ATOM 2912 C CA . TYR A 1 365 ? 26.148 -6.327 -10.829 1.00 93.12 365 TYR A CA 1
ATOM 2913 C C . TYR A 1 365 ? 25.403 -5.198 -10.145 1.00 93.12 365 TYR A C 1
ATOM 2915 O O . TYR A 1 365 ? 24.451 -4.681 -10.721 1.00 93.12 365 TYR A O 1
ATOM 2923 N N . ARG A 1 366 ? 25.815 -4.811 -8.939 1.00 94.88 366 ARG A N 1
ATOM 2924 C CA . ARG A 1 366 ? 25.214 -3.704 -8.183 1.00 94.88 366 ARG A CA 1
ATOM 2925 C C . ARG A 1 366 ? 25.982 -2.409 -8.460 1.00 94.88 366 ARG A C 1
ATOM 2927 O O . ARG A 1 366 ? 27.205 -2.442 -8.583 1.00 94.88 366 ARG A O 1
ATOM 2934 N N . GLY A 1 367 ? 25.280 -1.291 -8.587 1.00 94.31 367 GLY A N 1
ATOM 2935 C CA . GLY A 1 367 ? 25.891 -0.006 -8.908 1.00 94.31 367 GLY A CA 1
ATOM 2936 C C . GLY A 1 367 ? 24.898 1.145 -8.982 1.00 94.31 367 GLY A C 1
ATOM 2937 O O . GLY A 1 367 ? 23.739 1.017 -8.599 1.00 94.31 367 GLY A O 1
ATOM 2938 N N . ASP A 1 368 ? 25.364 2.274 -9.502 1.00 95.12 368 ASP A N 1
ATOM 2939 C CA . ASP A 1 368 ? 24.577 3.502 -9.599 1.00 95.12 368 ASP A CA 1
ATOM 2940 C C . ASP A 1 368 ? 24.176 3.778 -11.052 1.00 95.12 368 ASP A C 1
ATOM 2942 O O . ASP A 1 368 ? 24.979 3.619 -11.977 1.00 95.12 368 ASP A O 1
ATOM 2946 N N . LEU A 1 369 ? 22.940 4.228 -11.254 1.00 95.19 369 LEU A N 1
ATOM 2947 C CA . LEU A 1 369 ? 22.391 4.604 -12.551 1.00 95.19 369 LEU A CA 1
ATOM 2948 C C . LEU A 1 369 ? 22.261 6.126 -12.639 1.00 95.19 369 LEU A C 1
ATOM 2950 O O . LEU A 1 369 ? 21.628 6.766 -11.801 1.00 95.19 369 LEU A O 1
ATOM 2954 N N . PHE A 1 370 ? 22.817 6.706 -13.693 1.00 95.81 370 PHE A N 1
ATOM 2955 C CA . PHE A 1 370 ? 22.719 8.126 -13.987 1.00 95.81 370 PHE A CA 1
ATOM 2956 C C . PHE A 1 370 ? 21.999 8.325 -15.311 1.00 95.81 370 PHE A C 1
ATOM 2958 O O . PHE A 1 370 ? 22.307 7.646 -16.291 1.00 95.81 370 PHE A O 1
ATOM 2965 N N . VAL A 1 371 ? 21.079 9.286 -15.357 1.00 94.88 371 VAL A N 1
ATOM 2966 C CA . VAL A 1 371 ? 20.446 9.731 -16.605 1.00 94.88 371 VAL A CA 1
ATOM 2967 C C . VAL A 1 371 ? 20.939 11.139 -16.892 1.00 94.88 371 VAL A C 1
ATOM 2969 O O . VAL A 1 371 ? 20.728 12.050 -16.088 1.00 94.88 371 VAL A O 1
ATOM 2972 N N . THR A 1 372 ? 21.612 11.313 -18.024 1.00 93.88 372 THR A N 1
ATOM 2973 C CA . THR A 1 372 ? 22.110 12.608 -18.491 1.00 93.88 372 THR A CA 1
ATOM 2974 C C . THR A 1 372 ? 21.315 13.088 -19.704 1.00 93.88 372 THR A C 1
ATOM 2976 O O . THR A 1 372 ? 20.431 12.401 -20.219 1.00 93.88 372 THR A O 1
ATOM 2979 N N . SER A 1 373 ? 21.633 14.298 -20.155 1.00 89.38 373 SER A N 1
ATOM 2980 C CA . SER A 1 373 ? 21.152 14.868 -21.417 1.00 89.38 373 SER A CA 1
ATOM 2981 C C . SER A 1 373 ? 21.560 14.078 -22.666 1.00 89.38 373 SER A C 1
ATOM 2983 O O . SER A 1 373 ? 20.868 14.179 -23.675 1.00 89.38 373 SER A O 1
ATOM 2985 N N . GLU A 1 374 ? 22.628 13.273 -22.613 1.00 90.12 374 GLU A N 1
ATOM 2986 C CA . GLU A 1 374 ? 23.144 12.544 -23.782 1.00 90.12 374 GLU A CA 1
ATOM 2987 C C . GLU A 1 374 ? 23.063 11.021 -23.650 1.00 90.12 374 GLU A C 1
ATOM 2989 O O . GLU A 1 374 ? 22.947 10.316 -24.659 1.00 90.12 374 GLU A O 1
ATOM 2994 N N . ARG A 1 375 ? 23.155 10.480 -22.428 1.00 93.56 375 ARG A N 1
ATOM 2995 C CA . ARG A 1 375 ? 23.274 9.035 -22.198 1.00 93.56 375 ARG A CA 1
ATOM 2996 C C . ARG A 1 375 ? 22.823 8.598 -20.810 1.00 93.56 375 ARG A C 1
ATOM 2998 O O . ARG A 1 375 ? 22.748 9.375 -19.864 1.00 93.56 375 ARG A O 1
ATOM 3005 N N . ILE A 1 376 ? 22.564 7.305 -20.690 1.00 95.06 376 ILE A N 1
ATOM 3006 C CA . ILE A 1 376 ? 22.387 6.609 -19.422 1.00 95.06 376 ILE A CA 1
ATOM 3007 C C . ILE A 1 376 ? 23.720 5.955 -19.066 1.00 95.06 376 ILE A C 1
ATOM 3009 O O . ILE A 1 376 ? 24.279 5.181 -19.849 1.00 95.06 376 ILE A O 1
ATOM 3013 N N . ILE A 1 377 ? 24.240 6.281 -17.886 1.00 94.88 377 ILE A N 1
ATOM 3014 C CA . ILE A 1 377 ? 25.513 5.770 -17.379 1.00 94.88 377 ILE A CA 1
ATOM 3015 C C . ILE A 1 377 ? 25.208 4.845 -16.213 1.00 94.88 377 ILE A C 1
ATOM 3017 O O . ILE A 1 377 ? 24.663 5.273 -15.202 1.00 94.88 377 ILE A O 1
ATOM 3021 N N . TYR A 1 378 ? 25.591 3.582 -16.338 1.00 95.38 378 TYR A N 1
ATOM 3022 C CA . TYR A 1 378 ? 25.549 2.631 -15.240 1.00 95.38 378 TYR A CA 1
ATOM 3023 C C . TYR A 1 378 ? 26.962 2.396 -14.718 1.00 95.38 378 TYR A C 1
ATOM 3025 O O . TYR A 1 378 ? 27.811 1.858 -15.434 1.00 95.38 378 TYR A O 1
ATOM 3033 N N . LYS A 1 379 ? 27.219 2.820 -13.482 1.00 94.31 379 LYS A N 1
ATOM 3034 C CA . LYS A 1 379 ? 28.515 2.729 -12.810 1.00 94.31 379 LYS A CA 1
ATOM 3035 C C . LYS A 1 379 ? 28.516 1.515 -11.883 1.00 94.31 379 LYS A C 1
ATOM 3037 O O . LYS A 1 379 ? 27.935 1.559 -10.805 1.00 94.31 379 LYS A O 1
ATOM 3042 N N . SER A 1 380 ? 29.174 0.443 -12.311 1.00 93.88 380 SER A N 1
ATOM 3043 C CA . SER A 1 380 ? 29.389 -0.790 -11.541 1.00 93.88 380 SER A CA 1
ATOM 3044 C C . SER A 1 380 ? 30.651 -1.501 -12.045 1.00 93.88 380 SER A C 1
ATOM 3046 O O . SER A 1 380 ? 31.295 -1.011 -12.976 1.00 93.88 380 SER A O 1
ATOM 3048 N N . ASP A 1 381 ? 30.946 -2.688 -11.512 1.00 90.31 381 ASP A N 1
ATOM 3049 C CA . ASP A 1 381 ? 31.991 -3.584 -12.036 1.00 90.31 381 ASP A CA 1
ATOM 3050 C C . ASP A 1 381 ? 31.748 -4.006 -13.498 1.00 90.31 381 ASP A C 1
ATOM 3052 O O . ASP A 1 381 ? 32.673 -4.412 -14.202 1.00 90.31 381 ASP A O 1
ATOM 3056 N N . LYS A 1 382 ? 30.505 -3.879 -13.982 1.00 89.12 382 LYS A N 1
ATOM 3057 C CA . LYS A 1 382 ? 30.140 -4.044 -15.392 1.00 89.12 382 LYS A CA 1
ATOM 3058 C C . LYS A 1 382 ? 29.465 -2.772 -15.905 1.00 89.12 382 LYS A C 1
ATOM 3060 O O . LYS A 1 382 ? 28.232 -2.701 -15.959 1.00 89.12 382 LYS A O 1
ATOM 3065 N N . PRO A 1 383 ? 30.251 -1.739 -16.253 1.00 91.06 383 PRO A N 1
ATOM 3066 C CA . PRO A 1 383 ? 29.696 -0.449 -16.614 1.00 91.06 383 PRO A CA 1
ATOM 3067 C C . PRO A 1 383 ? 28.928 -0.526 -17.936 1.00 91.06 383 PRO A C 1
ATOM 3069 O O . PRO A 1 383 ? 29.321 -1.238 -18.862 1.00 91.06 383 PRO A O 1
ATOM 3072 N N . LYS A 1 384 ? 27.847 0.250 -18.043 1.00 91.44 384 LYS A N 1
ATOM 3073 C CA . LYS A 1 384 ? 27.131 0.469 -19.308 1.00 91.44 384 LYS A CA 1
ATOM 3074 C C . LYS A 1 384 ? 27.064 1.952 -19.619 1.00 91.44 384 LYS A C 1
ATOM 3076 O O . LYS A 1 384 ? 26.894 2.778 -18.727 1.00 91.44 384 LYS A O 1
ATOM 3081 N N . ASN A 1 385 ? 27.190 2.275 -20.900 1.00 92.50 385 ASN A N 1
ATOM 3082 C CA . ASN A 1 385 ? 27.053 3.633 -21.401 1.00 92.50 385 ASN A CA 1
ATOM 3083 C C . ASN A 1 385 ? 26.119 3.615 -22.613 1.00 92.50 385 ASN A C 1
ATOM 3085 O O . ASN A 1 385 ? 26.512 3.222 -23.713 1.00 92.50 385 ASN A O 1
ATOM 3089 N N . ILE A 1 386 ? 24.858 3.961 -22.375 1.00 92.31 386 ILE A N 1
ATOM 3090 C CA . ILE A 1 386 ? 23.775 3.832 -23.347 1.00 92.31 386 ILE A CA 1
ATOM 3091 C C . ILE A 1 386 ? 23.430 5.233 -23.837 1.00 92.31 386 ILE A C 1
ATOM 3093 O O . ILE A 1 386 ? 22.799 5.999 -23.117 1.00 92.31 386 ILE A O 1
ATOM 3097 N N . LEU A 1 387 ? 23.848 5.587 -25.052 1.00 91.00 387 LEU A N 1
ATOM 3098 C CA . LEU A 1 387 ? 23.445 6.859 -25.658 1.00 91.00 387 LEU A CA 1
ATOM 3099 C C . LEU A 1 387 ? 21.919 6.919 -25.772 1.00 91.00 387 LEU A C 1
ATOM 3101 O O . LEU A 1 387 ? 21.317 5.952 -26.240 1.00 91.00 387 LEU A O 1
ATOM 3105 N N . ILE A 1 388 ? 21.313 8.057 -25.416 1.00 90.25 388 ILE A N 1
ATOM 3106 C CA . ILE A 1 388 ? 19.860 8.260 -25.541 1.00 90.25 388 ILE A CA 1
ATOM 3107 C C . ILE A 1 388 ? 19.417 8.036 -26.996 1.00 90.25 388 ILE A C 1
ATOM 3109 O O . ILE A 1 388 ? 18.409 7.385 -27.242 1.00 90.25 388 ILE A O 1
ATOM 3113 N N . SER A 1 389 ? 20.241 8.448 -27.964 1.00 83.62 389 SER A N 1
ATOM 3114 C CA . SER A 1 389 ? 20.036 8.243 -29.408 1.00 83.62 389 SER A CA 1
ATOM 3115 C C . SER A 1 389 ? 20.020 6.781 -29.879 1.00 83.62 389 SER A C 1
ATOM 3117 O O . SER A 1 389 ? 19.655 6.484 -31.023 1.00 83.62 389 SER A O 1
ATOM 3119 N N . ASN A 1 390 ? 20.477 5.862 -29.028 1.00 86.00 390 ASN A N 1
ATOM 3120 C CA . ASN A 1 390 ? 20.559 4.436 -29.311 1.00 86.00 390 ASN A CA 1
ATOM 3121 C C . ASN A 1 390 ? 19.555 3.619 -28.499 1.00 86.00 390 ASN A C 1
ATOM 3123 O O . ASN A 1 390 ? 19.598 2.393 -28.603 1.00 86.00 390 ASN A O 1
ATOM 3127 N N . ILE A 1 391 ? 18.704 4.252 -27.692 1.00 83.75 391 ILE A N 1
ATOM 3128 C CA . ILE A 1 391 ? 17.592 3.580 -27.019 1.00 83.75 391 ILE A CA 1
ATOM 3129 C C . ILE A 1 391 ? 16.509 3.337 -28.072 1.00 83.75 391 ILE A C 1
ATOM 3131 O O . ILE A 1 391 ? 16.100 4.269 -28.758 1.00 83.75 391 ILE A O 1
ATOM 3135 N N . ILE A 1 392 ? 16.117 2.075 -28.241 1.00 75.00 392 ILE A N 1
ATOM 3136 C CA . ILE A 1 392 ? 15.039 1.671 -29.153 1.00 75.00 392 ILE A CA 1
ATOM 3137 C C . ILE A 1 392 ? 13.714 1.714 -28.403 1.00 75.00 392 ILE A C 1
ATOM 3139 O O . ILE A 1 392 ? 12.778 2.344 -28.871 1.00 75.00 392 ILE A O 1
ATOM 3143 N N . SER A 1 393 ? 13.674 1.076 -27.234 1.00 77.62 393 SER A N 1
ATOM 3144 C CA . SER A 1 393 ? 12.497 0.987 -26.376 1.00 77.62 393 SER A CA 1
ATOM 3145 C C . SER A 1 393 ? 12.913 0.798 -24.921 1.00 77.62 393 SER A C 1
ATOM 3147 O O . SER A 1 393 ? 14.065 0.450 -24.617 1.00 77.62 393 SER A O 1
ATOM 3149 N N . TYR A 1 394 ? 11.977 1.030 -24.007 1.00 84.44 394 TYR A N 1
ATOM 3150 C CA . TYR A 1 394 ? 12.142 0.677 -22.602 1.00 84.44 394 TYR A CA 1
ATOM 3151 C C . TYR A 1 394 ? 10.819 0.171 -22.022 1.00 84.44 394 TYR A C 1
ATOM 3153 O O . TYR A 1 394 ? 9.750 0.696 -22.315 1.00 84.44 394 TYR A O 1
ATOM 3161 N N . GLU A 1 395 ? 10.893 -0.845 -21.169 1.00 84.00 395 GLU A N 1
ATOM 3162 C CA . GLU A 1 395 ? 9.731 -1.414 -20.487 1.00 84.00 395 GLU A CA 1
ATOM 3163 C C . GLU A 1 395 ? 9.956 -1.358 -18.977 1.00 84.00 395 GLU A C 1
ATOM 3165 O O . GLU A 1 395 ? 11.012 -1.758 -18.487 1.00 84.00 395 GLU A O 1
ATOM 3170 N N . SER A 1 396 ? 8.979 -0.857 -18.223 1.00 85.56 396 SER A N 1
ATOM 3171 C CA . SER A 1 396 ? 9.026 -0.821 -16.760 1.00 85.56 396 SER A CA 1
ATOM 3172 C C . SER A 1 396 ? 8.043 -1.819 -16.149 1.00 85.56 396 SER A C 1
ATOM 3174 O O . SER A 1 396 ? 6.966 -2.095 -16.681 1.00 85.56 396 SER A O 1
ATOM 3176 N N . ASN A 1 397 ? 8.416 -2.374 -14.999 1.00 85.00 397 ASN A N 1
ATOM 3177 C CA . ASN A 1 397 ? 7.499 -3.067 -14.101 1.00 85.00 397 ASN A CA 1
ATOM 3178 C C . ASN A 1 397 ? 7.672 -2.538 -12.670 1.00 85.00 397 ASN A C 1
ATOM 3180 O O . ASN A 1 397 ? 8.374 -1.557 -12.454 1.00 85.00 397 ASN A O 1
ATOM 3184 N N . LYS A 1 398 ? 7.054 -3.188 -11.674 1.00 82.38 398 LYS A N 1
ATOM 3185 C CA . LYS A 1 398 ? 7.059 -2.705 -10.282 1.00 82.38 398 LYS A CA 1
ATOM 3186 C C . LYS A 1 398 ? 8.455 -2.371 -9.733 1.00 82.38 398 LYS A C 1
ATOM 3188 O O . LYS A 1 398 ? 8.567 -1.414 -8.977 1.00 82.38 398 LYS A O 1
ATOM 3193 N N . ASN A 1 399 ? 9.490 -3.137 -10.100 1.00 90.50 399 ASN A N 1
ATOM 3194 C CA . ASN A 1 399 ? 10.817 -3.031 -9.478 1.00 90.50 399 ASN A CA 1
ATOM 3195 C C . ASN A 1 399 ? 11.976 -2.910 -10.485 1.00 90.50 399 ASN A C 1
ATOM 3197 O O . ASN A 1 399 ? 13.126 -2.771 -10.057 1.00 90.50 399 ASN A O 1
ATOM 3201 N N . MET A 1 400 ? 11.713 -2.985 -11.794 1.00 90.62 400 MET A N 1
ATOM 3202 C CA . MET A 1 400 ? 12.759 -2.978 -12.814 1.00 90.62 400 MET A CA 1
ATOM 3203 C C . MET A 1 400 ? 12.389 -2.176 -14.059 1.00 90.62 400 MET A C 1
ATOM 3205 O O . MET A 1 400 ? 11.217 -2.040 -14.405 1.00 90.62 400 MET A O 1
ATOM 3209 N N . ILE A 1 401 ? 13.421 -1.701 -14.750 1.00 91.56 401 ILE A N 1
ATOM 3210 C CA . ILE A 1 401 ? 13.339 -1.123 -16.089 1.00 91.56 401 ILE A CA 1
ATOM 3211 C C . ILE A 1 401 ? 14.230 -1.952 -17.004 1.00 91.56 401 ILE A C 1
ATOM 3213 O O . ILE A 1 401 ? 15.424 -2.117 -16.746 1.00 91.56 401 ILE A O 1
ATOM 3217 N N . PHE A 1 402 ? 13.657 -2.471 -18.079 1.00 88.25 402 PHE A N 1
ATOM 3218 C CA . PHE A 1 402 ? 14.390 -3.076 -19.174 1.00 88.25 402 PHE A CA 1
ATOM 3219 C C . PHE A 1 402 ? 14.634 -2.029 -20.253 1.00 88.25 402 PHE A C 1
ATOM 3221 O O . PHE A 1 402 ? 13.697 -1.387 -20.719 1.00 88.25 402 PHE A O 1
ATOM 3228 N N . ILE A 1 403 ? 15.893 -1.841 -20.641 1.00 88.19 403 ILE A N 1
ATOM 3229 C CA . ILE A 1 403 ? 16.269 -0.908 -21.706 1.00 88.19 403 ILE A CA 1
ATOM 3230 C C . ILE A 1 403 ? 16.766 -1.719 -22.893 1.00 88.19 403 ILE A C 1
ATOM 3232 O O . ILE A 1 403 ? 17.739 -2.470 -22.767 1.00 88.19 403 ILE A O 1
ATOM 3236 N N . THR A 1 404 ? 16.144 -1.506 -24.049 1.00 83.25 404 THR A N 1
ATOM 3237 C CA . THR A 1 404 ? 16.584 -2.059 -25.328 1.00 83.25 404 THR A CA 1
ATOM 3238 C C . THR A 1 404 ? 17.372 -0.998 -26.079 1.00 83.25 404 THR A C 1
ATOM 3240 O O . THR A 1 404 ? 16.899 0.114 -26.313 1.00 83.25 404 THR A O 1
ATOM 3243 N N . SER A 1 405 ? 18.594 -1.336 -26.480 1.00 84.38 405 SER A N 1
ATOM 3244 C CA . SER A 1 405 ? 19.455 -0.463 -27.274 1.00 84.38 405 SER A CA 1
ATOM 3245 C C . SER A 1 405 ? 19.826 -1.116 -28.602 1.00 84.38 405 SER A C 1
ATOM 3247 O O . SER A 1 405 ? 19.875 -2.340 -28.700 1.00 84.38 405 SER A O 1
ATOM 3249 N N . LYS A 1 406 ? 20.183 -0.300 -29.604 1.00 80.31 406 LYS A N 1
ATOM 3250 C CA . LYS A 1 406 ? 20.697 -0.749 -30.914 1.00 80.31 406 LYS A CA 1
ATOM 3251 C C . LYS A 1 406 ? 21.822 -1.778 -30.814 1.00 80.31 406 LYS A C 1
ATOM 3253 O O . LYS A 1 406 ? 21.980 -2.604 -31.706 1.00 80.31 406 LYS A O 1
ATOM 3258 N N . THR A 1 407 ? 22.621 -1.734 -29.748 1.00 80.38 407 THR A N 1
ATOM 3259 C CA . THR A 1 407 ? 23.629 -2.757 -29.475 1.00 80.38 407 THR A CA 1
ATOM 3260 C C . THR A 1 407 ? 23.166 -3.673 -28.347 1.00 80.38 407 THR A C 1
ATOM 3262 O O . THR A 1 407 ? 22.870 -3.234 -27.233 1.00 80.38 407 THR A O 1
ATOM 3265 N N . ALA A 1 408 ? 23.179 -4.985 -28.602 1.00 75.38 408 ALA A N 1
ATOM 3266 C CA . ALA A 1 408 ? 22.790 -5.991 -27.611 1.00 75.38 408 ALA A CA 1
ATOM 3267 C C . ALA A 1 408 ? 23.594 -5.870 -26.301 1.00 75.38 408 ALA A C 1
ATOM 3269 O O . ALA A 1 408 ? 23.053 -6.074 -25.219 1.00 75.38 408 ALA A O 1
ATOM 3270 N N . ASN A 1 409 ? 24.867 -5.458 -26.379 1.00 80.75 409 ASN A N 1
ATOM 3271 C CA . ASN A 1 409 ? 25.713 -5.248 -25.202 1.00 80.75 409 ASN A CA 1
ATOM 3272 C C . ASN A 1 409 ? 25.256 -4.080 -24.310 1.00 80.75 409 ASN A C 1
ATOM 3274 O O . ASN A 1 409 ? 25.554 -4.074 -23.119 1.00 80.75 409 ASN A O 1
ATOM 3278 N N . ASN A 1 410 ? 24.528 -3.103 -24.852 1.00 82.06 410 ASN A N 1
ATOM 3279 C CA . ASN A 1 410 ? 24.002 -1.970 -24.092 1.00 82.06 410 ASN A CA 1
ATOM 3280 C C . ASN A 1 410 ? 22.569 -2.192 -23.603 1.00 82.06 410 ASN A C 1
ATOM 3282 O O . ASN A 1 410 ? 22.107 -1.428 -22.766 1.00 82.06 410 ASN A O 1
ATOM 3286 N N . SER A 1 411 ? 21.904 -3.259 -24.043 1.00 83.19 411 SER A N 1
ATOM 3287 C CA . SER A 1 411 ? 20.595 -3.646 -23.510 1.00 83.19 411 SER A CA 1
ATOM 3288 C C . SER A 1 411 ? 20.737 -4.303 -22.133 1.00 83.19 411 SER A C 1
ATOM 3290 O O . SER A 1 411 ? 21.795 -4.869 -21.824 1.00 83.19 411 SER A O 1
ATOM 3292 N N . GLY A 1 412 ? 19.719 -4.227 -21.277 1.00 85.88 412 GLY A N 1
ATOM 3293 C CA . GLY A 1 412 ? 19.772 -4.876 -19.965 1.00 85.88 412 GLY A CA 1
ATOM 3294 C C . GLY A 1 412 ? 18.611 -4.561 -19.029 1.00 85.88 412 GLY A C 1
ATOM 3295 O O . GLY A 1 412 ? 17.878 -3.594 -19.225 1.00 85.88 412 GLY A O 1
ATOM 3296 N N . GLU A 1 413 ? 18.486 -5.395 -17.996 1.00 90.94 413 GLU A N 1
ATOM 3297 C CA . GLU A 1 413 ? 17.492 -5.271 -16.928 1.00 90.94 413 GLU A CA 1
ATOM 3298 C C . GLU A 1 413 ? 18.088 -4.550 -15.715 1.00 90.94 413 GLU A C 1
ATOM 3300 O O . GLU A 1 413 ? 19.032 -5.048 -15.096 1.00 90.94 413 GLU A O 1
ATOM 3305 N N . PHE A 1 414 ? 17.514 -3.406 -15.347 1.00 93.25 414 PHE A N 1
ATOM 3306 C CA . PHE A 1 414 ? 17.924 -2.592 -14.205 1.00 93.25 414 PHE A CA 1
ATOM 3307 C C . PHE A 1 414 ? 16.873 -2.676 -13.101 1.00 93.25 414 PHE A C 1
ATOM 3309 O O . PHE A 1 414 ? 15.795 -2.100 -13.215 1.00 93.25 414 PHE A O 1
ATOM 3316 N N . TYR A 1 415 ? 17.185 -3.376 -12.017 1.00 93.25 415 TYR A N 1
ATOM 3317 C CA . TYR A 1 415 ? 16.330 -3.484 -10.840 1.00 93.25 415 TYR A CA 1
ATOM 3318 C C . TYR A 1 415 ? 16.647 -2.328 -9.892 1.00 93.25 415 TYR A C 1
ATOM 3320 O O . TYR A 1 415 ? 17.743 -2.252 -9.344 1.00 93.25 415 TYR A O 1
ATOM 3328 N N . ILE A 1 416 ? 15.697 -1.416 -9.724 1.00 89.31 416 ILE A N 1
ATOM 3329 C CA . ILE A 1 416 ? 15.885 -0.132 -9.031 1.00 89.31 416 ILE A CA 1
ATOM 3330 C C . ILE A 1 416 ? 15.361 -0.188 -7.586 1.00 89.31 416 ILE A C 1
ATOM 3332 O O . ILE A 1 416 ? 15.766 0.602 -6.737 1.00 89.31 416 ILE A O 1
ATOM 3336 N N . GLY A 1 417 ? 14.498 -1.162 -7.278 1.00 83.00 417 GLY A N 1
ATOM 3337 C CA . GLY A 1 417 ? 13.883 -1.296 -5.960 1.00 83.00 417 GLY A CA 1
ATOM 3338 C C . GLY A 1 417 ? 12.707 -0.336 -5.806 1.00 83.00 417 GLY A C 1
ATOM 3339 O O . GLY A 1 417 ? 11.684 -0.524 -6.459 1.00 83.00 417 GLY A O 1
ATOM 3340 N N . LYS A 1 418 ? 12.838 0.665 -4.929 1.00 73.12 418 LYS A N 1
ATOM 3341 C CA . LYS A 1 418 ? 11.832 1.727 -4.760 1.00 73.12 418 LYS A CA 1
ATOM 3342 C C . LYS A 1 418 ? 12.069 2.820 -5.814 1.00 73.12 418 LYS A C 1
ATOM 3344 O O . LYS A 1 418 ? 13.201 3.023 -6.232 1.00 73.12 418 LYS A O 1
ATOM 3349 N N . ASP A 1 419 ? 11.007 3.501 -6.242 1.00 83.88 419 ASP A N 1
ATOM 3350 C CA . ASP A 1 419 ? 11.048 4.650 -7.170 1.00 83.88 419 ASP A CA 1
ATOM 3351 C C . ASP A 1 419 ? 11.266 4.348 -8.666 1.00 83.88 419 ASP A C 1
ATOM 3353 O O . ASP A 1 419 ? 11.720 5.211 -9.419 1.00 83.88 419 ASP A O 1
ATOM 3357 N N . VAL A 1 420 ? 10.859 3.168 -9.149 1.00 90.06 420 VAL A N 1
ATOM 3358 C CA . VAL A 1 420 ? 10.900 2.846 -10.591 1.00 90.06 420 VAL A CA 1
ATOM 3359 C C . VAL A 1 420 ? 10.174 3.889 -11.442 1.00 90.06 420 VAL A C 1
ATOM 3361 O O . VAL A 1 420 ? 10.752 4.370 -12.412 1.00 90.06 420 VAL A O 1
ATOM 3364 N N . ASP A 1 421 ? 8.966 4.303 -11.043 1.00 89.00 421 ASP A N 1
ATOM 3365 C CA . ASP A 1 421 ? 8.174 5.309 -11.770 1.00 89.00 421 ASP A CA 1
ATOM 3366 C C . ASP A 1 421 ? 8.935 6.634 -11.950 1.00 89.00 421 ASP A C 1
ATOM 3368 O O . ASP A 1 421 ? 8.778 7.340 -12.948 1.00 89.00 421 ASP A O 1
ATOM 3372 N N . PHE A 1 422 ? 9.759 6.991 -10.960 1.00 90.56 422 PHE A N 1
ATOM 3373 C CA . PHE A 1 422 ? 10.556 8.210 -10.979 1.00 90.56 422 PHE A CA 1
ATOM 3374 C C . PHE A 1 422 ? 11.714 8.088 -11.967 1.00 90.56 422 PHE A C 1
ATOM 3376 O O . PHE A 1 422 ? 11.930 8.999 -12.767 1.00 90.56 422 PHE A O 1
ATOM 3383 N N . VAL A 1 423 ? 12.429 6.960 -11.960 1.00 92.56 423 VAL A N 1
ATOM 3384 C CA . VAL A 1 423 ? 13.503 6.693 -12.928 1.00 92.56 423 VAL A CA 1
ATOM 3385 C C . VAL A 1 423 ? 12.951 6.597 -14.348 1.00 92.56 423 VAL A C 1
ATOM 3387 O O . VAL A 1 423 ? 13.506 7.203 -15.264 1.00 92.56 423 VAL A O 1
ATOM 3390 N N . GLU A 1 424 ? 11.828 5.901 -14.524 1.00 91.75 424 GLU A N 1
ATOM 3391 C CA . GLU A 1 424 ? 11.131 5.782 -15.802 1.00 91.75 424 GLU A CA 1
ATOM 3392 C C . GLU A 1 424 ? 10.773 7.162 -16.356 1.00 91.75 424 GLU A C 1
ATOM 3394 O O . GLU A 1 424 ? 11.076 7.445 -17.510 1.00 91.75 424 GLU A O 1
ATOM 3399 N N . ALA A 1 425 ? 10.213 8.055 -15.533 1.00 91.31 425 ALA A N 1
ATOM 3400 C CA . ALA A 1 425 ? 9.867 9.407 -15.965 1.00 91.31 425 ALA A CA 1
ATOM 3401 C C . ALA A 1 425 ? 11.088 10.201 -16.471 1.00 91.31 425 ALA A C 1
ATOM 3403 O O . ALA A 1 425 ? 10.974 10.939 -17.451 1.00 91.31 425 ALA A O 1
ATOM 3404 N N . HIS A 1 426 ? 12.263 10.039 -15.849 1.00 93.38 426 HIS A N 1
ATOM 3405 C CA . HIS A 1 426 ? 13.496 10.683 -16.319 1.00 93.38 426 HIS A CA 1
ATOM 3406 C C . HIS A 1 426 ? 13.978 10.103 -17.647 1.00 93.38 426 HIS A C 1
ATOM 3408 O O . HIS A 1 426 ? 14.364 10.864 -18.532 1.00 93.38 426 HIS A O 1
ATOM 3414 N N . ILE A 1 427 ? 13.952 8.776 -17.797 1.00 91.31 427 ILE A N 1
ATOM 3415 C CA . ILE A 1 427 ? 14.342 8.107 -19.045 1.00 91.31 427 ILE A CA 1
ATOM 3416 C C . ILE A 1 427 ? 13.393 8.519 -20.172 1.00 91.31 427 ILE A C 1
ATOM 3418 O O . ILE A 1 427 ? 13.853 8.996 -21.210 1.00 91.31 427 ILE A O 1
ATOM 3422 N N . GLU A 1 428 ? 12.082 8.419 -19.934 1.00 88.38 428 GLU A N 1
ATOM 3423 C CA . GLU A 1 428 ? 11.023 8.841 -20.851 1.00 88.38 428 GLU A CA 1
ATOM 3424 C C . GLU A 1 428 ? 11.267 10.273 -21.328 1.00 88.38 428 GLU A C 1
ATOM 3426 O O . GLU A 1 428 ? 11.279 10.549 -22.531 1.00 88.38 428 GLU A O 1
ATOM 3431 N N . GLN A 1 429 ? 11.505 11.196 -20.393 1.00 89.38 429 GLN A N 1
ATOM 3432 C CA . GLN A 1 429 ? 11.666 12.597 -20.741 1.00 89.38 429 GLN A CA 1
ATOM 3433 C C . GLN A 1 429 ? 13.001 12.900 -21.431 1.00 89.38 429 GLN A C 1
ATOM 3435 O O . GLN A 1 429 ? 13.041 13.770 -22.303 1.00 89.38 429 GLN A O 1
ATOM 3440 N N . SER A 1 430 ? 14.082 12.189 -21.104 1.00 89.12 430 SER A N 1
ATOM 3441 C CA . SER A 1 430 ? 15.351 12.300 -21.832 1.00 89.12 430 SER A CA 1
ATOM 3442 C C . SER A 1 430 ? 15.213 11.836 -23.283 1.00 89.12 430 SER A C 1
ATOM 3444 O O . SER A 1 430 ? 15.644 12.550 -24.189 1.00 89.12 430 SER A O 1
ATOM 3446 N N . VAL A 1 431 ? 14.540 10.705 -23.520 1.00 86.19 431 VAL A N 1
ATOM 3447 C CA . VAL A 1 431 ? 14.248 10.199 -24.873 1.00 86.19 431 VAL A CA 1
ATOM 3448 C C . VAL A 1 431 ? 13.367 11.194 -25.635 1.00 86.19 431 VAL A C 1
ATOM 3450 O O . VAL A 1 431 ? 13.734 11.634 -26.726 1.00 86.19 431 VAL A O 1
ATOM 3453 N N . LYS A 1 432 ? 12.258 11.653 -25.037 1.00 83.94 432 LYS A N 1
ATOM 3454 C CA . LYS A 1 432 ? 11.368 12.653 -25.656 1.00 83.94 432 LYS A CA 1
ATOM 3455 C C . LYS A 1 432 ? 12.087 13.952 -26.004 1.00 83.94 432 LYS A C 1
ATOM 3457 O O . LYS A 1 432 ? 11.867 14.497 -27.082 1.00 83.94 432 LYS A O 1
ATOM 3462 N N . ARG A 1 433 ? 12.942 14.471 -25.116 1.00 81.38 433 ARG A N 1
ATOM 3463 C CA . ARG A 1 433 ? 13.719 15.696 -25.373 1.00 81.38 433 ARG A CA 1
ATOM 3464 C C . ARG A 1 433 ? 14.700 15.518 -26.519 1.00 81.38 433 ARG A C 1
ATOM 3466 O O . ARG A 1 433 ? 14.806 16.426 -27.337 1.00 81.38 433 ARG A O 1
ATOM 3473 N N . PHE A 1 434 ? 15.379 14.377 -26.587 1.00 76.75 434 PHE A N 1
ATOM 3474 C CA . PHE A 1 434 ? 16.305 14.078 -27.673 1.00 76.75 434 PHE A CA 1
ATOM 3475 C C . PHE A 1 434 ? 15.587 14.068 -29.030 1.00 76.75 434 PHE A C 1
ATOM 3477 O O . PHE A 1 434 ? 15.988 14.794 -29.941 1.00 76.75 434 PHE A O 1
ATOM 3484 N N . HIS A 1 435 ? 14.468 13.345 -29.141 1.00 69.38 435 HIS A N 1
ATOM 3485 C CA . HIS A 1 435 ? 13.668 13.334 -30.369 1.00 69.38 435 HIS A CA 1
ATOM 3486 C C . HIS A 1 435 ? 13.080 14.720 -30.686 1.00 69.38 435 HIS A C 1
ATOM 3488 O O . HIS A 1 435 ? 13.254 15.213 -31.796 1.00 69.38 435 HIS A O 1
ATOM 3494 N N . ARG A 1 436 ? 12.530 15.441 -29.697 1.00 65.94 436 ARG A N 1
ATOM 3495 C CA . ARG A 1 436 ? 11.999 16.802 -29.896 1.00 65.94 436 ARG A CA 1
ATOM 3496 C C . ARG A 1 436 ? 13.064 17.822 -30.321 1.00 65.94 436 ARG A C 1
ATOM 3498 O O . ARG A 1 436 ? 12.746 18.742 -31.068 1.00 65.94 436 ARG A O 1
ATOM 3505 N N . GLN A 1 437 ? 14.310 17.714 -29.852 1.00 56.47 437 GLN A N 1
ATOM 3506 C CA . GLN A 1 437 ? 15.406 18.595 -30.285 1.00 56.47 437 GLN A CA 1
ATOM 3507 C C . GLN A 1 437 ? 15.800 18.356 -31.744 1.00 56.47 437 GLN A C 1
ATOM 3509 O O . GLN A 1 437 ? 16.102 19.313 -32.459 1.00 56.47 437 GLN A O 1
ATOM 3514 N N . ILE A 1 438 ? 15.774 17.100 -32.189 1.00 54.12 438 ILE A N 1
ATOM 3515 C CA . ILE A 1 438 ? 15.911 16.758 -33.607 1.00 54.12 438 ILE A CA 1
ATOM 3516 C C . ILE A 1 438 ? 14.734 17.350 -34.395 1.00 54.12 438 ILE A C 1
ATOM 3518 O O . ILE A 1 438 ? 14.938 17.951 -35.447 1.00 54.12 438 ILE A O 1
ATOM 3522 N N . ASP A 1 439 ? 13.525 17.262 -33.843 1.00 45.16 439 ASP A N 1
ATOM 3523 C CA . ASP A 1 439 ? 12.301 17.709 -34.505 1.00 45.16 439 ASP A CA 1
ATOM 3524 C C . ASP A 1 439 ? 12.168 19.234 -34.596 1.00 45.16 439 ASP A C 1
ATOM 3526 O O . ASP A 1 439 ? 11.748 19.728 -35.632 1.00 45.16 439 ASP A O 1
ATOM 3530 N N . LEU A 1 440 ? 12.573 20.017 -33.587 1.00 49.09 440 LEU A N 1
ATOM 3531 C CA . LEU A 1 440 ? 12.571 21.492 -33.655 1.00 49.09 440 LEU A CA 1
ATOM 3532 C C . LEU A 1 440 ? 13.496 22.034 -34.755 1.00 49.09 440 LEU A C 1
ATOM 3534 O O . LEU A 1 440 ? 13.278 23.135 -35.253 1.00 49.09 440 LEU A O 1
ATOM 3538 N N . ARG A 1 441 ? 14.515 21.263 -35.154 1.00 47.09 441 ARG A N 1
ATOM 3539 C CA . ARG A 1 441 ? 15.346 21.582 -36.323 1.00 47.09 441 ARG A CA 1
ATOM 3540 C C . ARG A 1 441 ? 14.660 21.239 -37.654 1.00 47.09 441 ARG A C 1
ATOM 3542 O O . ARG A 1 441 ? 15.143 21.689 -38.685 1.00 47.09 441 ARG A O 1
ATOM 3549 N N . GLN A 1 442 ? 13.574 20.458 -37.645 1.00 50.88 442 GLN A N 1
ATOM 3550 C CA . GLN A 1 442 ? 12.944 19.877 -38.841 1.00 50.88 442 GLN A CA 1
ATOM 3551 C C . GLN A 1 442 ? 11.434 20.178 -39.004 1.00 50.88 442 GLN A C 1
ATOM 3553 O O . GLN A 1 442 ? 10.899 19.965 -40.088 1.00 50.88 442 GLN A O 1
ATOM 3558 N N . SER A 1 443 ? 10.712 20.672 -37.989 1.00 42.09 443 SER A N 1
ATOM 3559 C CA . SER A 1 443 ? 9.243 20.746 -38.019 1.00 42.09 443 SER A CA 1
ATOM 3560 C C . SER A 1 443 ? 8.696 22.100 -38.491 1.00 42.09 443 SER A C 1
ATOM 3562 O O . SER A 1 443 ? 8.443 23.000 -37.687 1.00 42.09 443 SER A O 1
ATOM 3564 N N . THR A 1 444 ? 8.392 22.208 -39.784 1.00 43.22 444 THR A N 1
ATOM 3565 C CA . THR A 1 444 ? 7.284 23.043 -40.272 1.00 43.22 444 THR A CA 1
ATOM 3566 C C . THR A 1 444 ? 6.134 22.118 -40.705 1.00 43.22 444 THR A C 1
ATOM 3568 O O . THR A 1 444 ? 6.309 21.232 -41.531 1.00 43.22 444 THR A O 1
ATOM 3571 N N . ASN A 1 445 ? 4.950 22.321 -40.115 1.00 48.06 445 ASN A N 1
ATOM 3572 C CA . ASN A 1 445 ? 3.650 21.688 -40.419 1.00 48.06 445 ASN A CA 1
ATOM 3573 C C . ASN A 1 445 ? 3.430 20.216 -39.997 1.00 48.06 445 ASN A C 1
ATOM 3575 O O . ASN A 1 445 ? 3.792 19.253 -40.668 1.00 48.06 445 ASN A O 1
ATOM 3579 N N . ASN A 1 446 ? 2.708 20.067 -38.882 1.00 53.09 446 ASN A N 1
ATOM 3580 C CA . ASN A 1 446 ? 2.394 18.808 -38.211 1.00 53.09 446 ASN A CA 1
ATOM 3581 C C . ASN A 1 446 ? 1.184 18.098 -38.861 1.00 53.09 446 ASN A C 1
ATOM 3583 O O . ASN A 1 446 ? 0.049 18.215 -38.404 1.00 53.09 446 ASN A O 1
ATOM 3587 N N . THR A 1 447 ? 1.417 17.377 -39.957 1.00 66.06 447 THR A N 1
ATOM 3588 C CA . THR A 1 447 ? 0.450 16.414 -40.524 1.00 66.06 447 THR A CA 1
ATOM 3589 C C . THR A 1 447 ? 0.886 14.991 -40.167 1.00 66.06 447 THR A C 1
ATOM 3591 O O . THR A 1 447 ? 2.055 14.782 -39.884 1.00 66.06 447 THR A O 1
ATOM 3594 N N . ARG A 1 448 ? 0.010 13.974 -40.213 1.00 65.75 448 ARG A N 1
ATOM 3595 C CA . ARG A 1 448 ? 0.438 12.551 -40.117 1.00 65.75 448 ARG A CA 1
ATOM 3596 C C . ARG A 1 448 ? 1.167 12.050 -41.376 1.00 65.75 448 ARG A C 1
ATOM 3598 O O . ARG A 1 448 ? 1.520 10.879 -41.474 1.00 65.75 448 ARG A O 1
ATOM 3605 N N . HIS A 1 449 ? 1.341 12.914 -42.372 1.00 77.31 449 HIS A N 1
ATOM 3606 C CA . HIS A 1 449 ? 1.913 12.549 -43.653 1.00 77.31 449 HIS A CA 1
ATOM 3607 C C . HIS A 1 449 ? 3.446 12.552 -43.585 1.00 77.31 449 HIS A C 1
ATOM 3609 O O . HIS A 1 449 ? 4.084 13.604 -43.535 1.00 77.31 449 HIS A O 1
ATOM 3615 N N . ILE A 1 450 ? 4.042 11.362 -43.642 1.00 78.81 450 ILE A N 1
ATOM 3616 C CA . ILE A 1 450 ? 5.491 11.183 -43.785 1.00 78.81 450 ILE A CA 1
ATOM 3617 C C . ILE A 1 450 ? 5.872 11.513 -45.231 1.00 78.81 450 ILE A C 1
ATOM 3619 O O . ILE A 1 450 ? 5.301 10.930 -46.158 1.00 78.81 450 ILE A O 1
ATOM 3623 N N . THR A 1 451 ? 6.812 12.438 -45.439 1.00 79.31 451 THR A N 1
ATOM 3624 C CA . THR A 1 451 ? 7.261 12.840 -46.782 1.00 79.31 451 THR A CA 1
ATOM 3625 C C . THR A 1 451 ? 7.966 11.684 -47.496 1.00 79.31 451 THR A C 1
ATOM 3627 O O . THR A 1 451 ? 8.505 10.771 -46.866 1.00 79.31 451 THR A O 1
ATOM 3630 N N . GLN A 1 452 ? 7.970 11.703 -48.833 1.00 80.69 452 GLN A N 1
ATOM 3631 C CA . GLN A 1 452 ? 8.644 10.658 -49.608 1.00 80.69 452 GLN A CA 1
ATOM 3632 C C . GLN A 1 452 ? 10.162 10.660 -49.375 1.00 80.69 452 GLN A C 1
ATOM 3634 O O . GLN A 1 452 ? 10.773 9.597 -49.339 1.00 80.69 452 GLN A O 1
ATOM 3639 N N . GLU A 1 453 ? 10.753 11.837 -49.159 1.00 78.31 453 GLU A N 1
ATOM 3640 C CA . GLU A 1 453 ? 12.160 11.988 -48.784 1.00 78.31 453 GLU A CA 1
ATOM 3641 C C . GLU A 1 453 ? 12.468 11.235 -47.485 1.00 78.31 453 GLU A C 1
ATOM 3643 O O . GLU A 1 453 ? 13.330 10.360 -47.473 1.00 78.31 453 GLU A O 1
ATOM 3648 N N . THR A 1 454 ? 11.678 11.462 -46.430 1.00 78.75 454 THR A N 1
ATOM 3649 C CA . THR A 1 454 ? 11.841 10.745 -45.163 1.00 78.75 454 THR A CA 1
ATOM 3650 C C . THR A 1 454 ? 11.651 9.237 -45.320 1.00 78.75 454 THR A C 1
ATOM 3652 O O . THR A 1 454 ? 12.429 8.464 -44.761 1.00 78.75 454 THR A O 1
ATOM 3655 N N . ARG A 1 455 ? 10.658 8.788 -46.102 1.00 87.19 455 ARG A N 1
ATOM 3656 C CA . ARG A 1 455 ? 10.467 7.352 -46.378 1.00 87.19 455 ARG A CA 1
ATOM 3657 C C . ARG A 1 455 ? 11.690 6.742 -47.052 1.00 87.19 455 ARG A C 1
ATOM 3659 O O . ARG A 1 455 ? 12.105 5.657 -46.660 1.00 87.19 455 ARG A O 1
ATOM 3666 N N . ASN A 1 456 ? 12.279 7.43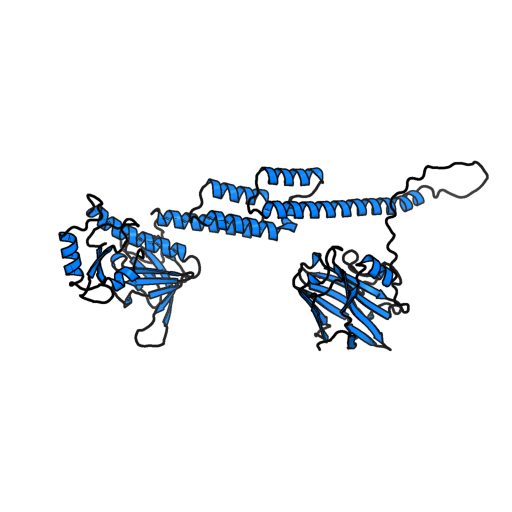3 -48.025 1.00 86.50 456 ASN A N 1
ATOM 3667 C CA . ASN A 1 456 ? 13.468 6.962 -48.731 1.00 86.50 456 ASN A CA 1
ATOM 3668 C C . ASN A 1 456 ? 14.674 6.865 -47.787 1.00 86.50 456 ASN A C 1
ATOM 3670 O O . ASN A 1 456 ? 15.361 5.843 -47.789 1.00 86.50 456 ASN A O 1
ATOM 3674 N N . THR A 1 457 ? 14.896 7.874 -46.938 1.00 84.38 457 THR A N 1
ATOM 3675 C CA . THR A 1 457 ? 15.999 7.856 -45.967 1.00 84.38 457 THR A CA 1
ATOM 3676 C C . THR A 1 457 ? 15.834 6.740 -44.943 1.00 84.38 457 THR A C 1
ATOM 3678 O O . THR A 1 457 ? 16.772 5.988 -44.677 1.00 84.38 457 THR A O 1
ATOM 3681 N N . VAL A 1 458 ? 14.626 6.571 -44.399 1.00 86.31 458 VAL A N 1
ATOM 3682 C CA . VAL A 1 458 ? 14.324 5.482 -43.461 1.00 86.31 458 VAL A CA 1
ATOM 3683 C C . VAL A 1 458 ? 14.474 4.124 -44.143 1.00 86.31 458 VAL A C 1
ATOM 3685 O O . VAL A 1 458 ? 15.047 3.212 -43.554 1.00 86.31 458 VAL A O 1
ATOM 3688 N N . TRP A 1 459 ? 14.028 3.991 -45.394 1.00 88.88 459 TRP A N 1
ATOM 3689 C CA . TRP A 1 459 ? 14.170 2.761 -46.169 1.00 88.88 459 TRP A CA 1
ATOM 3690 C C . TRP A 1 459 ? 15.632 2.366 -46.373 1.00 88.88 459 TRP A C 1
ATOM 3692 O O . TRP A 1 459 ? 15.993 1.213 -46.133 1.00 88.88 459 TRP A O 1
ATOM 3702 N N . GLN A 1 460 ? 16.480 3.325 -46.756 1.00 87.94 460 GLN A N 1
ATOM 3703 C CA . GLN A 1 460 ? 17.921 3.111 -46.884 1.00 87.94 460 GLN A CA 1
ATOM 3704 C C . GLN A 1 460 ? 18.554 2.757 -45.539 1.00 87.94 460 GLN A C 1
ATOM 3706 O O . GLN A 1 460 ? 19.289 1.781 -45.449 1.00 87.94 460 GLN A O 1
ATOM 3711 N N . ARG A 1 461 ? 18.220 3.491 -44.473 1.00 86.75 461 ARG A N 1
ATOM 3712 C CA . ARG A 1 461 ? 18.747 3.235 -43.127 1.00 86.75 461 ARG A CA 1
ATOM 3713 C C . ARG A 1 461 ? 18.379 1.844 -42.607 1.00 86.75 461 ARG A C 1
ATOM 3715 O O . ARG A 1 461 ? 19.186 1.201 -41.944 1.00 86.75 461 ARG A O 1
ATOM 3722 N N . CYS A 1 462 ? 17.163 1.389 -42.890 1.00 81.69 462 CYS A N 1
ATOM 3723 C CA . CYS A 1 462 ? 16.658 0.082 -42.482 1.00 81.69 462 CYS A CA 1
ATOM 3724 C C . CYS A 1 462 ? 16.992 -1.030 -43.494 1.00 81.69 462 CYS A C 1
ATOM 3726 O O . CYS A 1 462 ? 16.550 -2.160 -43.308 1.00 81.69 462 CYS A O 1
ATOM 3728 N N . ASN A 1 463 ? 17.746 -0.743 -44.565 1.00 88.56 463 ASN A N 1
ATOM 3729 C CA . ASN A 1 463 ? 18.071 -1.684 -45.645 1.00 88.56 463 ASN A CA 1
ATOM 3730 C C . ASN A 1 463 ? 16.845 -2.425 -46.219 1.00 88.56 463 ASN A C 1
ATOM 3732 O O . ASN A 1 463 ? 16.949 -3.589 -46.607 1.00 88.56 463 ASN A O 1
ATOM 3736 N N . GLY A 1 464 ? 15.673 -1.779 -46.236 1.00 89.62 464 GLY A N 1
ATOM 3737 C CA . GLY A 1 464 ? 14.415 -2.410 -46.653 1.00 89.62 464 GLY A CA 1
ATOM 3738 C C . GLY A 1 464 ? 14.016 -3.632 -45.813 1.00 89.62 464 GLY A C 1
ATOM 3739 O O . GLY A 1 464 ? 13.413 -4.566 -46.340 1.00 89.62 464 GLY A O 1
ATOM 3740 N N . LYS A 1 465 ? 14.386 -3.658 -44.529 1.00 91.38 465 LYS A N 1
ATOM 3741 C CA . LYS A 1 465 ? 14.092 -4.738 -43.581 1.00 91.38 465 LYS A CA 1
ATOM 3742 C C . LYS A 1 465 ? 13.409 -4.198 -42.328 1.00 91.38 465 LYS A C 1
ATOM 3744 O O . LYS A 1 465 ? 13.615 -3.053 -41.931 1.00 91.38 465 LYS A O 1
ATOM 3749 N N . CYS A 1 466 ? 12.614 -5.051 -41.692 1.00 90.19 466 CYS A N 1
ATOM 3750 C CA . CYS A 1 466 ? 12.056 -4.811 -40.369 1.00 90.19 466 CYS A CA 1
ATOM 3751 C C . CYS A 1 466 ? 13.193 -4.652 -39.354 1.00 90.19 466 CYS A C 1
ATOM 3753 O O . CYS A 1 466 ? 14.086 -5.498 -39.300 1.00 90.19 466 CYS A O 1
ATOM 3755 N N . VAL A 1 467 ? 13.133 -3.608 -38.528 1.00 87.88 467 VAL A N 1
ATOM 3756 C CA . VAL A 1 467 ? 14.154 -3.343 -37.500 1.00 87.88 467 VAL A CA 1
ATOM 3757 C C . VAL A 1 467 ? 14.162 -4.418 -36.405 1.00 87.88 467 VAL A C 1
ATOM 3759 O O . VAL A 1 467 ? 15.214 -4.700 -35.843 1.00 87.88 467 VAL A O 1
ATOM 3762 N N . GLU A 1 468 ? 13.021 -5.060 -36.145 1.00 86.88 468 GLU A N 1
ATOM 3763 C CA . GLU A 1 468 ? 12.873 -6.040 -35.059 1.00 86.88 468 GLU A CA 1
ATOM 3764 C C . GLU A 1 468 ? 13.193 -7.482 -35.474 1.00 86.88 468 GLU A C 1
ATOM 3766 O O . GLU A 1 468 ? 13.814 -8.231 -34.727 1.00 86.88 468 GLU A O 1
ATOM 3771 N N . CYS A 1 469 ? 12.753 -7.902 -36.663 1.00 89.88 469 CYS A N 1
ATOM 3772 C CA . CYS A 1 469 ? 12.831 -9.307 -37.089 1.00 89.88 469 CYS A CA 1
ATOM 3773 C C . CYS A 1 469 ? 13.534 -9.522 -38.431 1.00 89.88 469 CYS A C 1
ATOM 3775 O O . CYS A 1 469 ? 13.500 -10.627 -38.965 1.00 89.88 469 CYS A O 1
ATOM 3777 N N . GLU A 1 470 ? 14.110 -8.467 -39.012 1.00 90.94 470 GLU A N 1
ATOM 3778 C CA . GLU A 1 470 ? 14.803 -8.471 -40.309 1.00 90.94 470 GLU A CA 1
ATOM 3779 C C . GLU A 1 470 ? 13.963 -8.915 -41.523 1.00 90.94 470 GLU A C 1
ATOM 3781 O O . GLU A 1 470 ? 14.480 -8.981 -42.640 1.00 90.94 470 GLU A O 1
ATOM 3786 N N . SER A 1 471 ? 12.663 -9.174 -41.341 1.00 90.31 471 SER A N 1
ATOM 3787 C CA . SER A 1 471 ? 11.738 -9.502 -42.429 1.00 90.31 471 SER A CA 1
ATOM 3788 C C . SER A 1 471 ? 11.763 -8.423 -43.509 1.00 90.31 471 SER A C 1
ATOM 3790 O O . SER A 1 471 ? 11.755 -7.235 -43.204 1.00 90.31 471 SER A O 1
ATOM 3792 N N . THR A 1 472 ? 11.730 -8.832 -44.772 1.00 90.19 472 THR A N 1
ATOM 3793 C CA . THR A 1 472 ? 11.576 -7.940 -45.933 1.00 90.19 472 THR A CA 1
ATOM 3794 C C . THR A 1 472 ? 10.125 -7.845 -46.412 1.00 90.19 472 THR A C 1
ATOM 3796 O O . THR A 1 472 ? 9.835 -7.157 -47.388 1.00 90.19 472 THR A O 1
ATOM 3799 N N . SER A 1 473 ? 9.202 -8.549 -45.751 1.00 85.75 473 SER A N 1
ATOM 3800 C CA . SER A 1 473 ? 7.816 -8.716 -46.193 1.00 85.75 473 SER A CA 1
ATOM 3801 C C . SER A 1 473 ? 6.834 -7.942 -45.310 1.00 85.75 473 SER A C 1
ATOM 3803 O O . SER A 1 473 ? 6.976 -7.928 -44.084 1.00 85.75 473 SER A O 1
ATOM 3805 N N . TYR A 1 474 ? 5.827 -7.329 -45.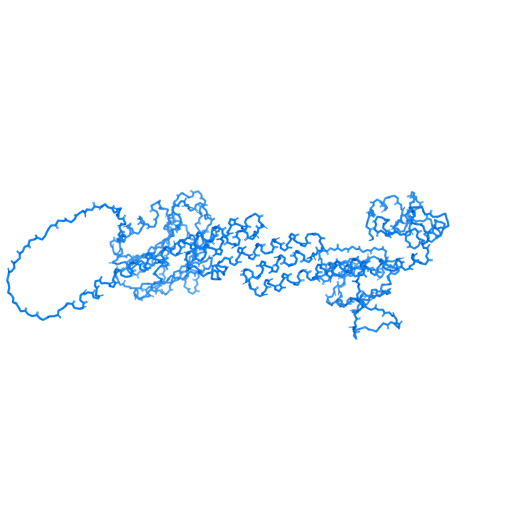948 1.00 86.56 474 TYR A N 1
ATOM 3806 C CA . TYR A 1 474 ? 4.758 -6.535 -45.321 1.00 86.56 474 TYR A CA 1
ATOM 3807 C C . TYR A 1 474 ? 5.274 -5.460 -44.354 1.00 86.56 474 TYR A C 1
ATOM 3809 O O . TYR A 1 474 ? 4.920 -5.456 -43.174 1.00 86.56 474 TYR A O 1
ATOM 3817 N N . LEU A 1 475 ? 6.138 -4.578 -44.866 1.00 91.00 475 LEU A N 1
ATOM 3818 C CA . LEU A 1 475 ? 6.743 -3.484 -44.109 1.00 91.00 475 LEU A CA 1
ATOM 3819 C C . LEU A 1 475 ? 5.850 -2.242 -44.071 1.00 91.00 475 LEU A C 1
ATOM 3821 O O . LEU A 1 475 ? 5.294 -1.826 -45.085 1.00 91.00 475 LEU A O 1
ATOM 3825 N N . GLU A 1 476 ? 5.774 -1.633 -42.896 1.00 91.50 476 GLU A N 1
ATOM 3826 C CA . GLU A 1 476 ? 5.020 -0.426 -42.588 1.00 91.50 476 GLU A CA 1
ATOM 3827 C C . GLU A 1 476 ? 5.972 0.609 -41.968 1.00 91.50 476 GLU A C 1
ATOM 3829 O O . GLU A 1 476 ? 6.885 0.262 -41.212 1.00 91.50 476 GLU A O 1
ATOM 3834 N N . PHE A 1 477 ? 5.774 1.885 -42.316 1.00 89.94 477 PHE A N 1
ATOM 3835 C CA . PHE A 1 477 ? 6.478 2.996 -41.678 1.00 89.94 477 PHE A CA 1
ATOM 3836 C C . PHE A 1 477 ? 5.763 3.332 -40.373 1.00 89.94 477 PHE A C 1
ATOM 3838 O O . PHE A 1 477 ? 4.639 3.832 -40.401 1.00 89.94 477 PHE A O 1
ATOM 3845 N N . ASP A 1 478 ? 6.418 3.048 -39.256 1.00 87.50 478 ASP A N 1
ATOM 3846 C CA . ASP A 1 478 ? 5.885 3.250 -37.913 1.00 87.50 478 ASP A CA 1
ATOM 3847 C C . ASP A 1 478 ? 6.639 4.362 -37.179 1.00 87.50 478 ASP A C 1
ATOM 3849 O O . ASP A 1 478 ? 7.834 4.575 -37.400 1.00 87.50 478 ASP A O 1
ATOM 3853 N N . HIS A 1 479 ? 5.943 5.071 -36.294 1.00 85.88 479 HIS A N 1
ATOM 3854 C CA . HIS A 1 479 ? 6.539 6.091 -35.443 1.00 85.88 479 HIS A CA 1
ATOM 3855 C C . HIS A 1 479 ? 7.141 5.455 -34.185 1.00 85.88 479 HIS A C 1
ATOM 3857 O O . HIS A 1 479 ? 6.419 4.855 -33.392 1.00 85.88 479 HIS A O 1
ATOM 3863 N N . ILE A 1 480 ? 8.440 5.650 -33.944 1.00 81.44 480 ILE A N 1
ATOM 3864 C CA . ILE A 1 480 ? 9.135 5.220 -32.718 1.00 81.44 480 ILE A CA 1
ATOM 3865 C C . ILE A 1 480 ? 8.410 5.797 -31.496 1.00 81.44 480 ILE A C 1
ATOM 3867 O O . ILE A 1 480 ? 7.892 5.040 -30.679 1.00 81.44 480 ILE A O 1
ATOM 3871 N N . ILE A 1 481 ? 8.252 7.124 -31.428 1.00 76.19 481 ILE A N 1
ATOM 3872 C CA . ILE A 1 481 ? 7.306 7.775 -30.515 1.00 76.19 481 ILE A CA 1
ATOM 3873 C C . ILE A 1 481 ? 5.976 7.928 -31.255 1.00 76.19 481 ILE A C 1
ATOM 3875 O O . ILE A 1 481 ? 5.950 8.680 -32.228 1.00 76.19 481 ILE A O 1
ATOM 3879 N N . PRO A 1 482 ? 4.869 7.301 -30.814 1.00 76.62 482 PRO A N 1
ATOM 3880 C CA . PRO A 1 482 ? 3.584 7.393 -31.499 1.00 76.62 482 PRO A CA 1
ATOM 3881 C C . PRO A 1 482 ? 3.132 8.836 -31.724 1.00 76.62 482 PRO A C 1
ATOM 3883 O O . PRO A 1 482 ? 3.283 9.699 -30.854 1.00 76.62 482 PRO A O 1
ATOM 3886 N N . PHE A 1 483 ? 2.485 9.090 -32.861 1.00 69.38 483 PHE A N 1
ATOM 3887 C CA . PHE A 1 483 ? 1.910 10.403 -33.167 1.00 69.38 483 PHE A CA 1
ATOM 3888 C C . PHE A 1 483 ? 0.926 10.878 -32.076 1.00 69.38 483 PHE A C 1
ATOM 3890 O O . PHE A 1 483 ? 0.907 12.054 -31.720 1.00 69.38 483 PHE A O 1
ATOM 3897 N N . SER A 1 484 ? 0.157 9.957 -31.478 1.00 66.56 484 SER A N 1
ATOM 3898 C CA . SER A 1 484 ? -0.745 10.218 -30.339 1.00 66.56 484 SER A CA 1
ATOM 3899 C C . SER A 1 484 ? -0.025 10.754 -29.092 1.00 66.56 484 SER A C 1
ATOM 3901 O O . SER A 1 484 ? -0.636 11.438 -28.275 1.00 66.56 484 SER A O 1
ATOM 3903 N N . LYS A 1 485 ? 1.279 10.489 -28.964 1.00 63.47 485 LYS A N 1
ATOM 3904 C CA . LYS A 1 485 ? 2.151 10.931 -27.867 1.00 63.47 485 LYS A CA 1
ATOM 3905 C C . LYS A 1 485 ? 3.075 12.088 -28.268 1.00 63.47 485 LYS A C 1
ATOM 3907 O O . LYS A 1 485 ? 4.035 12.379 -27.556 1.00 63.47 485 LYS A O 1
ATOM 3912 N N . GLY A 1 486 ? 2.776 12.758 -29.385 1.00 63.34 486 GLY A N 1
ATOM 3913 C CA . GLY A 1 486 ? 3.545 13.895 -29.894 1.00 63.34 486 GLY A CA 1
ATOM 3914 C C . GLY A 1 486 ? 4.723 13.513 -30.791 1.00 63.34 486 GLY A C 1
ATOM 3915 O O . GLY A 1 486 ? 5.625 14.326 -30.969 1.00 63.34 486 GLY A O 1
ATOM 3916 N N . GLY A 1 487 ? 4.729 12.297 -31.341 1.00 67.38 487 GLY A N 1
ATOM 3917 C CA . GLY A 1 487 ? 5.716 11.859 -32.323 1.00 67.38 487 GLY A CA 1
ATOM 3918 C C . GLY A 1 487 ? 5.685 12.656 -33.626 1.00 67.38 487 GLY A C 1
ATOM 3919 O O . GLY A 1 487 ? 4.616 12.887 -34.190 1.00 67.38 487 GLY A O 1
ATOM 3920 N N . SER A 1 488 ? 6.859 13.035 -34.125 1.00 70.12 488 SER A N 1
ATOM 3921 C CA . SER A 1 488 ? 7.040 13.732 -35.402 1.00 70.12 488 SER A CA 1
ATOM 3922 C C . SER A 1 488 ? 7.184 12.770 -36.587 1.00 70.12 488 SER A C 1
ATOM 3924 O O . SER A 1 488 ? 7.446 11.583 -36.413 1.00 70.12 488 SER A O 1
ATOM 3926 N N . ASN A 1 489 ? 7.124 13.290 -37.813 1.00 74.56 489 ASN A N 1
ATOM 3927 C CA . ASN A 1 489 ? 7.469 12.521 -39.013 1.00 74.56 489 ASN A CA 1
ATOM 3928 C C . ASN A 1 489 ? 8.951 12.636 -39.398 1.00 74.56 489 ASN A C 1
ATOM 3930 O O . ASN A 1 489 ? 9.263 12.491 -40.577 1.00 74.56 489 ASN A O 1
ATOM 3934 N N . SER A 1 490 ? 9.857 12.960 -38.469 1.00 74.81 490 SER A N 1
ATOM 3935 C CA . SER A 1 490 ? 11.282 13.041 -38.801 1.00 74.81 490 SER A CA 1
ATOM 3936 C C . SER A 1 490 ? 11.845 11.663 -39.138 1.00 74.81 490 SER A C 1
ATOM 3938 O O . SER A 1 490 ? 11.403 10.643 -38.611 1.00 74.81 490 SER A O 1
ATOM 3940 N N . GLU A 1 491 ? 12.885 11.614 -39.969 1.00 77.75 491 GLU A N 1
ATOM 3941 C CA . GLU A 1 491 ? 13.598 10.364 -40.273 1.00 77.75 491 GLU A CA 1
ATOM 3942 C C . GLU A 1 491 ? 14.038 9.617 -39.009 1.00 77.75 491 GLU A C 1
ATOM 3944 O O . GLU A 1 491 ? 14.059 8.390 -38.982 1.00 77.75 491 GLU A O 1
ATOM 3949 N N . ASN A 1 492 ? 14.336 10.349 -37.935 1.00 75.81 492 ASN A N 1
ATOM 3950 C CA . ASN A 1 492 ? 14.794 9.803 -36.663 1.00 75.81 492 ASN A CA 1
ATOM 3951 C C . ASN A 1 492 ? 13.662 9.288 -35.775 1.00 75.81 492 ASN A C 1
ATOM 3953 O O . ASN A 1 492 ? 13.949 8.522 -34.861 1.00 75.81 492 ASN A O 1
ATOM 3957 N N . ASN A 1 493 ? 12.415 9.686 -36.028 1.00 80.75 493 ASN A N 1
ATOM 3958 C CA . ASN A 1 493 ? 11.243 9.189 -35.313 1.00 80.75 493 ASN A CA 1
ATOM 3959 C C . ASN A 1 493 ? 10.429 8.165 -36.124 1.00 80.75 493 ASN A C 1
ATOM 3961 O O . ASN A 1 493 ? 9.489 7.593 -35.589 1.00 80.75 493 ASN A O 1
ATOM 3965 N N . ILE A 1 494 ? 10.772 7.898 -37.386 1.00 85.62 494 ILE A N 1
ATOM 3966 C CA . ILE A 1 494 ? 10.116 6.879 -38.222 1.00 85.62 494 ILE A CA 1
ATOM 3967 C C . ILE A 1 494 ? 11.014 5.646 -38.359 1.00 85.62 494 ILE A C 1
ATOM 3969 O O . ILE A 1 494 ? 12.220 5.793 -38.511 1.00 85.62 494 ILE A O 1
ATOM 3973 N N . GLN A 1 495 ? 10.455 4.437 -38.363 1.00 90.06 495 GLN A N 1
ATOM 3974 C CA . GLN A 1 495 ? 11.153 3.158 -38.557 1.00 90.06 495 GLN A CA 1
ATOM 3975 C C . GLN A 1 495 ? 10.374 2.209 -39.484 1.00 90.06 495 GLN A C 1
ATOM 3977 O O . GLN A 1 495 ? 9.200 2.442 -39.754 1.00 90.06 495 GLN A O 1
ATOM 3982 N N . LEU A 1 496 ? 11.019 1.139 -39.972 1.00 93.00 496 LEU A N 1
ATOM 3983 C CA . LEU A 1 496 ? 10.346 0.059 -40.706 1.00 93.00 496 LEU A CA 1
ATOM 3984 C C . LEU A 1 496 ? 10.047 -1.122 -39.784 1.00 93.00 496 LEU A C 1
ATOM 3986 O O . LEU A 1 496 ? 10.967 -1.735 -39.241 1.00 93.00 496 LEU A O 1
ATOM 3990 N N . LEU A 1 497 ? 8.774 -1.494 -39.682 1.00 92.19 497 LEU A N 1
ATOM 3991 C CA . LEU A 1 497 ? 8.331 -2.701 -38.986 1.00 92.19 497 LEU A CA 1
ATOM 3992 C C . LEU A 1 497 ? 7.506 -3.577 -39.921 1.00 92.19 497 LEU A C 1
ATOM 3994 O O . LEU A 1 497 ? 6.737 -3.071 -40.729 1.00 92.19 497 LEU A O 1
ATOM 3998 N N . CYS A 1 498 ? 7.630 -4.900 -39.809 1.00 92.88 498 CYS A N 1
ATOM 3999 C CA . CYS A 1 498 ? 6.648 -5.777 -40.437 1.00 92.88 498 CYS A CA 1
ATOM 4000 C C . CYS A 1 498 ? 5.322 -5.690 -39.675 1.00 92.88 498 CYS A C 1
ATOM 4002 O O . CYS A 1 498 ? 5.314 -5.431 -38.470 1.00 92.88 498 CYS A O 1
ATOM 4004 N N . ARG A 1 499 ? 4.203 -5.971 -40.345 1.00 90.06 499 ARG A N 1
ATOM 4005 C CA . ARG A 1 499 ? 2.863 -5.896 -39.738 1.00 90.06 499 ARG A CA 1
ATOM 4006 C C . ARG A 1 499 ? 2.740 -6.627 -38.392 1.00 90.06 499 ARG A C 1
ATOM 4008 O O . ARG A 1 499 ? 2.097 -6.120 -37.481 1.00 90.06 499 ARG A O 1
ATOM 4015 N N . ALA A 1 500 ? 3.369 -7.795 -38.238 1.00 88.69 500 ALA A N 1
ATOM 4016 C CA . ALA A 1 500 ? 3.344 -8.550 -36.981 1.00 88.69 500 ALA A CA 1
ATOM 4017 C C . ALA A 1 500 ? 4.079 -7.819 -35.839 1.00 88.69 500 ALA A C 1
ATOM 4019 O O . ALA A 1 500 ? 3.553 -7.717 -34.731 1.00 88.69 500 ALA A O 1
ATOM 4020 N N . CYS A 1 501 ? 5.265 -7.268 -36.116 1.00 86.62 501 CYS A N 1
ATOM 4021 C CA . CYS A 1 501 ? 6.024 -6.469 -35.152 1.00 86.62 501 CYS A CA 1
ATOM 4022 C C . CYS A 1 501 ? 5.320 -5.142 -34.842 1.00 86.62 501 CYS A C 1
ATOM 4024 O O . CYS A 1 501 ? 5.284 -4.738 -33.683 1.00 86.62 501 CYS A O 1
ATOM 4026 N N . ASN A 1 502 ? 4.703 -4.508 -35.844 1.00 87.69 502 ASN A N 1
ATOM 4027 C CA . ASN A 1 502 ? 3.962 -3.262 -35.663 1.00 87.69 502 ASN A CA 1
ATOM 4028 C C . ASN A 1 502 ? 2.736 -3.453 -34.751 1.00 87.69 502 ASN A C 1
ATOM 4030 O O . ASN A 1 502 ? 2.544 -2.718 -33.784 1.00 87.69 502 ASN A O 1
ATOM 4034 N N . LEU A 1 503 ? 1.954 -4.514 -34.986 1.00 86.62 503 LEU A N 1
ATOM 4035 C CA . LEU A 1 503 ? 0.822 -4.884 -34.128 1.00 86.62 503 LEU A CA 1
ATOM 4036 C C . LEU A 1 503 ? 1.254 -5.219 -32.696 1.00 86.62 503 LEU A C 1
ATOM 4038 O O . LEU A 1 503 ? 0.545 -4.881 -31.751 1.00 86.62 503 LEU A O 1
ATOM 4042 N N . SER A 1 504 ? 2.414 -5.863 -32.531 1.00 84.75 504 SER A N 1
ATOM 4043 C CA . SER A 1 504 ? 2.988 -6.115 -31.208 1.00 84.75 504 SER A CA 1
ATOM 4044 C C . SER A 1 504 ? 3.369 -4.805 -30.507 1.00 84.75 504 SER A C 1
ATOM 4046 O O . SER A 1 504 ? 3.043 -4.628 -29.334 1.00 84.75 504 SER A O 1
ATOM 4048 N N . LYS A 1 505 ? 4.001 -3.854 -31.210 1.00 79.38 505 LYS A N 1
ATOM 4049 C CA . LYS A 1 505 ? 4.426 -2.566 -30.639 1.00 79.38 505 LYS A CA 1
ATOM 4050 C C . LYS A 1 505 ? 3.241 -1.699 -30.198 1.00 79.38 505 LYS A C 1
ATOM 4052 O O . LYS A 1 505 ? 3.216 -1.269 -29.043 1.00 79.38 505 LYS A O 1
ATOM 4057 N N . SER A 1 506 ? 2.234 -1.501 -31.055 1.00 77.56 506 SER A N 1
ATOM 4058 C CA . SER A 1 506 ? 1.092 -0.611 -30.773 1.00 77.56 506 SER A CA 1
ATOM 4059 C C . SER A 1 506 ? 1.572 0.798 -3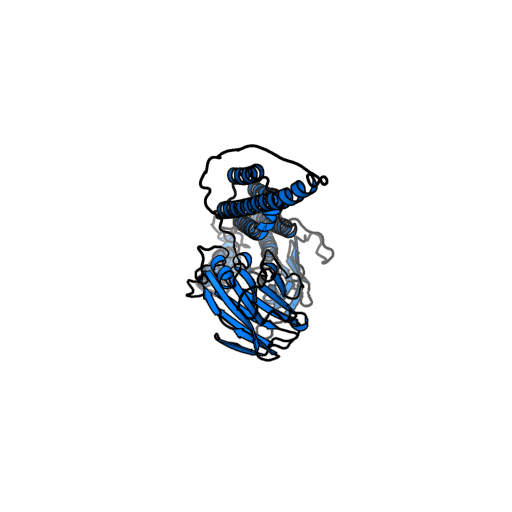0.346 1.00 77.56 506 SER A C 1
ATOM 4061 O O . SER A 1 506 ? 2.525 1.323 -30.916 1.00 77.56 506 SER A O 1
ATOM 4063 N N . ASP A 1 507 ? 0.969 1.407 -29.321 1.00 67.06 507 ASP A N 1
ATOM 4064 C CA . ASP A 1 507 ? 1.351 2.726 -28.784 1.00 67.06 507 ASP A CA 1
ATOM 4065 C C . ASP A 1 507 ? 2.528 2.686 -27.778 1.00 67.06 507 ASP A C 1
ATOM 4067 O O . ASP A 1 507 ? 2.751 3.649 -27.025 1.00 67.06 507 ASP A O 1
ATOM 4071 N N . ARG A 1 508 ? 3.272 1.575 -27.694 1.00 64.56 508 ARG A N 1
ATOM 4072 C CA . ARG A 1 508 ? 4.464 1.477 -26.833 1.00 64.56 508 ARG A CA 1
ATOM 4073 C C . ARG A 1 508 ? 5.654 2.193 -27.485 1.00 64.56 508 ARG A C 1
ATOM 4075 O O . ARG A 1 508 ? 5.764 2.206 -28.711 1.00 64.56 508 ARG A O 1
ATOM 4082 N N . ILE A 1 509 ? 6.477 2.833 -26.648 1.00 58.28 509 ILE A N 1
ATOM 4083 C CA . ILE A 1 509 ? 7.721 3.514 -27.047 1.00 58.28 509 ILE A CA 1
ATOM 4084 C C . ILE A 1 509 ? 8.874 2.538 -26.863 1.00 58.28 509 ILE A C 1
ATOM 4086 O O . ILE A 1 509 ? 9.015 2.009 -25.737 1.00 58.28 509 ILE A O 1
#

Foldseek 3Di:
DEDDAQDKDFDAQAKKKKKKFFPQDWPVQKKKKKAFAFPVLAHPDPLRIDTPVHQAHPQRQWGWDDDGGMIMIIHNRVSDDPRGFKMWMKMFGPDLVDWLLSTQKMWIFMDDPHTRYIYMAGSRPTPARMWTQWMWGDDPNTIMIGGHGDGDRPTPVVVNVVNPDDDDDPDDDDDDDDDDDDDYDDDDDDDDPPPVVVVVVVVVVVVVVVVVLVVVLVVLLVVLLVLVLVCLVVLDNDPVSLVVSVVSCVVSVHDLLVSLVVCQVSLLVSLVSLLCVQCVVLAHDPVSVVVSVVSCVSSVHDPVSVVVSVVSNVLSHLLVCLLVPNFDFDDDPPDDDDVPKTWRDKQAFKKWWDDDPPDPDIDIWTFIWIDILFWIWTDTPLIATAGLLFFLAWDDDPFWIWTDGPDPSRTTIIGRGPDRSVVVSSSVSSNVVVQVVVVVVPDDDADPDQDPVLVVLQCVVLVCAAPPPRDNPQKDWAFSQHVVNVTGSHNSRIHIHHPVVCVVCDNGD

Sequence (509 aa):
MELVAGANTIIPTSLISIEIQIFGIDSSELDFSAYSLATNAKVCSDDDMIFYGQLHNKSQTIKLIQASSSVYFQINFPELSPQINKISICATLADEQQNFSSVNYLNIKIKNSNVIATSKITGQNRSEVALIIGEFYRYQQSWKFRFISQGFNGGLKSLAEHFGVNIADEQPLSEVSPPPIPSQATSDTTPNISNTLRDILLSPLKLIEKRKKQKELQLKQKEFQSKLSQYLSDGKLTNQERQQLDEFCIEHELDKQQLFKQSSLLINNFLHFTLANIIADRFVGKDEQDFINCLCDYFQPDQSIISEIKTTIQRVNNIAKIKKGDVNPIQTNQIVVKNSELIYLHQKDVLLTVQRKNANNIERYRGDLFVTSERIIYKSDKPKNILISNIISYESNKNMIFITSKTANNSGEFYIGKDVDFVEAHIEQSVKRFHRQIDLRQSTNNTRHITQETRNTVWQRCNGKCVECESTSYLEFDHIIPFSKGGSNSENNIQLLCRACNLSKSDRI